Protein AF-A0A085LZE5-F1 (afdb_monomer)

Secondary structure (DSSP, 8-state):
-HHHHHHHTSTTEEEESS--HHHHHHHHHHHHHHHHHHH--HHHHHHHHHHHH-------EEEEEE-TTSTT-PEEEEEE-TT-TTHHHHHHHHHHHGGGS--STT--S-HHHHHHHHHHPPPPTT--------TTTGGG--HHHHHHHHHHHHHT-TTHHHH-S--HHHHHHHHHHHHTTT-EEEETTEEEEESSS--TT-TTHHHHHHHHHHHHHHHHHTTTTSTTHHHHHHHHHHHHHHHHHHS-HHHHHHHHHHHHHHHHHTT--HHHHHHHHHHHHTS-S---------PPEEEEE--TTHHHHHHHHHHHHT-EEEEEPPPPHHHHH---S----GGG-S-EEEEEE-SSS-EEEEEESS-HHHHHHHHHHHHHHHHHHHHHHTT-----SSPPPSS-HHHHHHHHHHH-HHHHHHTT--SPPEEEEEEE-TTTTT--PPPPP-

Structure (mmCIF, N/CA/C/O backbone):
data_AF-A0A085LZE5-F1
#
_entry.id   AF-A0A085LZE5-F1
#
loop_
_atom_site.group_PDB
_atom_site.id
_atom_site.type_symbol
_atom_site.label_atom_id
_atom_site.label_alt_id
_atom_site.label_comp_id
_atom_site.label_asym_id
_atom_site.label_entity_id
_atom_site.label_seq_id
_atom_site.pdbx_PDB_ins_code
_atom_site.Cartn_x
_atom_site.Cartn_y
_atom_site.Cartn_z
_atom_site.occupancy
_atom_site.B_iso_or_equiv
_atom_site.auth_seq_id
_atom_site.auth_comp_id
_atom_site.auth_asym_id
_atom_site.auth_atom_id
_atom_site.pdbx_PDB_model_num
ATOM 1 N N . MET A 1 1 ? -19.716 5.014 -14.147 1.00 58.59 1 MET A N 1
ATOM 2 C CA . MET A 1 1 ? -20.377 3.853 -13.514 1.00 58.59 1 MET A CA 1
ATOM 3 C C . MET A 1 1 ? -19.574 2.587 -13.768 1.00 58.59 1 MET A C 1
ATOM 5 O O . MET A 1 1 ? -19.112 1.991 -12.803 1.00 58.59 1 MET A O 1
ATOM 9 N N . ASP A 1 2 ? -19.259 2.279 -15.027 1.00 68.38 2 ASP A N 1
ATOM 10 C CA . ASP A 1 2 ? -18.506 1.078 -15.443 1.00 68.38 2 ASP A CA 1
ATOM 11 C C . ASP A 1 2 ? -17.193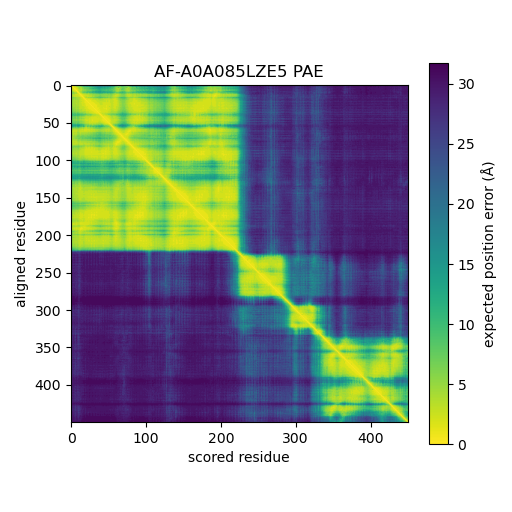 0.856 -14.691 1.00 68.38 2 ASP A C 1
ATOM 13 O O . ASP A 1 2 ? -16.871 -0.265 -14.319 1.00 68.38 2 ASP A O 1
ATOM 17 N N . LYS A 1 3 ? -16.462 1.932 -14.372 1.00 72.50 3 LYS A N 1
ATOM 18 C CA . LYS A 1 3 ? -15.207 1.835 -13.618 1.00 72.50 3 LYS A CA 1
ATOM 19 C C . LYS A 1 3 ? -15.384 1.349 -12.169 1.00 72.50 3 LYS A C 1
ATOM 21 O O . LYS A 1 3 ? -14.513 0.650 -11.661 1.00 72.50 3 LYS A O 1
ATOM 26 N N . MET A 1 4 ? -16.490 1.701 -11.507 1.00 78.12 4 MET A N 1
ATOM 27 C CA . MET A 1 4 ? -16.777 1.216 -10.148 1.00 78.12 4 MET A CA 1
ATOM 28 C C . MET A 1 4 ? -17.207 -0.245 -10.175 1.00 78.12 4 MET A C 1
ATOM 30 O O . MET A 1 4 ? -16.714 -1.039 -9.386 1.00 78.12 4 MET A O 1
ATOM 34 N N . LEU A 1 5 ? -18.046 -0.621 -11.139 1.00 79.25 5 LEU A N 1
ATOM 35 C CA . LEU A 1 5 ? -18.437 -2.016 -11.330 1.00 79.25 5 LEU A CA 1
ATOM 36 C C . LEU A 1 5 ? -17.226 -2.885 -11.701 1.00 79.25 5 LEU A C 1
ATOM 38 O O . LEU A 1 5 ? -17.045 -3.954 -11.133 1.00 79.25 5 LEU A O 1
ATOM 42 N N . SER A 1 6 ? -16.322 -2.394 -12.557 1.00 80.00 6 SER A N 1
ATOM 43 C CA . SER A 1 6 ? -15.072 -3.100 -12.875 1.00 80.00 6 SER A CA 1
ATOM 44 C C . SER A 1 6 ? -14.148 -3.265 -11.667 1.00 80.00 6 SER A C 1
ATOM 46 O O . SER A 1 6 ? -13.439 -4.260 -11.577 1.00 80.00 6 SER A O 1
ATOM 48 N N . LEU A 1 7 ? -14.157 -2.298 -10.739 1.00 80.75 7 LEU A N 1
ATOM 49 C CA . LEU A 1 7 ? -13.394 -2.378 -9.497 1.00 80.75 7 LEU A CA 1
ATOM 50 C C . LEU A 1 7 ? -13.983 -3.455 -8.579 1.00 80.75 7 LEU A C 1
ATOM 52 O O . LEU A 1 7 ? -13.238 -4.280 -8.062 1.00 80.75 7 LEU A O 1
ATOM 56 N N . LEU A 1 8 ? -15.306 -3.472 -8.411 1.00 82.44 8 LEU A N 1
ATOM 57 C CA . LEU A 1 8 ? -16.002 -4.446 -7.565 1.00 82.44 8 LEU A CA 1
ATOM 58 C C . LEU A 1 8 ? -15.941 -5.874 -8.121 1.00 82.44 8 LEU A C 1
ATOM 60 O O . LEU A 1 8 ? -15.971 -6.820 -7.347 1.00 82.44 8 LEU A O 1
ATOM 64 N N . ASN A 1 9 ? -15.783 -6.028 -9.437 1.00 79.12 9 ASN A N 1
ATOM 65 C CA . ASN A 1 9 ? -15.574 -7.322 -10.094 1.00 79.12 9 ASN A CA 1
ATOM 66 C C . ASN A 1 9 ? -14.117 -7.824 -10.026 1.00 79.12 9 ASN A C 1
ATOM 68 O O . ASN A 1 9 ? -13.794 -8.860 -10.609 1.00 79.12 9 ASN A O 1
ATOM 72 N N . SER A 1 10 ? -13.214 -7.088 -9.374 1.00 79.19 10 SER A N 1
ATOM 73 C CA . SER A 1 10 ? -11.838 -7.540 -9.148 1.00 79.19 10 SER A CA 1
ATOM 74 C C . SER A 1 10 ? -11.754 -8.522 -7.973 1.00 79.19 10 SER A C 1
ATOM 76 O O . SER A 1 10 ? -12.616 -8.537 -7.101 1.00 79.19 10 SER A O 1
ATOM 78 N N . ALA A 1 11 ? -10.669 -9.300 -7.896 1.00 79.25 11 ALA A N 1
ATOM 79 C CA . ALA A 1 11 ? -10.427 -10.240 -6.792 1.00 79.25 11 ALA A CA 1
ATOM 80 C C . ALA A 1 11 ? -10.253 -9.567 -5.407 1.00 79.25 11 ALA A C 1
ATOM 82 O O . ALA A 1 11 ? -10.172 -10.252 -4.387 1.00 79.25 11 ALA A O 1
ATOM 83 N N . THR A 1 12 ? -10.178 -8.232 -5.363 1.00 83.69 12 THR A N 1
ATOM 84 C CA . THR A 1 12 ? -9.993 -7.440 -4.140 1.00 83.69 12 THR A CA 1
ATOM 85 C C . THR A 1 12 ? -11.264 -7.357 -3.290 1.00 83.69 12 THR A C 1
ATOM 87 O O . THR A 1 12 ? -11.161 -7.236 -2.069 1.00 83.69 12 THR A O 1
ATOM 90 N N . TYR A 1 13 ? -12.449 -7.438 -3.904 1.00 90.00 13 TYR A N 1
ATOM 91 C CA . TYR A 1 13 ? -13.733 -7.275 -3.219 1.00 90.00 13 TYR A CA 1
ATOM 92 C C . TYR A 1 13 ? -14.616 -8.508 -3.388 1.00 90.00 13 TYR A C 1
ATOM 94 O O . TYR A 1 13 ? -14.652 -9.122 -4.450 1.00 90.00 13 TYR A O 1
ATOM 102 N N . VAL A 1 14 ? -15.356 -8.851 -2.336 1.00 91.62 14 VAL A N 1
ATOM 103 C CA . VAL A 1 14 ? -16.277 -9.990 -2.318 1.00 91.62 14 VAL A CA 1
ATOM 104 C C . VAL A 1 14 ? -17.677 -9.501 -1.966 1.00 91.62 14 VAL A C 1
ATOM 106 O O . VAL A 1 14 ? -17.835 -8.811 -0.953 1.00 91.62 14 VAL A O 1
ATOM 109 N N . PRO A 1 15 ? -18.701 -9.834 -2.771 1.00 92.44 15 PRO A N 1
ATOM 110 C CA . PRO A 1 15 ? -20.081 -9.519 -2.434 1.00 92.44 15 PRO A CA 1
ATOM 111 C C . PRO A 1 15 ? -20.529 -10.316 -1.203 1.00 92.44 15 PRO A C 1
ATOM 113 O O . PRO A 1 15 ? -20.221 -11.500 -1.068 1.00 92.44 15 PRO A O 1
ATOM 116 N N . ILE A 1 16 ? -21.286 -9.675 -0.314 1.00 93.62 16 ILE A N 1
ATOM 117 C CA . ILE A 1 16 ? -21.882 -10.305 0.872 1.00 93.62 16 ILE A CA 1
ATOM 118 C C . ILE A 1 16 ? -23.405 -10.157 0.835 1.00 93.62 16 ILE A C 1
ATOM 120 O O . ILE A 1 16 ? -23.937 -9.185 0.303 1.00 93.62 16 ILE A O 1
ATOM 124 N N . GLN A 1 17 ? -24.113 -11.153 1.375 1.00 90.00 17 GLN A N 1
ATOM 125 C CA . GLN A 1 17 ? -25.568 -11.270 1.209 1.00 90.00 17 GLN A CA 1
ATOM 126 C C . GLN A 1 17 ? -26.375 -10.285 2.062 1.00 90.00 17 GLN A C 1
ATOM 128 O O . GLN A 1 17 ? -27.505 -9.958 1.712 1.00 90.00 17 GLN A O 1
ATOM 133 N N . SER A 1 18 ? -25.816 -9.817 3.177 1.00 91.94 18 SER A N 1
ATOM 134 C CA . SER A 1 18 ? -26.522 -8.989 4.152 1.00 91.94 18 SER A CA 1
ATOM 135 C C . SER A 1 18 ? -25.632 -7.887 4.711 1.00 91.94 18 SER A C 1
ATOM 137 O O . SER A 1 18 ? -24.405 -7.961 4.627 1.00 91.94 18 SER A O 1
ATOM 139 N N . ASP A 1 19 ? -26.265 -6.888 5.327 1.00 92.00 19 ASP A N 1
ATOM 140 C CA . ASP A 1 19 ? -25.569 -5.823 6.044 1.00 92.00 19 ASP A CA 1
ATOM 141 C C . ASP A 1 19 ? -24.720 -6.414 7.190 1.00 92.00 19 ASP A C 1
ATOM 143 O O . ASP A 1 19 ? -25.282 -7.013 8.113 1.00 92.00 19 ASP A O 1
ATOM 147 N N . PRO A 1 20 ? -23.381 -6.263 7.169 1.00 91.81 20 PRO A N 1
ATOM 148 C CA . PRO A 1 20 ? -22.512 -6.788 8.220 1.00 91.81 20 PRO A CA 1
ATOM 149 C C . PRO A 1 20 ? -22.533 -5.929 9.492 1.00 91.81 20 PRO A C 1
ATOM 151 O O . PRO A 1 20 ? -22.058 -6.367 10.538 1.00 91.81 20 PRO A O 1
ATOM 154 N N . THR A 1 21 ? -23.088 -4.714 9.431 1.00 91.88 21 THR A N 1
ATOM 155 C CA . THR A 1 21 ? -23.017 -3.709 10.501 1.00 91.88 21 THR A CA 1
ATOM 156 C C . THR A 1 21 ? -23.483 -4.233 11.867 1.00 91.88 21 THR A C 1
ATOM 158 O O . THR A 1 21 ? -22.759 -4.016 12.843 1.00 91.88 21 THR A O 1
ATOM 161 N N . PRO A 1 22 ? -24.622 -4.949 12.001 1.00 91.38 22 PRO A N 1
ATOM 162 C CA . PRO A 1 22 ? -25.076 -5.458 13.299 1.00 91.38 22 PRO A CA 1
ATOM 163 C C . PRO A 1 22 ? -24.121 -6.496 13.906 1.00 91.38 22 PRO A C 1
ATOM 165 O O . PRO A 1 22 ? -23.853 -6.463 15.112 1.00 91.38 22 PRO A O 1
ATOM 168 N N . GLN A 1 23 ? -23.577 -7.386 13.070 1.00 92.19 23 GLN A N 1
ATOM 169 C CA . GLN A 1 23 ? -22.629 -8.414 13.494 1.00 92.19 23 GLN A CA 1
ATOM 170 C C . GLN A 1 23 ? -21.310 -7.772 13.932 1.00 92.19 23 GLN A C 1
ATOM 172 O O . GLN A 1 23 ? -20.905 -7.939 15.082 1.00 92.19 23 GLN A O 1
ATOM 177 N N . THR A 1 24 ? -20.707 -6.942 13.074 1.00 93.00 24 THR A N 1
ATOM 178 C CA . THR A 1 24 ? -19.464 -6.217 13.377 1.00 93.00 24 THR A CA 1
ATOM 179 C C . THR A 1 24 ? -19.606 -5.366 14.639 1.00 93.00 24 THR A C 1
ATOM 181 O O . THR A 1 24 ? -18.692 -5.297 15.456 1.00 93.00 24 THR A O 1
ATOM 184 N N . LYS A 1 25 ? -20.768 -4.735 14.852 1.00 93.06 25 LYS A N 1
ATOM 185 C CA . LYS A 1 25 ? -21.061 -3.966 16.069 1.00 93.06 25 LYS A CA 1
ATOM 186 C C . LYS A 1 25 ? -21.063 -4.839 17.320 1.00 93.06 25 LYS A C 1
ATOM 188 O O . LYS A 1 25 ? -20.549 -4.418 18.354 1.00 93.06 25 LYS A O 1
ATOM 193 N N . THR A 1 26 ? -21.654 -6.025 17.242 1.00 93.06 26 THR A N 1
ATOM 194 C CA . THR A 1 26 ? -21.734 -6.961 18.370 1.00 93.06 26 THR A CA 1
ATOM 195 C C . THR A 1 26 ? -20.354 -7.501 18.726 1.00 93.06 26 THR A C 1
ATOM 197 O O . THR A 1 26 ? -19.947 -7.420 19.885 1.00 93.06 26 THR A O 1
ATOM 200 N N . GLU A 1 27 ? -19.603 -7.952 17.723 1.00 94.94 27 GLU A N 1
ATOM 201 C CA . GLU A 1 27 ? -18.238 -8.457 17.882 1.00 94.94 27 GLU A CA 1
ATOM 202 C C . GLU A 1 27 ? -17.301 -7.379 18.437 1.00 94.94 27 GLU A C 1
ATOM 204 O O . GLU A 1 27 ? -16.606 -7.613 19.428 1.00 94.94 27 GLU A O 1
ATOM 209 N N . LEU A 1 28 ? -17.351 -6.161 17.881 1.00 95.06 28 LEU A N 1
ATOM 210 C CA . LEU A 1 28 ? -16.529 -5.054 18.359 1.00 95.06 28 LEU A CA 1
ATOM 211 C C . LEU A 1 28 ? -16.845 -4.708 19.814 1.00 95.06 28 LEU A C 1
ATOM 213 O O . LEU A 1 28 ? -15.940 -4.491 20.615 1.00 95.06 28 LEU A O 1
ATOM 217 N N . ARG A 1 29 ? -18.129 -4.658 20.182 1.00 94.44 29 ARG A N 1
ATOM 218 C CA . ARG A 1 29 ? -18.531 -4.385 21.567 1.00 94.44 29 ARG A CA 1
ATOM 219 C C . ARG A 1 29 ? -18.024 -5.455 22.527 1.00 94.44 29 ARG A C 1
ATOM 221 O O . ARG A 1 29 ? -17.568 -5.089 23.608 1.00 94.44 29 ARG A O 1
ATOM 228 N N . GLY A 1 30 ? -18.081 -6.729 22.138 1.00 95.06 30 GLY A N 1
ATOM 229 C CA . GLY A 1 30 ? -17.518 -7.832 22.917 1.00 95.06 30 GLY A CA 1
ATOM 230 C C . GLY A 1 30 ? -16.010 -7.679 23.113 1.00 95.06 30 GLY A C 1
ATOM 231 O O . GLY A 1 30 ? -15.522 -7.746 24.238 1.00 95.06 30 GLY A O 1
ATOM 232 N N . LEU A 1 31 ? -15.277 -7.365 22.043 1.00 95.69 31 LEU A N 1
ATOM 233 C CA . LEU A 1 31 ? -13.831 -7.151 22.108 1.00 95.69 31 LEU A CA 1
ATOM 234 C C . LEU A 1 31 ? -13.460 -5.952 22.998 1.00 95.69 31 LEU A C 1
ATOM 236 O O . LEU A 1 31 ? -12.584 -6.052 23.856 1.00 95.69 31 LEU A O 1
ATOM 240 N N . LEU A 1 32 ? -14.164 -4.826 22.842 1.00 95.19 32 LEU A N 1
ATOM 241 C CA . LEU A 1 32 ? -13.952 -3.631 23.660 1.00 95.19 32 LEU A CA 1
ATOM 242 C C . LEU A 1 32 ? -14.327 -3.857 25.129 1.00 95.19 32 LEU A C 1
ATOM 244 O O . LEU A 1 32 ? -13.703 -3.254 25.995 1.00 95.19 32 LEU A O 1
ATOM 248 N N . GLN A 1 33 ? -15.320 -4.703 25.427 1.00 94.75 33 GLN A N 1
ATOM 249 C CA . GLN A 1 33 ? -15.659 -5.091 26.799 1.00 94.75 33 GLN A CA 1
ATOM 250 C C . GLN A 1 33 ? -14.474 -5.786 27.472 1.00 94.75 33 GLN A C 1
ATOM 252 O O . GLN A 1 33 ? -14.030 -5.338 28.526 1.00 94.75 33 GLN A O 1
ATOM 257 N N . ILE A 1 34 ? -13.937 -6.827 26.828 1.00 95.19 34 ILE A N 1
ATOM 258 C CA . ILE A 1 34 ? -12.815 -7.616 27.350 1.00 95.19 34 ILE A CA 1
ATOM 259 C C . ILE A 1 34 ? -11.604 -6.709 27.593 1.00 95.19 34 ILE A C 1
ATOM 261 O O . ILE A 1 34 ? -10.988 -6.740 28.657 1.00 95.19 34 ILE A O 1
ATOM 265 N N . PHE A 1 35 ? -11.273 -5.851 26.625 1.00 95.00 35 PHE A N 1
ATOM 266 C CA . PHE A 1 35 ? -10.104 -4.982 26.746 1.00 95.00 35 PHE A CA 1
ATOM 267 C C . PHE A 1 35 ? -10.310 -3.831 27.728 1.00 95.00 35 PHE A C 1
ATOM 269 O O . PHE A 1 35 ? -9.353 -3.465 28.402 1.00 95.00 35 PHE A O 1
ATOM 276 N N . ALA A 1 36 ? -11.527 -3.298 27.871 1.00 92.62 36 ALA A N 1
ATOM 277 C CA . ALA A 1 36 ? -11.842 -2.311 28.904 1.00 92.62 36 ALA A CA 1
ATOM 278 C C . ALA A 1 36 ? -11.624 -2.868 30.317 1.00 92.62 36 ALA A C 1
ATOM 280 O O . ALA A 1 36 ? -11.071 -2.174 31.169 1.00 92.62 36 ALA A O 1
ATOM 281 N N . GLU A 1 37 ? -12.044 -4.112 30.562 1.00 92.50 37 GLU A N 1
ATOM 282 C CA . GLU A 1 37 ? -11.881 -4.780 31.858 1.00 92.50 37 GLU A CA 1
ATOM 283 C C . GLU A 1 37 ? -10.406 -5.038 32.183 1.00 92.50 37 GLU A C 1
ATOM 285 O O . GLU A 1 37 ? -9.969 -4.802 33.310 1.00 92.50 37 GLU A O 1
ATOM 290 N N . GLN A 1 38 ? -9.626 -5.464 31.186 1.00 92.00 38 GLN A N 1
ATOM 291 C CA . GLN A 1 38 ? -8.204 -5.772 31.345 1.00 92.00 38 GLN A CA 1
ATOM 292 C C . GLN A 1 38 ? -7.331 -4.521 31.516 1.00 92.00 38 GLN A C 1
ATOM 294 O O . GLN A 1 38 ? -6.505 -4.472 32.424 1.00 92.00 38 GLN A O 1
ATOM 299 N N . SER A 1 39 ? -7.488 -3.511 30.652 1.00 89.88 39 SER A N 1
ATOM 300 C CA . SER A 1 39 ? -6.615 -2.322 30.645 1.00 89.88 39 SER A CA 1
ATOM 301 C C . SER A 1 39 ? -7.069 -1.221 31.603 1.00 89.88 39 SER A C 1
ATOM 303 O O . SER A 1 39 ? -6.294 -0.322 31.936 1.00 89.88 39 SER A O 1
ATOM 305 N N . LYS A 1 40 ? -8.340 -1.252 32.033 1.00 89.38 40 LYS A N 1
ATOM 306 C CA . LYS A 1 40 ? -9.001 -0.161 32.772 1.00 89.38 40 LYS A CA 1
ATOM 307 C C . LYS A 1 40 ? -8.889 1.193 32.049 1.00 89.38 40 LYS A C 1
ATOM 309 O O . LYS A 1 40 ? -8.851 2.254 32.679 1.00 89.38 40 LYS A O 1
ATOM 314 N N . GLU A 1 41 ? -8.826 1.171 30.716 1.00 90.25 41 GLU A N 1
ATOM 315 C CA . GLU A 1 41 ? -8.825 2.365 29.873 1.00 90.25 41 GLU A CA 1
ATOM 316 C C . GLU A 1 41 ? -10.241 2.968 29.793 1.00 90.25 41 GLU A C 1
ATOM 318 O O . GLU A 1 41 ? -11.189 2.374 29.259 1.00 90.25 41 GLU A O 1
ATOM 323 N N . VAL A 1 42 ? -10.385 4.201 30.285 1.00 90.81 42 VAL A N 1
ATOM 324 C CA . VAL A 1 42 ? -11.664 4.935 30.291 1.00 90.81 42 VAL A CA 1
ATOM 325 C C . VAL A 1 42 ? -12.150 5.229 28.868 1.00 90.81 42 VAL A C 1
ATOM 327 O O . VAL A 1 42 ? -13.351 5.170 28.589 1.00 90.81 42 VAL A O 1
ATOM 330 N N . THR A 1 43 ? -11.226 5.499 27.945 1.00 92.12 43 THR A N 1
ATOM 331 C CA . THR A 1 43 ? -11.546 5.831 26.552 1.00 92.12 43 THR A CA 1
ATOM 332 C C . THR A 1 43 ? -12.178 4.649 25.818 1.00 92.12 43 THR A C 1
ATOM 334 O O . THR A 1 43 ? -13.211 4.819 25.171 1.00 92.12 43 THR A O 1
ATOM 337 N N . ILE A 1 44 ? -11.646 3.431 25.984 1.00 92.94 44 ILE A N 1
ATOM 338 C CA . ILE A 1 44 ? -12.238 2.210 25.407 1.00 92.94 44 ILE A CA 1
ATOM 339 C C . ILE A 1 44 ? -13.634 1.950 25.982 1.00 92.94 44 ILE A C 1
ATOM 341 O O . ILE A 1 44 ? -14.567 1.671 25.227 1.00 92.94 44 ILE A O 1
ATOM 345 N N . SER A 1 45 ? -13.810 2.129 27.294 1.00 92.31 45 SER A N 1
ATOM 346 C CA . SER A 1 45 ? -15.125 2.011 27.942 1.00 92.31 45 SER A CA 1
ATOM 347 C C . SER A 1 45 ? -16.132 3.018 27.374 1.00 92.31 45 SER A C 1
ATOM 349 O O . SER A 1 45 ? -17.280 2.672 27.092 1.00 92.31 45 SER A O 1
ATOM 351 N N . SER A 1 46 ? -15.689 4.256 27.142 1.00 91.81 46 SER A N 1
ATOM 352 C CA . SER A 1 46 ? -16.499 5.317 26.533 1.00 91.81 46 SER A CA 1
ATOM 353 C C . SER A 1 46 ? -16.902 4.982 25.094 1.00 91.81 46 SER A C 1
ATOM 355 O O . SER A 1 46 ? -18.071 5.131 24.736 1.00 91.81 46 SER A O 1
ATOM 357 N N . ILE A 1 47 ? -15.970 4.472 24.279 1.00 92.31 47 ILE A N 1
ATOM 358 C CA . ILE A 1 47 ? -16.241 4.042 22.898 1.00 92.31 47 ILE A CA 1
ATOM 359 C C . ILE A 1 47 ? -17.249 2.884 22.889 1.00 92.31 47 ILE A C 1
ATOM 361 O O . ILE A 1 47 ? -18.237 2.935 22.156 1.00 92.31 47 ILE A O 1
ATOM 365 N N . ARG A 1 48 ? -17.061 1.877 23.752 1.00 93.38 48 ARG A N 1
ATOM 366 C CA . ARG A 1 48 ? -17.987 0.744 23.908 1.00 93.38 48 ARG A CA 1
ATOM 367 C C . ARG A 1 48 ? -19.396 1.205 24.283 1.00 93.38 48 ARG A C 1
ATOM 369 O O . ARG A 1 48 ? -20.370 0.763 23.673 1.00 93.38 48 ARG A O 1
ATOM 376 N N . ASN A 1 49 ? -19.512 2.079 25.283 1.00 90.25 49 ASN A N 1
ATOM 377 C CA . ASN A 1 49 ? -20.800 2.595 25.748 1.00 90.25 49 ASN A CA 1
ATOM 378 C C . ASN A 1 49 ? -21.500 3.389 24.646 1.00 90.25 49 ASN A C 1
ATOM 380 O O . ASN A 1 49 ? -22.685 3.187 24.398 1.00 90.25 49 ASN A O 1
ATOM 384 N N . ARG A 1 50 ? -20.763 4.235 23.922 1.00 88.44 50 ARG A N 1
ATOM 385 C CA . ARG A 1 50 ? -21.323 4.961 22.784 1.00 88.44 50 ARG A CA 1
ATOM 386 C C . ARG A 1 50 ? -21.828 4.009 21.705 1.00 88.44 50 ARG A C 1
ATOM 388 O O . ARG A 1 50 ? -22.947 4.184 21.241 1.00 88.44 50 ARG A O 1
ATOM 395 N N . LEU A 1 51 ? -21.072 2.966 21.362 1.00 88.31 51 LEU A N 1
ATOM 396 C CA . LEU A 1 51 ? -21.545 1.941 20.427 1.00 88.31 51 LEU A CA 1
ATOM 397 C C . LEU A 1 51 ? -22.825 1.253 20.912 1.00 88.31 51 LEU A C 1
ATOM 399 O O . LEU A 1 51 ? -23.657 0.893 20.089 1.00 88.31 51 LEU A O 1
ATOM 403 N N . TYR A 1 52 ? -23.020 1.079 22.220 1.00 84.94 52 TYR A N 1
ATOM 404 C CA . TYR A 1 52 ? -24.266 0.520 22.742 1.00 84.94 52 TYR A CA 1
ATOM 405 C C . TYR A 1 52 ? -25.468 1.441 22.501 1.00 84.94 52 TYR A C 1
ATOM 407 O O . TYR A 1 52 ? -26.462 0.995 21.934 1.00 84.94 52 TYR A O 1
ATOM 415 N N . TYR A 1 53 ? -25.356 2.717 22.877 1.00 83.56 53 TYR A N 1
ATOM 416 C CA . TYR A 1 53 ? -26.473 3.668 22.813 1.00 83.56 53 TYR A CA 1
ATOM 417 C C . TYR A 1 53 ? -26.773 4.182 21.401 1.00 83.56 53 TYR A C 1
ATOM 419 O O . TYR A 1 53 ? -27.906 4.545 21.097 1.00 83.56 53 TYR A O 1
ATOM 427 N N . VAL A 1 54 ? -25.769 4.227 20.526 1.00 80.56 54 VAL A N 1
ATOM 428 C CA . VAL A 1 54 ? -25.916 4.744 19.164 1.00 80.56 54 VAL A CA 1
ATOM 429 C C . VAL A 1 54 ? -26.631 3.716 18.287 1.00 80.56 54 VAL A C 1
ATOM 431 O O . VAL A 1 54 ? -26.095 2.646 17.998 1.00 80.56 54 VAL A O 1
ATOM 434 N N . THR A 1 55 ? -27.839 4.041 17.832 1.00 73.31 55 THR A N 1
ATOM 435 C CA . THR A 1 55 ? -28.654 3.186 16.948 1.00 73.31 55 THR A CA 1
ATOM 436 C C . THR A 1 55 ? -28.484 3.509 15.464 1.00 73.31 55 THR A C 1
ATOM 438 O O . THR A 1 55 ? -28.776 2.660 14.631 1.00 73.31 55 THR A O 1
ATOM 441 N N . ASN A 1 56 ? -27.951 4.685 15.117 1.00 79.06 56 ASN A N 1
ATOM 442 C CA . ASN A 1 56 ? -27.778 5.150 13.735 1.00 79.06 56 ASN A CA 1
ATOM 443 C C . ASN A 1 56 ? -26.420 4.777 13.106 1.00 79.06 56 ASN A C 1
ATOM 445 O O . ASN A 1 56 ? -25.980 5.433 12.161 1.00 79.06 56 ASN A O 1
ATOM 449 N N . SER A 1 57 ? -25.729 3.759 13.630 1.00 82.94 57 SER A N 1
ATOM 450 C CA . SER A 1 57 ? -24.520 3.240 12.983 1.00 82.94 57 SER A CA 1
ATOM 451 C C . SER A 1 57 ? -24.876 2.666 11.615 1.00 82.94 57 SER A C 1
ATOM 453 O O . SER A 1 57 ? -25.760 1.818 11.522 1.00 82.94 57 SER A O 1
ATOM 455 N N . ALA A 1 58 ? -24.180 3.112 10.574 1.00 86.06 58 ALA A N 1
ATOM 456 C CA . ALA A 1 58 ? -24.444 2.699 9.201 1.00 86.06 58 ALA A CA 1
ATOM 457 C C . ALA A 1 58 ? -23.252 1.946 8.604 1.00 86.06 58 ALA A C 1
ATOM 459 O O . ALA A 1 58 ? -22.095 2.188 8.970 1.00 86.06 58 ALA A O 1
ATOM 460 N N . CYS A 1 59 ? -23.545 1.058 7.653 1.00 90.00 59 CYS A N 1
ATOM 461 C CA . CYS A 1 59 ? -22.524 0.463 6.801 1.00 90.00 59 CYS A CA 1
ATOM 462 C C . CYS A 1 59 ? -21.822 1.582 6.005 1.00 90.00 59 CYS A C 1
ATOM 464 O O . CYS A 1 59 ? -22.523 2.416 5.420 1.00 90.00 59 CYS A O 1
ATOM 466 N N . PRO A 1 60 ? -20.476 1.625 5.964 1.00 93.25 60 PRO A N 1
ATOM 467 C CA . PRO A 1 60 ? -19.746 2.587 5.143 1.00 93.25 60 PRO A CA 1
ATOM 468 C C . PRO A 1 60 ? -20.220 2.585 3.687 1.00 93.25 60 PRO A C 1
ATOM 470 O O . PRO A 1 60 ? -20.534 1.531 3.144 1.00 93.25 60 PRO A O 1
ATOM 473 N N . GLU A 1 61 ? -20.250 3.740 3.023 1.00 92.25 61 GLU A N 1
ATOM 474 C CA . GLU A 1 61 ? -20.775 3.845 1.653 1.00 92.25 61 GLU A CA 1
ATOM 475 C C . GLU A 1 61 ? -19.674 4.154 0.640 1.00 92.25 61 GLU A C 1
ATOM 477 O O . GLU A 1 61 ? -18.918 5.111 0.806 1.00 92.25 61 GLU A O 1
ATOM 482 N N . LEU A 1 62 ? -19.579 3.352 -0.423 1.00 92.19 62 LEU A N 1
ATOM 483 C CA . LEU A 1 62 ? -18.645 3.602 -1.517 1.00 92.19 62 LEU A CA 1
ATOM 484 C C . LEU A 1 62 ? -19.208 4.674 -2.454 1.00 92.19 62 LEU A C 1
ATOM 486 O O . LEU A 1 62 ? -20.297 4.532 -3.006 1.00 92.19 62 LEU A O 1
ATOM 490 N N . TYR A 1 63 ? -18.417 5.707 -2.713 1.00 90.06 63 TYR A N 1
ATOM 491 C CA . TYR A 1 63 ? -18.733 6.749 -3.683 1.00 90.06 63 TYR A CA 1
ATOM 492 C C . TYR A 1 63 ? -17.516 7.085 -4.551 1.00 90.06 63 TYR A C 1
ATOM 494 O O . TYR A 1 63 ? -16.387 6.654 -4.301 1.00 90.06 63 TYR A O 1
ATOM 502 N N . GLY A 1 64 ? -17.755 7.816 -5.641 1.00 89.81 64 GLY A N 1
ATOM 503 C CA . GLY A 1 64 ? -16.734 8.162 -6.625 1.00 89.81 64 GLY A CA 1
ATOM 504 C C . GLY A 1 64 ? -16.459 9.650 -6.699 1.00 89.81 64 GLY A C 1
ATOM 505 O O . GLY A 1 64 ? -17.364 10.422 -6.995 1.00 89.81 64 GLY A O 1
ATOM 506 N N . LEU A 1 65 ? -15.198 10.044 -6.532 1.00 89.81 65 LEU A N 1
ATOM 507 C CA . LEU A 1 65 ? -14.756 11.421 -6.757 1.00 89.81 65 LEU A CA 1
ATOM 508 C C . LEU A 1 65 ? -14.175 11.589 -8.172 1.00 89.81 65 LEU A C 1
ATOM 510 O O . LEU A 1 65 ? -13.279 10.826 -8.545 1.00 89.81 65 LEU A O 1
ATOM 514 N N . PRO A 1 66 ? -14.623 12.571 -8.974 1.00 90.31 66 PRO A N 1
ATOM 515 C CA . PRO A 1 66 ? -14.107 12.780 -10.324 1.00 90.31 66 PRO A CA 1
ATOM 516 C C . PRO A 1 66 ? -12.657 13.277 -10.305 1.00 90.31 66 PRO A C 1
ATOM 518 O O . PRO A 1 66 ? -12.327 14.289 -9.686 1.00 90.31 66 PRO A O 1
ATOM 521 N N . LYS A 1 67 ? -11.764 12.594 -11.031 1.00 88.25 67 LYS A N 1
ATOM 522 C CA . LYS A 1 67 ? -10.393 13.070 -11.265 1.00 88.25 67 LYS A CA 1
ATOM 523 C C . LYS A 1 67 ? -10.382 14.034 -12.456 1.00 88.25 67 LYS A C 1
ATOM 525 O O . LYS A 1 67 ? -9.971 13.652 -13.548 1.00 88.25 67 LYS A O 1
ATOM 530 N N . VAL A 1 68 ? -10.816 15.278 -12.234 1.00 91.94 68 VAL A N 1
ATOM 531 C CA . VAL A 1 68 ? -10.979 16.327 -13.274 1.00 91.94 68 VAL A CA 1
ATOM 532 C C . VAL A 1 68 ? -9.707 16.647 -14.069 1.00 91.94 68 VAL A C 1
ATOM 534 O O . VAL A 1 68 ? -9.783 17.102 -15.200 1.00 91.94 68 VAL A O 1
ATOM 537 N N . HIS A 1 69 ? -8.534 16.357 -13.506 1.00 87.12 69 HIS A N 1
ATOM 538 C CA . HIS A 1 69 ? -7.231 16.576 -14.137 1.00 87.12 69 HIS A CA 1
ATOM 539 C C . HIS A 1 69 ? -6.777 15.426 -15.060 1.00 87.12 69 HIS A C 1
ATOM 541 O O . HIS A 1 69 ? -5.671 15.480 -15.591 1.00 87.12 69 HIS A O 1
ATOM 547 N N . LYS A 1 70 ? -7.563 14.348 -15.219 1.00 85.62 70 LYS A N 1
ATOM 548 C CA . LYS A 1 70 ? -7.234 13.217 -16.106 1.00 85.62 70 LYS A CA 1
ATOM 549 C C . LYS A 1 70 ? -8.227 13.142 -17.264 1.00 85.62 70 LYS A C 1
ATOM 551 O O . LYS A 1 70 ? -9.427 13.313 -17.062 1.00 85.62 70 LYS A O 1
ATOM 556 N N . LEU A 1 71 ? -7.725 12.827 -18.462 1.00 87.19 71 LEU A N 1
ATOM 557 C CA . LEU A 1 71 ? -8.550 12.617 -19.656 1.00 87.19 71 LEU A CA 1
ATOM 558 C C . LEU A 1 71 ? -9.639 11.563 -19.375 1.00 87.19 71 LEU A C 1
ATOM 560 O O . LEU A 1 71 ? -9.360 10.528 -18.765 1.00 87.19 71 LEU A O 1
ATOM 564 N N . GLY A 1 72 ? -10.880 11.843 -19.783 1.00 86.94 72 GLY A N 1
ATOM 565 C CA . GLY A 1 72 ? -12.040 10.983 -19.512 1.00 86.94 72 GLY A CA 1
ATOM 566 C C . GLY A 1 72 ? -12.578 11.044 -18.075 1.00 86.94 72 GLY A C 1
ATOM 567 O O . GLY A 1 72 ? -13.454 10.257 -17.735 1.00 86.94 72 GLY A O 1
ATOM 568 N N . VAL A 1 73 ? -12.051 11.944 -17.230 1.00 85.94 73 VAL A N 1
ATOM 569 C CA . VAL A 1 73 ? -12.504 12.238 -15.853 1.00 85.94 73 VAL A CA 1
ATOM 570 C C . VAL A 1 73 ? -12.840 10.967 -15.047 1.00 85.94 73 VAL A C 1
ATOM 572 O O . VAL A 1 73 ? -13.953 10.793 -14.547 1.00 85.94 73 VAL A O 1
ATOM 575 N N . PRO A 1 74 ? -11.892 10.021 -14.912 1.00 87.62 74 PRO A N 1
ATOM 576 C CA . PRO A 1 74 ? -12.150 8.774 -14.209 1.00 87.62 74 PRO A CA 1
ATOM 577 C C . PRO A 1 74 ? -12.491 9.017 -12.734 1.00 87.62 74 PRO A C 1
ATOM 579 O O . PRO A 1 74 ? -11.894 9.874 -12.082 1.00 87.62 74 PRO A O 1
ATOM 582 N N . LEU A 1 75 ? -13.375 8.190 -12.172 1.00 87.44 75 LEU A N 1
ATOM 583 C CA . LEU A 1 75 ? -13.707 8.240 -10.746 1.00 87.44 75 LEU A CA 1
ATOM 584 C C . LEU A 1 75 ? -12.587 7.640 -9.874 1.00 87.44 75 LEU A C 1
ATOM 586 O O . LEU A 1 75 ? -11.936 6.660 -10.254 1.00 87.44 75 LEU A O 1
ATOM 590 N N . ARG A 1 76 ? -12.367 8.237 -8.697 1.00 87.00 76 ARG A N 1
ATOM 591 C CA . ARG A 1 76 ? -11.597 7.691 -7.573 1.00 87.00 76 ARG A CA 1
ATOM 592 C C . ARG A 1 76 ? -12.579 7.069 -6.571 1.00 87.00 76 ARG A C 1
ATOM 594 O O . ARG A 1 76 ? -13.399 7.824 -6.052 1.00 87.00 76 ARG A O 1
ATOM 601 N N . PRO A 1 77 ? -12.510 5.757 -6.303 1.00 87.69 77 PRO A N 1
ATOM 602 C CA . PRO A 1 77 ? -13.310 5.135 -5.250 1.00 87.69 77 PRO A CA 1
ATOM 603 C C . PRO A 1 77 ? -12.876 5.654 -3.876 1.00 87.69 77 PRO A C 1
ATOM 605 O O . PRO A 1 77 ? -11.678 5.771 -3.615 1.00 87.69 77 PRO A O 1
ATOM 608 N N . VAL A 1 78 ? -13.847 5.983 -3.027 1.00 89.19 78 VAL A N 1
ATOM 609 C CA . VAL A 1 78 ? -13.652 6.323 -1.612 1.00 89.19 78 VAL A CA 1
ATOM 610 C C . VAL A 1 78 ? -14.804 5.722 -0.814 1.00 89.19 78 VAL A C 1
ATOM 612 O O . VAL A 1 78 ? -15.959 5.814 -1.221 1.00 89.19 78 VAL A O 1
ATOM 615 N N . VAL A 1 79 ? -14.487 5.106 0.318 1.00 90.50 79 VAL A N 1
ATOM 616 C CA . VAL A 1 79 ? -15.447 4.555 1.270 1.00 90.50 79 VAL A CA 1
ATOM 617 C C . VAL A 1 79 ? -15.690 5.592 2.364 1.00 90.50 79 VAL A C 1
ATOM 619 O O . VAL A 1 79 ? -14.788 5.957 3.113 1.00 90.50 79 VAL A O 1
ATOM 622 N N . CYS A 1 80 ? -16.917 6.090 2.468 1.00 90.31 80 CYS A N 1
ATOM 623 C CA . CYS A 1 80 ? -17.314 7.008 3.523 1.00 90.31 80 CYS A CA 1
ATOM 624 C C . CYS A 1 80 ? -17.468 6.240 4.838 1.00 90.31 80 CYS A C 1
ATOM 626 O O . CYS A 1 80 ? -18.477 5.575 5.056 1.00 90.31 80 CYS A O 1
ATOM 628 N N . SER A 1 81 ? -16.486 6.346 5.731 1.00 86.69 81 SER A N 1
ATOM 629 C CA . SER A 1 81 ? -16.538 5.714 7.057 1.00 86.69 81 SER A CA 1
ATOM 630 C C . SER A 1 81 ? -17.261 6.562 8.116 1.00 86.69 81 SER A C 1
ATOM 632 O O . SER A 1 81 ? -17.213 6.221 9.299 1.00 86.69 81 SER A O 1
ATOM 634 N N . VAL A 1 82 ? -17.922 7.664 7.738 1.00 83.88 82 VAL A N 1
ATOM 635 C CA . VAL A 1 82 ? -18.660 8.532 8.674 1.00 83.88 82 VAL A CA 1
ATOM 636 C C . VAL A 1 82 ? -19.780 7.735 9.347 1.00 83.88 82 VAL A C 1
ATOM 638 O O . VAL A 1 82 ? -20.521 7.022 8.683 1.00 83.88 82 VAL A O 1
ATOM 641 N N . ASN A 1 83 ? -19.893 7.843 10.675 1.00 84.38 83 ASN A N 1
ATOM 642 C CA . ASN A 1 83 ? -20.857 7.100 11.505 1.00 84.38 83 ASN A CA 1
ATOM 643 C C . ASN A 1 83 ? -20.764 5.564 11.406 1.00 84.38 83 ASN A C 1
ATOM 645 O O . ASN A 1 83 ? -21.658 4.858 11.878 1.00 84.38 83 ASN A O 1
ATOM 649 N N . SER A 1 84 ? -19.676 5.033 10.844 1.00 90.06 84 SER A N 1
ATOM 650 C CA . SER A 1 84 ? -19.423 3.595 10.853 1.00 90.06 84 SER A CA 1
ATOM 651 C C . SER A 1 84 ? -19.073 3.103 12.255 1.00 90.06 84 SER A C 1
ATOM 653 O O . SER A 1 84 ? -18.561 3.856 13.092 1.00 90.06 84 SER A O 1
ATOM 655 N N . VAL A 1 85 ? -19.298 1.810 12.485 1.00 91.75 85 VAL A N 1
ATOM 656 C CA . VAL A 1 85 ? -19.018 1.113 13.750 1.00 91.75 85 VAL A CA 1
ATOM 657 C C . VAL A 1 85 ? -17.562 1.283 14.208 1.00 91.75 85 VAL A C 1
ATOM 659 O O . VAL A 1 85 ? -17.301 1.399 15.401 1.00 91.75 85 VAL A O 1
ATOM 662 N N . THR A 1 86 ? -16.605 1.347 13.280 1.00 92.69 86 THR A N 1
ATOM 663 C CA . THR A 1 86 ? -15.166 1.408 13.587 1.00 92.69 86 THR A CA 1
ATOM 664 C C . THR A 1 86 ? -14.593 2.825 13.580 1.00 92.69 86 THR A C 1
ATOM 666 O O . THR A 1 86 ? -13.474 3.020 14.046 1.00 92.69 86 THR A O 1
ATOM 669 N N . SER A 1 87 ? -15.339 3.831 13.107 1.00 91.19 87 SER A N 1
ATOM 670 C CA . SER A 1 87 ? -14.841 5.200 12.881 1.00 91.19 87 SER A CA 1
ATOM 671 C C . SER A 1 87 ? -14.173 5.836 14.101 1.00 91.19 87 SER A C 1
ATOM 673 O O . SER A 1 87 ? -13.042 6.314 14.018 1.00 91.19 87 SER A O 1
ATOM 675 N N . GLN A 1 88 ? -14.849 5.822 15.250 1.00 92.06 88 GLN A N 1
ATOM 676 C CA . GLN A 1 88 ? -14.338 6.453 16.464 1.00 92.06 88 GLN A CA 1
ATOM 677 C C . GLN A 1 88 ? -13.151 5.690 17.053 1.00 92.06 88 GLN A C 1
ATOM 679 O O . GLN A 1 88 ? -12.190 6.314 17.505 1.00 92.06 88 GLN A O 1
ATOM 684 N N . LEU A 1 89 ? -13.205 4.355 17.017 1.00 94.62 89 LEU A N 1
ATOM 685 C CA . LEU A 1 89 ? -12.081 3.521 17.425 1.00 94.62 89 LEU A CA 1
ATOM 686 C C . LEU A 1 89 ? -10.862 3.801 16.543 1.00 94.62 89 LEU A C 1
ATOM 688 O O . LEU A 1 89 ? -9.767 3.980 17.064 1.00 94.62 89 LEU A O 1
ATOM 692 N N . CYS A 1 90 ? -11.059 3.925 15.229 1.00 95.31 90 CYS A N 1
ATOM 693 C CA . CYS A 1 90 ? -9.991 4.279 14.308 1.00 95.31 90 CYS A CA 1
ATOM 694 C C . CYS A 1 90 ? -9.376 5.643 14.664 1.00 95.31 90 CYS A C 1
ATOM 696 O O . CYS A 1 90 ? -8.164 5.772 14.772 1.00 95.31 90 CYS A O 1
ATOM 698 N N . THR A 1 91 ? -10.179 6.674 14.920 1.00 94.50 91 THR A N 1
ATOM 699 C CA . THR A 1 91 ? -9.632 7.984 15.313 1.00 94.50 91 THR A CA 1
ATOM 700 C C . THR A 1 91 ? -8.817 7.919 16.609 1.00 94.50 91 THR A C 1
ATOM 702 O O . THR A 1 91 ? -7.777 8.566 16.707 1.00 94.50 91 THR A O 1
ATOM 705 N N . TYR A 1 92 ? -9.252 7.121 17.585 1.00 95.44 92 TYR A N 1
ATOM 706 C CA . TYR A 1 92 ? -8.515 6.928 18.834 1.00 95.44 92 TYR A CA 1
ATOM 707 C C . TYR A 1 92 ? -7.193 6.172 18.621 1.00 95.44 92 TYR A C 1
ATOM 709 O O . TYR A 1 92 ? -6.134 6.665 19.004 1.00 95.44 92 TYR A O 1
ATOM 717 N N . LEU A 1 93 ? -7.232 5.026 17.933 1.00 96.69 93 LEU A N 1
ATOM 718 C CA . LEU A 1 93 ? -6.044 4.225 17.614 1.00 96.69 93 LEU A CA 1
ATOM 719 C C . LEU A 1 93 ? -5.037 5.005 16.761 1.00 96.69 93 LEU A C 1
ATOM 721 O O . LEU A 1 93 ? -3.834 4.873 16.964 1.00 96.69 93 LEU A O 1
ATOM 725 N N . LYS A 1 94 ? -5.510 5.871 15.855 1.00 95.94 94 LYS A N 1
ATOM 726 C CA . LYS A 1 94 ? -4.652 6.789 15.100 1.00 95.94 94 LYS A CA 1
ATOM 727 C C . LYS A 1 94 ? -3.793 7.633 16.041 1.00 95.94 94 LYS A C 1
ATOM 729 O O . LYS A 1 94 ? -2.599 7.748 15.805 1.00 95.94 94 LYS A O 1
ATOM 734 N N . GLY A 1 95 ? -4.385 8.216 17.084 1.00 94.69 95 GLY A N 1
ATOM 735 C CA . GLY A 1 95 ? -3.653 9.044 18.047 1.00 94.69 95 GLY A CA 1
ATOM 736 C C . GLY A 1 95 ? -2.554 8.275 18.782 1.00 94.69 95 GLY A C 1
ATOM 737 O O . GLY A 1 95 ? -1.500 8.838 19.056 1.00 94.69 95 GLY A O 1
ATOM 738 N N . ILE A 1 96 ? -2.774 6.981 19.033 1.00 95.19 96 ILE A N 1
ATOM 739 C CA . ILE A 1 96 ? -1.777 6.105 19.657 1.00 95.19 96 ILE A CA 1
ATOM 740 C C . ILE A 1 96 ? -0.644 5.780 18.676 1.00 95.19 96 ILE A C 1
ATOM 742 O O . ILE A 1 96 ? 0.517 5.845 19.059 1.00 95.19 96 ILE A O 1
ATOM 746 N N . ILE A 1 97 ? -0.963 5.446 17.421 1.00 95.25 97 ILE A N 1
ATOM 747 C CA . ILE A 1 97 ? 0.007 4.914 16.447 1.00 95.25 97 ILE A CA 1
ATOM 748 C C . ILE A 1 97 ? 0.790 6.024 15.734 1.00 95.25 97 ILE A C 1
ATOM 750 O O . ILE A 1 97 ? 1.939 5.810 15.379 1.00 95.25 97 ILE A O 1
ATOM 754 N N . GLN A 1 98 ? 0.211 7.211 15.536 1.00 93.81 98 GLN A N 1
ATOM 755 C CA . GLN A 1 98 ? 0.829 8.291 14.754 1.00 93.81 98 GLN A CA 1
ATOM 756 C C . GLN A 1 98 ? 2.269 8.656 15.176 1.00 93.81 98 GLN A C 1
ATOM 758 O O . GLN A 1 98 ? 3.065 8.914 14.281 1.00 93.81 98 GLN A O 1
ATOM 763 N N . PRO A 1 99 ? 2.645 8.670 16.472 1.00 92.94 99 PRO A N 1
ATOM 764 C CA . PRO A 1 99 ? 4.026 8.947 16.885 1.00 92.94 99 PRO A CA 1
ATOM 765 C C . PRO A 1 99 ? 5.056 7.883 16.473 1.00 92.94 99 PRO A C 1
ATOM 767 O O . PRO A 1 99 ? 6.248 8.149 16.559 1.00 92.94 99 PRO A O 1
ATOM 770 N N . LEU A 1 100 ? 4.617 6.692 16.049 1.00 90.56 100 LEU A N 1
ATOM 771 C CA . LEU A 1 100 ? 5.497 5.624 15.557 1.00 90.56 100 LEU A CA 1
ATOM 772 C C . LEU A 1 100 ? 5.937 5.826 14.104 1.00 90.56 100 LEU A C 1
ATOM 774 O O . LEU A 1 100 ? 6.829 5.118 13.647 1.00 90.56 100 LEU A O 1
ATOM 778 N N . THR A 1 101 ? 5.283 6.725 13.366 1.00 90.38 101 THR A N 1
ATOM 779 C CA . THR A 1 101 ? 5.576 6.990 11.953 1.00 90.38 101 THR A CA 1
ATOM 780 C C . THR A 1 101 ? 6.256 8.346 11.784 1.00 90.38 101 THR A C 1
ATOM 782 O O . THR A 1 101 ? 6.200 9.209 12.661 1.00 90.38 101 THR A O 1
ATOM 785 N N . GLY A 1 102 ? 6.927 8.546 10.654 1.00 83.12 102 GLY A N 1
ATOM 786 C CA . GLY A 1 102 ? 7.595 9.795 10.302 1.00 83.12 102 GLY A CA 1
ATOM 787 C C . GLY A 1 102 ? 8.978 9.986 10.921 1.00 83.12 102 GLY A C 1
ATOM 788 O O . GLY A 1 102 ? 9.511 11.093 10.900 1.00 83.12 102 GLY A O 1
ATOM 789 N N . GLY A 1 103 ? 9.584 8.920 11.453 1.00 79.62 103 GLY A N 1
ATOM 790 C CA . GLY A 1 103 ? 10.930 8.953 12.040 1.00 79.62 103 GLY A CA 1
ATOM 791 C C . GLY A 1 103 ? 12.077 8.872 11.024 1.00 79.62 103 GLY A C 1
ATOM 792 O O . GLY A 1 103 ? 13.244 8.945 11.405 1.00 79.62 103 GLY A O 1
ATOM 793 N N . ARG A 1 104 ? 11.775 8.684 9.733 1.00 79.06 104 ARG A N 1
ATOM 794 C CA . ARG A 1 104 ? 12.773 8.420 8.682 1.00 79.06 104 ARG A CA 1
ATOM 795 C C . ARG A 1 104 ? 13.366 9.691 8.092 1.00 79.06 104 ARG A C 1
ATOM 797 O O . ARG A 1 104 ? 12.698 10.711 7.981 1.00 79.06 104 ARG A O 1
ATOM 804 N N . SER A 1 105 ? 14.612 9.605 7.624 1.00 72.75 105 SER A N 1
ATOM 805 C CA . SER A 1 105 ? 15.291 10.712 6.929 1.00 72.75 105 SER A CA 1
ATOM 806 C C . SER A 1 105 ? 14.633 11.081 5.595 1.00 72.75 105 SER A C 1
ATOM 808 O O . SER A 1 105 ? 14.736 12.222 5.149 1.00 72.75 105 SER A O 1
ATOM 810 N N . SER A 1 106 ? 13.944 10.126 4.973 1.00 78.94 106 SER A N 1
ATOM 811 C CA . SER A 1 106 ? 13.134 10.284 3.765 1.00 78.94 106 SER A CA 1
ATOM 812 C C . SER A 1 106 ? 11.749 10.880 4.030 1.00 78.94 106 SER A C 1
ATOM 814 O O . SER A 1 106 ? 11.060 11.252 3.076 1.00 78.94 106 SER A O 1
ATOM 816 N N . HIS A 1 107 ? 11.320 10.980 5.295 1.00 84.31 107 HIS A N 1
ATOM 817 C CA . HIS A 1 107 ? 10.000 11.490 5.635 1.00 84.31 107 HIS A CA 1
ATOM 818 C C . HIS A 1 107 ? 9.883 12.969 5.255 1.00 84.31 107 HIS A C 1
ATOM 820 O O . HIS A 1 107 ? 10.698 13.816 5.624 1.00 84.31 107 HIS A O 1
ATOM 826 N N . VAL A 1 108 ? 8.816 13.293 4.527 1.00 82.88 108 VAL A N 1
ATOM 827 C CA . VAL A 1 108 ? 8.519 14.656 4.091 1.00 82.88 108 VAL A CA 1
ATOM 828 C C . VAL A 1 108 ? 7.233 15.118 4.754 1.00 82.88 108 VAL A C 1
ATOM 830 O O . VAL A 1 108 ? 6.136 14.810 4.291 1.00 82.88 108 VAL A O 1
ATOM 833 N N . SER A 1 109 ? 7.358 15.940 5.794 1.00 82.06 109 SER A N 1
ATOM 834 C CA . SER A 1 109 ? 6.184 16.506 6.464 1.00 82.06 109 SER A CA 1
ATOM 835 C C . SER A 1 109 ? 5.575 17.681 5.688 1.00 82.06 109 SER A C 1
ATOM 837 O O . SER A 1 109 ? 4.360 17.884 5.708 1.00 82.06 109 SER A O 1
ATOM 839 N N . LYS A 1 110 ? 6.398 18.496 5.007 1.00 86.50 110 LYS A N 1
ATOM 840 C CA . LYS A 1 110 ? 5.945 19.692 4.273 1.00 86.50 110 LYS A CA 1
ATOM 841 C C . LYS A 1 110 ? 6.596 19.790 2.898 1.00 86.50 110 LYS A C 1
ATOM 843 O O . LYS A 1 110 ? 7.790 19.574 2.726 1.00 86.50 110 LYS A O 1
ATOM 848 N N . HIS A 1 111 ? 5.821 20.260 1.920 1.00 86.81 111 HIS A N 1
ATOM 849 C CA . HIS A 1 111 ? 6.303 20.479 0.550 1.00 86.81 111 HIS A CA 1
ATOM 850 C C . HIS A 1 111 ? 7.485 21.464 0.469 1.00 86.81 111 HIS A C 1
ATOM 852 O O . HIS A 1 111 ? 8.328 21.338 -0.414 1.00 86.81 111 HIS A O 1
ATOM 858 N N . LYS A 1 112 ? 7.563 22.445 1.381 1.00 89.44 112 LYS A N 1
ATOM 859 C CA . LYS A 1 112 ? 8.672 23.413 1.423 1.00 89.44 112 LYS A CA 1
ATOM 860 C C . LYS A 1 112 ? 10.001 22.742 1.759 1.00 89.44 112 LYS A C 1
ATOM 862 O O . LYS A 1 112 ? 11.004 23.072 1.131 1.00 89.44 112 LYS A O 1
ATOM 867 N N . ASP A 1 113 ? 9.977 21.790 2.686 1.00 86.56 113 ASP A N 1
ATOM 868 C CA . ASP A 1 113 ? 11.162 21.065 3.145 1.00 86.56 113 ASP A CA 1
ATOM 869 C C . ASP A 1 113 ? 11.694 20.181 2.011 1.00 86.56 113 ASP A C 1
ATOM 871 O O . ASP A 1 113 ? 12.884 20.200 1.707 1.00 86.56 113 ASP A O 1
ATOM 875 N N . PHE A 1 114 ? 10.791 19.532 1.270 1.00 87.25 114 PHE A N 1
ATOM 876 C CA . PHE A 1 114 ? 11.141 18.790 0.058 1.00 87.25 114 PHE A CA 1
ATOM 877 C C . PHE A 1 114 ? 11.772 19.675 -1.024 1.00 87.25 114 PHE A C 1
ATOM 879 O O . PHE A 1 114 ? 12.818 19.339 -1.573 1.00 87.25 114 PHE A O 1
ATOM 886 N N . CYS A 1 115 ? 11.185 20.841 -1.313 1.00 89.38 115 CYS A N 1
ATOM 887 C CA . CYS A 1 115 ? 11.760 21.780 -2.279 1.00 89.38 115 CYS A CA 1
ATOM 888 C C . CYS A 1 115 ? 13.142 22.294 -1.846 1.00 89.38 115 CYS A C 1
ATOM 890 O O . CYS A 1 115 ? 13.989 22.549 -2.700 1.00 89.38 115 CYS A O 1
ATOM 892 N N . ALA A 1 116 ? 13.372 22.478 -0.543 1.00 87.88 116 ALA A N 1
ATOM 893 C CA . ALA A 1 116 ? 14.678 22.857 -0.016 1.00 87.88 116 ALA A CA 1
ATOM 894 C C . ALA A 1 116 ? 15.698 21.718 -0.178 1.00 87.88 116 ALA A C 1
ATOM 896 O O . ALA A 1 116 ? 16.802 21.970 -0.657 1.00 87.88 116 ALA A O 1
ATOM 897 N N . ALA A 1 117 ? 15.303 20.477 0.123 1.00 86.06 117 ALA A N 1
ATOM 898 C CA . ALA A 1 117 ? 16.134 19.290 -0.066 1.00 86.06 117 ALA A CA 1
ATOM 899 C C . ALA A 1 117 ? 16.496 19.058 -1.542 1.00 86.06 117 ALA A C 1
ATOM 901 O O . ALA A 1 117 ? 17.632 18.731 -1.855 1.00 86.06 117 ALA A O 1
ATOM 902 N N . LEU A 1 118 ? 15.578 19.299 -2.482 1.00 86.50 118 LEU A N 1
ATOM 903 C CA . LEU A 1 118 ? 15.894 19.184 -3.910 1.00 86.50 118 LEU A CA 1
ATOM 904 C C . LEU A 1 118 ? 16.913 20.226 -4.387 1.00 86.50 118 LEU A C 1
ATOM 906 O O . LEU A 1 118 ? 17.701 19.941 -5.283 1.00 86.50 118 LEU A O 1
ATOM 910 N N . LYS A 1 119 ? 16.916 21.430 -3.800 1.00 89.19 119 LYS A N 1
ATOM 911 C CA . LYS A 1 119 ? 17.863 22.494 -4.171 1.00 89.19 119 LYS A CA 1
ATOM 912 C C . LYS A 1 119 ? 19.297 22.199 -3.737 1.00 89.19 119 LYS A C 1
ATOM 914 O O . LYS A 1 119 ? 20.215 22.761 -4.328 1.00 89.19 119 LYS A O 1
ATOM 919 N N . SER A 1 120 ? 19.499 21.371 -2.712 1.00 87.06 120 SER A N 1
ATOM 920 C CA . SER A 1 120 ? 20.842 20.994 -2.260 1.00 87.06 120 SER A CA 1
ATOM 921 C C . SER A 1 120 ? 21.462 19.865 -3.090 1.00 87.06 120 SER A C 1
ATOM 923 O O . SER A 1 120 ? 22.673 19.662 -3.016 1.00 87.06 120 SER A O 1
ATOM 925 N N . ILE A 1 121 ? 20.675 19.160 -3.910 1.00 86.56 121 ILE A N 1
ATOM 926 C CA . ILE A 1 121 ? 21.165 18.070 -4.760 1.00 86.56 121 ILE A CA 1
ATOM 927 C C . ILE A 1 121 ? 21.897 18.649 -5.979 1.00 86.56 121 ILE A C 1
ATOM 929 O O . ILE A 1 121 ? 21.316 19.359 -6.799 1.00 86.56 121 ILE A O 1
ATOM 933 N N . GLN A 1 122 ? 23.181 18.314 -6.119 1.00 86.44 122 GLN A N 1
ATOM 934 C CA . GLN A 1 122 ? 23.985 18.626 -7.303 1.00 86.44 122 GLN A CA 1
ATOM 935 C C . GLN A 1 122 ? 23.837 17.500 -8.329 1.00 86.44 122 GLN A C 1
ATOM 937 O O . GLN A 1 122 ? 24.140 16.350 -8.025 1.00 86.44 122 GLN A O 1
ATOM 942 N N . ILE A 1 123 ? 23.372 17.828 -9.536 1.00 86.69 123 ILE A N 1
ATOM 943 C CA . ILE A 1 123 ? 23.116 16.854 -10.605 1.00 86.69 123 ILE A CA 1
ATOM 944 C C . ILE A 1 123 ? 24.268 16.902 -11.611 1.00 86.69 123 ILE A C 1
ATOM 946 O O . ILE A 1 123 ? 24.563 17.955 -12.181 1.00 86.69 123 ILE A O 1
ATOM 950 N N . SER A 1 124 ? 24.912 15.763 -11.852 1.00 88.19 124 SER A N 1
ATOM 951 C CA . SER A 1 124 ? 25.955 15.619 -12.866 1.00 88.19 124 SER A CA 1
ATOM 952 C C . SER A 1 124 ? 25.365 15.336 -14.256 1.00 88.19 124 SER A C 1
ATOM 954 O O . SER A 1 124 ? 24.230 14.887 -14.401 1.00 88.19 124 SER A O 1
ATOM 956 N N . LYS A 1 125 ? 26.161 15.531 -15.318 1.00 86.75 125 LYS A N 1
ATOM 957 C CA . LYS A 1 125 ? 25.743 15.214 -16.701 1.00 86.75 125 LYS A CA 1
ATOM 958 C C . LYS A 1 125 ? 25.517 13.715 -16.953 1.00 86.75 125 LYS A C 1
ATOM 960 O O . LYS A 1 125 ? 24.976 13.365 -17.998 1.00 86.75 125 LYS A O 1
ATOM 965 N N . THR A 1 126 ? 25.958 12.845 -16.045 1.00 86.12 126 THR A N 1
ATOM 966 C CA . THR A 1 126 ? 25.767 11.390 -16.135 1.00 86.12 126 THR A CA 1
ATOM 967 C C . THR A 1 126 ? 24.583 10.891 -15.313 1.00 86.12 126 THR A C 1
ATOM 969 O O . THR A 1 126 ? 24.220 9.721 -15.429 1.00 86.12 126 THR A O 1
ATOM 972 N N . ASP A 1 127 ? 23.969 11.759 -14.508 1.00 80.31 127 ASP A N 1
ATOM 973 C CA . ASP A 1 127 ? 22.879 11.375 -13.620 1.00 80.31 127 ASP A CA 1
ATOM 974 C C . ASP A 1 127 ? 21.548 11.398 -14.374 1.00 80.31 127 ASP A C 1
ATOM 976 O O . ASP A 1 127 ? 21.300 12.237 -15.242 1.00 80.31 127 ASP A O 1
ATOM 980 N N . PHE A 1 128 ? 20.659 10.474 -14.025 1.00 80.31 128 PHE A N 1
ATOM 981 C CA . PHE A 1 128 ? 19.306 10.420 -14.562 1.00 80.31 128 PHE A CA 1
ATOM 982 C C . PHE A 1 128 ? 18.303 10.312 -13.417 1.00 80.31 128 PHE A C 1
ATOM 984 O O . PHE A 1 128 ? 18.482 9.542 -12.475 1.00 80.31 128 PHE A O 1
ATOM 991 N N . MET A 1 129 ? 17.228 11.093 -13.503 1.00 79.69 129 MET A N 1
ATOM 992 C CA . MET A 1 129 ? 16.153 11.063 -12.519 1.00 79.69 129 MET A CA 1
ATOM 993 C C . MET A 1 129 ? 15.205 9.904 -12.821 1.00 79.69 129 MET A C 1
ATOM 995 O O . MET A 1 129 ? 14.731 9.756 -13.949 1.00 79.69 129 MET A O 1
ATOM 999 N N . VAL A 1 130 ? 14.884 9.118 -11.796 1.00 78.31 130 VAL A N 1
ATOM 1000 C CA . VAL A 1 130 ? 13.876 8.061 -11.879 1.00 78.31 130 VAL A CA 1
ATOM 1001 C C . VAL A 1 130 ? 12.742 8.382 -10.917 1.00 78.31 130 VAL A C 1
ATOM 1003 O O . VAL A 1 130 ? 12.979 8.699 -9.756 1.00 78.31 130 VAL A O 1
ATOM 1006 N N . SER A 1 131 ? 11.507 8.303 -11.409 1.00 81.12 131 SER A N 1
ATOM 1007 C CA . SER A 1 131 ? 10.298 8.473 -10.607 1.00 81.12 131 SER A CA 1
ATOM 1008 C C . SER A 1 131 ? 9.472 7.195 -10.679 1.00 81.12 131 SER A C 1
ATOM 1010 O O . SER A 1 131 ? 9.230 6.665 -11.766 1.00 81.12 131 SER A O 1
ATOM 1012 N N . TYR A 1 132 ? 9.060 6.706 -9.513 1.00 79.69 132 TYR A N 1
ATOM 1013 C CA . TYR A 1 132 ? 8.194 5.546 -9.364 1.00 79.69 132 TYR A CA 1
ATOM 1014 C C . TYR A 1 132 ? 6.872 5.984 -8.735 1.00 79.69 132 TYR A C 1
ATOM 1016 O O . TYR A 1 132 ? 6.863 6.772 -7.793 1.00 79.69 132 TYR A O 1
ATOM 1024 N N . ASP A 1 133 ? 5.763 5.465 -9.260 1.00 81.81 133 ASP A N 1
ATOM 1025 C CA . ASP A 1 133 ? 4.418 5.678 -8.721 1.00 81.81 133 ASP A CA 1
ATOM 1026 C C . ASP A 1 133 ? 3.898 4.355 -8.155 1.00 81.81 133 ASP A C 1
ATOM 1028 O O . ASP A 1 133 ? 3.899 3.333 -8.851 1.00 81.81 133 ASP A O 1
ATOM 1032 N N . VAL A 1 134 ? 3.463 4.360 -6.892 1.00 82.62 134 VAL A N 1
ATOM 1033 C CA . VAL A 1 134 ? 2.864 3.175 -6.270 1.00 82.62 134 VAL A CA 1
ATOM 1034 C C . VAL A 1 134 ? 1.406 3.089 -6.694 1.00 82.62 134 VAL A C 1
ATOM 1036 O O . VAL A 1 134 ? 0.563 3.906 -6.316 1.00 82.62 134 VAL A O 1
ATOM 1039 N N . LYS A 1 135 ? 1.092 2.059 -7.477 1.00 81.19 135 LYS A N 1
ATOM 1040 C CA . LYS A 1 135 ? -0.275 1.798 -7.913 1.00 81.19 135 LYS A CA 1
ATOM 1041 C C . LYS A 1 135 ? -1.106 1.251 -6.751 1.00 81.19 135 LYS A C 1
ATOM 1043 O O . LYS A 1 135 ? -0.715 0.278 -6.121 1.00 81.19 135 LYS A O 1
ATOM 1048 N N . ASP A 1 136 ? -2.273 1.857 -6.530 1.00 84.06 136 ASP A N 1
ATOM 1049 C CA . ASP A 1 136 ? -3.317 1.359 -5.626 1.00 84.06 136 ASP A CA 1
ATOM 1050 C C . ASP A 1 136 ? -2.791 0.994 -4.220 1.00 84.06 136 ASP A C 1
ATOM 1052 O O . ASP A 1 136 ? -3.078 -0.081 -3.696 1.00 84.06 136 ASP A O 1
ATOM 1056 N N . LEU A 1 137 ? -2.013 1.910 -3.619 1.00 89.31 137 LEU A N 1
ATOM 1057 C CA . LEU A 1 137 ? -1.308 1.709 -2.345 1.00 89.31 137 LEU A CA 1
ATOM 1058 C C . LEU A 1 137 ? -2.197 1.065 -1.273 1.00 89.31 137 LEU A C 1
ATOM 1060 O O . LEU A 1 137 ? -1.899 -0.034 -0.828 1.00 89.31 137 LEU A O 1
ATOM 1064 N N . PHE A 1 138 ? -3.314 1.699 -0.903 1.00 90.06 138 PHE A N 1
ATOM 1065 C CA . PHE A 1 138 ? -4.147 1.233 0.212 1.00 90.06 138 PHE A CA 1
ATOM 1066 C C . PHE A 1 138 ? -4.659 -0.199 0.041 1.00 90.06 138 PHE A C 1
ATOM 1068 O O . PHE A 1 138 ? -4.518 -1.008 0.949 1.00 90.06 138 PHE A O 1
ATOM 1075 N N . THR A 1 139 ? -5.193 -0.539 -1.131 1.00 88.50 139 THR A N 1
ATOM 1076 C CA . THR A 1 139 ? -5.724 -1.881 -1.423 1.00 88.50 139 THR A CA 1
ATOM 1077 C C . THR A 1 139 ? -4.637 -2.944 -1.580 1.00 88.50 139 THR A C 1
ATOM 1079 O O . THR A 1 139 ? -4.966 -4.119 -1.668 1.00 88.50 139 THR A O 1
ATOM 1082 N N . SER A 1 140 ? -3.364 -2.544 -1.636 1.00 89.19 140 SER A N 1
ATOM 1083 C CA . SER A 1 140 ? -2.221 -3.443 -1.830 1.00 89.19 140 SER A CA 1
ATOM 1084 C C . SER A 1 140 ? -1.397 -3.661 -0.555 1.00 89.19 140 SER A C 1
ATOM 1086 O O . SER A 1 140 ? -0.412 -4.394 -0.597 1.00 89.19 140 SER A O 1
ATOM 1088 N N . ILE A 1 141 ? -1.752 -3.016 0.563 1.00 90.75 141 ILE A N 1
ATOM 1089 C CA . ILE A 1 141 ? -1.039 -3.180 1.838 1.00 90.75 141 ILE A CA 1
ATOM 1090 C C . ILE A 1 141 ? -1.365 -4.560 2.431 1.00 90.75 141 ILE A C 1
ATOM 1092 O O . ILE A 1 141 ? -2.537 -4.823 2.695 1.00 90.75 141 ILE A O 1
ATOM 1096 N N . PRO A 1 142 ? -0.368 -5.417 2.710 1.00 91.25 142 PRO A N 1
ATOM 1097 C CA . PRO A 1 142 ? -0.598 -6.723 3.320 1.00 91.25 142 PRO A CA 1
ATOM 1098 C C . PRO A 1 142 ? -0.908 -6.566 4.816 1.00 91.25 142 PRO A C 1
ATOM 1100 O O . PRO A 1 142 ? 0.003 -6.553 5.648 1.00 91.25 142 PRO A O 1
ATOM 1103 N N . ILE A 1 143 ? -2.192 -6.466 5.177 1.00 92.31 143 ILE A N 1
ATOM 1104 C CA . ILE A 1 143 ? -2.620 -6.061 6.529 1.00 92.31 143 ILE A CA 1
ATOM 1105 C C . ILE A 1 143 ? -2.033 -6.960 7.618 1.00 92.31 143 ILE A C 1
ATOM 1107 O O . ILE A 1 143 ? -1.535 -6.451 8.620 1.00 92.31 143 ILE A O 1
ATOM 1111 N N . LEU A 1 144 ? -2.026 -8.281 7.413 1.00 90.44 144 LEU A N 1
ATOM 1112 C CA . LEU A 1 144 ? -1.482 -9.240 8.383 1.00 90.44 144 LEU A CA 1
ATOM 1113 C C . LEU A 1 144 ? 0.016 -9.041 8.645 1.00 90.44 144 LEU A C 1
ATOM 1115 O O . LEU A 1 144 ? 0.484 -9.229 9.763 1.00 90.44 144 LEU A O 1
ATOM 1119 N N . HIS A 1 145 ? 0.776 -8.644 7.627 1.00 91.44 145 HIS A N 1
ATOM 1120 C CA . HIS A 1 145 ? 2.191 -8.346 7.801 1.00 91.44 145 HIS A CA 1
ATOM 1121 C C . HIS A 1 145 ? 2.384 -6.981 8.471 1.00 91.44 145 HIS A C 1
ATOM 1123 O O . HIS A 1 145 ? 3.168 -6.866 9.410 1.00 91.44 145 HIS A O 1
ATOM 1129 N N . THR A 1 146 ? 1.605 -5.972 8.069 1.00 93.94 146 THR A N 1
ATOM 1130 C CA . THR A 1 146 ? 1.635 -4.630 8.665 1.00 93.94 146 THR A CA 1
ATOM 1131 C C . THR A 1 146 ? 1.326 -4.643 10.160 1.00 93.94 146 THR A C 1
ATOM 1133 O O . THR A 1 146 ? 1.986 -3.941 10.921 1.00 93.94 146 THR A O 1
ATOM 1136 N N . VAL A 1 147 ? 0.373 -5.462 10.615 1.00 94.62 147 VAL A N 1
ATOM 1137 C CA . VAL A 1 147 ? 0.068 -5.566 12.051 1.00 94.62 147 VAL A CA 1
ATOM 1138 C C . VAL A 1 147 ? 1.189 -6.230 12.856 1.00 94.62 147 VAL A C 1
ATOM 1140 O O . VAL A 1 147 ? 1.386 -5.866 14.011 1.00 94.62 147 VAL A O 1
ATOM 1143 N N . ASN A 1 148 ? 1.964 -7.139 12.254 1.00 94.50 148 ASN A N 1
ATOM 1144 C CA . ASN A 1 148 ? 3.137 -7.728 12.906 1.00 94.50 148 ASN A CA 1
ATOM 1145 C C . ASN A 1 148 ? 4.271 -6.706 13.046 1.00 94.50 148 ASN A C 1
ATOM 1147 O O . ASN A 1 148 ? 4.900 -6.635 14.096 1.00 94.50 148 ASN A O 1
ATOM 1151 N N . ILE A 1 149 ? 4.496 -5.880 12.019 1.00 93.81 149 ILE A N 1
ATOM 1152 C CA . ILE A 1 149 ? 5.458 -4.769 12.095 1.00 93.81 149 ILE A CA 1
ATOM 1153 C C . ILE A 1 149 ? 5.029 -3.797 13.201 1.00 93.81 149 ILE A C 1
ATOM 1155 O O . ILE A 1 149 ? 5.832 -3.425 14.053 1.00 93.81 149 ILE A O 1
ATOM 1159 N N . LEU A 1 150 ? 3.742 -3.436 13.230 1.00 96.38 150 LEU A N 1
ATOM 1160 C CA . LEU A 1 150 ? 3.183 -2.572 14.266 1.00 96.38 150 LEU A CA 1
ATOM 1161 C C . LEU A 1 150 ? 3.372 -3.158 15.673 1.00 96.38 150 LEU A C 1
ATOM 1163 O O . LEU A 1 150 ? 3.706 -2.410 16.585 1.00 96.38 150 LEU A O 1
ATOM 1167 N N . GLN A 1 151 ? 3.188 -4.470 15.851 1.00 96.12 151 GLN A N 1
ATOM 1168 C CA . GLN A 1 151 ? 3.445 -5.152 17.122 1.00 96.12 151 GLN A CA 1
ATOM 1169 C C . GLN A 1 151 ? 4.891 -4.927 17.581 1.00 96.12 151 GLN A C 1
ATOM 1171 O O . GLN A 1 151 ? 5.104 -4.429 18.681 1.00 96.12 151 GLN A O 1
ATOM 1176 N N . SER A 1 152 ? 5.875 -5.204 16.718 1.00 94.12 152 SER A N 1
ATOM 1177 C CA . SER A 1 152 ? 7.296 -5.026 17.045 1.00 94.12 152 SER A CA 1
ATOM 1178 C C . SER A 1 152 ? 7.665 -3.576 17.372 1.00 94.12 152 SER A C 1
ATOM 1180 O O . SER A 1 152 ? 8.468 -3.333 18.275 1.00 94.12 152 SER A O 1
ATOM 1182 N N . LEU A 1 153 ? 7.067 -2.609 16.668 1.00 94.06 153 LEU A N 1
ATOM 1183 C CA . LEU A 1 153 ? 7.271 -1.185 16.939 1.00 94.06 153 LEU A CA 1
ATOM 1184 C C . LEU A 1 153 ? 6.665 -0.770 18.283 1.00 94.06 153 LEU A C 1
ATOM 1186 O O . LEU A 1 153 ? 7.323 -0.082 19.053 1.00 94.06 153 LEU A O 1
ATOM 1190 N N . LEU A 1 154 ? 5.447 -1.224 18.592 1.00 95.62 154 LEU A N 1
ATOM 1191 C CA . LEU A 1 154 ? 4.790 -0.945 19.872 1.00 95.62 154 LEU A CA 1
ATOM 1192 C C . LEU A 1 154 ? 5.522 -1.586 21.055 1.00 95.62 154 LEU A C 1
ATOM 1194 O O . LEU A 1 154 ? 5.611 -0.965 22.109 1.00 95.62 154 LEU A O 1
ATOM 1198 N N . ASP A 1 155 ? 6.054 -2.798 20.886 1.00 93.88 155 ASP A N 1
ATOM 1199 C CA . ASP A 1 155 ? 6.839 -3.482 21.922 1.00 93.88 155 ASP A CA 1
ATOM 1200 C C . ASP A 1 155 ? 8.156 -2.748 22.225 1.00 93.88 155 ASP A C 1
ATOM 1202 O O . ASP A 1 155 ? 8.652 -2.794 23.350 1.00 93.88 155 ASP A O 1
ATOM 1206 N N . SER A 1 156 ? 8.707 -2.045 21.231 1.00 91.94 156 SER A N 1
ATOM 1207 C CA . SER A 1 156 ? 9.949 -1.271 21.354 1.00 91.94 156 SER A CA 1
ATOM 1208 C C . SER A 1 156 ? 9.724 0.172 21.828 1.00 91.94 156 SER A C 1
ATOM 1210 O O . SER A 1 156 ? 10.689 0.896 22.072 1.00 91.94 156 SER A O 1
ATOM 1212 N N . ASP A 1 157 ? 8.471 0.614 21.948 1.00 93.69 157 ASP A N 1
ATOM 1213 C CA . ASP A 1 157 ? 8.136 2.009 22.215 1.00 93.69 157 ASP A CA 1
ATOM 1214 C C . ASP A 1 157 ? 7.969 2.297 23.713 1.00 93.69 157 ASP A C 1
ATOM 1216 O O . ASP A 1 157 ? 6.941 2.014 24.334 1.00 93.69 157 ASP A O 1
ATOM 1220 N N . SER A 1 158 ? 8.980 2.951 24.284 1.00 91.69 158 SER A N 1
ATOM 1221 C CA . SER A 1 158 ? 8.996 3.367 25.688 1.00 91.69 158 SER A CA 1
ATOM 1222 C C . SER A 1 158 ? 7.938 4.422 26.039 1.00 91.69 158 SER A C 1
ATOM 1224 O O . SER A 1 158 ? 7.511 4.489 27.190 1.00 91.69 158 SER A O 1
ATOM 1226 N N . SER A 1 159 ? 7.464 5.211 25.069 1.00 93.06 159 SER A N 1
ATOM 1227 C CA . SER A 1 159 ? 6.462 6.270 25.269 1.00 93.06 159 SER A CA 1
ATOM 1228 C C . SER A 1 159 ? 5.016 5.756 25.247 1.00 93.06 159 SER A C 1
ATOM 1230 O O . SER A 1 159 ? 4.062 6.518 25.422 1.00 93.06 159 SER A O 1
ATOM 1232 N N . LEU A 1 160 ? 4.796 4.459 24.996 1.00 93.06 160 LEU A N 1
ATOM 1233 C CA . LEU A 1 160 ? 3.448 3.891 24.885 1.00 93.06 160 LEU A CA 1
ATOM 1234 C C . LEU A 1 160 ? 2.607 4.082 26.146 1.00 93.06 160 LEU A C 1
ATOM 1236 O O . LEU A 1 160 ? 1.443 4.472 26.036 1.00 93.06 160 LEU A O 1
ATOM 1240 N N . GLY A 1 161 ? 3.211 3.902 27.322 1.00 89.94 161 GLY A N 1
ATOM 1241 C CA . GLY A 1 161 ? 2.524 4.057 28.606 1.00 89.94 161 GLY A CA 1
ATOM 1242 C C . GLY A 1 161 ? 1.987 5.470 28.868 1.00 89.94 161 GLY A C 1
ATOM 1243 O O . GLY A 1 161 ? 1.038 5.626 29.633 1.00 89.94 161 GLY A O 1
ATOM 1244 N N . GLU A 1 162 ? 2.545 6.493 28.213 1.00 91.56 162 GLU A N 1
ATOM 1245 C CA . GLU A 1 162 ? 2.064 7.878 28.308 1.00 91.56 162 GLU A CA 1
ATOM 1246 C C . GLU A 1 162 ? 0.827 8.122 27.431 1.00 91.56 162 GLU A C 1
ATOM 1248 O O . GLU A 1 162 ? -0.005 8.976 27.740 1.00 91.56 162 GLU A O 1
ATOM 1253 N N . ARG A 1 163 ? 0.682 7.360 26.338 1.00 92.06 163 ARG A N 1
ATOM 1254 C CA . ARG A 1 163 ? -0.404 7.516 25.356 1.00 92.06 163 ARG A CA 1
ATOM 1255 C C . ARG A 1 163 ? -1.631 6.681 25.694 1.00 92.06 163 ARG A C 1
ATOM 1257 O O . ARG A 1 163 ? -2.751 7.098 25.400 1.00 92.06 163 ARG A O 1
ATOM 1264 N N . THR A 1 164 ? -1.436 5.486 26.250 1.00 93.81 164 THR A N 1
ATOM 1265 C CA . THR A 1 164 ? -2.520 4.546 26.554 1.00 93.81 164 THR A CA 1
ATOM 1266 C C . THR A 1 164 ? -2.094 3.499 27.583 1.00 93.81 164 THR A C 1
ATOM 1268 O O . THR A 1 164 ? -0.920 3.181 27.739 1.00 93.81 164 THR A O 1
ATOM 1271 N N . LYS A 1 165 ? -3.080 2.930 28.278 1.00 94.19 165 LYS A N 1
ATOM 1272 C CA . LYS A 1 165 ? -2.965 1.757 29.152 1.00 94.19 165 LYS A CA 1
ATOM 1273 C C . LYS A 1 165 ? -3.169 0.440 28.398 1.00 94.19 165 LYS A C 1
ATOM 1275 O O . LYS A 1 165 ? -3.124 -0.626 29.010 1.00 94.19 165 LYS A O 1
ATOM 1280 N N . LEU A 1 166 ? -3.458 0.492 27.098 1.00 94.31 166 LEU A N 1
ATOM 1281 C CA . LEU A 1 166 ? -3.586 -0.698 26.269 1.00 94.31 166 LEU A CA 1
ATOM 1282 C C . LEU A 1 166 ? -2.219 -1.331 26.025 1.00 94.31 166 LEU A C 1
ATOM 1284 O O . LEU A 1 166 ? -1.247 -0.653 25.704 1.00 94.31 166 LEU A O 1
ATOM 1288 N N . SER A 1 167 ? -2.172 -2.657 26.121 1.00 95.06 167 SER A N 1
ATOM 1289 C CA . SER A 1 167 ? -0.988 -3.414 25.712 1.00 95.06 167 SER A CA 1
ATOM 1290 C C . SER A 1 167 ? -0.804 -3.378 24.186 1.00 95.06 167 SER A C 1
ATOM 1292 O O . SER A 1 167 ? -1.802 -3.294 23.456 1.00 95.06 167 SER A O 1
ATOM 1294 N N . PRO A 1 168 ? 0.436 -3.532 23.683 1.00 96.12 168 PRO A N 1
ATOM 1295 C CA . PRO A 1 168 ? 0.720 -3.686 22.254 1.00 96.12 168 PRO A CA 1
ATOM 1296 C C . PRO A 1 168 ? -0.200 -4.698 21.555 1.00 96.12 168 PRO A C 1
ATOM 1298 O O . PRO A 1 168 ? -0.829 -4.379 20.546 1.00 96.12 168 PRO A O 1
ATOM 1301 N N . PHE A 1 169 ? -0.397 -5.868 22.173 1.00 95.56 169 PHE A N 1
ATOM 1302 C CA . PHE A 1 169 ? -1.293 -6.911 21.672 1.00 95.56 169 PHE A CA 1
ATOM 1303 C C . PHE A 1 169 ? -2.743 -6.430 21.510 1.00 95.56 169 PHE A C 1
ATOM 1305 O O . PHE A 1 169 ? -3.381 -6.691 20.488 1.00 95.56 169 PHE A O 1
ATOM 1312 N N . GLN A 1 170 ? -3.282 -5.712 22.501 1.00 96.19 170 GLN A N 1
ATOM 1313 C CA . GLN A 1 170 ? -4.650 -5.188 22.440 1.00 96.19 170 GLN A CA 1
ATOM 1314 C C . GLN A 1 170 ? -4.798 -4.154 21.320 1.00 96.19 170 GLN A C 1
ATOM 1316 O O . GLN A 1 170 ? -5.780 -4.198 20.578 1.00 96.19 170 GLN A O 1
ATOM 1321 N N . ILE A 1 171 ? -3.818 -3.259 21.158 1.00 96.75 171 ILE A N 1
ATOM 1322 C CA . ILE A 1 171 ? -3.801 -2.258 20.080 1.00 96.75 171 ILE A CA 1
ATOM 1323 C C . ILE A 1 171 ? -3.802 -2.961 18.724 1.00 96.75 171 ILE A C 1
ATOM 1325 O O . ILE A 1 171 ? -4.672 -2.700 17.895 1.00 96.75 171 ILE A O 1
ATOM 1329 N N . VAL A 1 172 ? -2.883 -3.905 18.522 1.00 97.00 172 VAL A N 1
ATOM 1330 C CA . VAL A 1 172 ? -2.756 -4.676 17.282 1.00 97.00 172 VAL A CA 1
ATOM 1331 C C . VAL A 1 172 ? -4.030 -5.453 16.972 1.00 97.00 172 VAL A C 1
ATOM 1333 O O . VAL A 1 172 ? -4.497 -5.441 15.831 1.00 97.00 172 VAL A O 1
ATOM 1336 N N . LYS A 1 173 ? -4.662 -6.064 17.978 1.00 97.12 173 LYS A N 1
ATOM 1337 C CA . LYS A 1 173 ? -5.918 -6.792 17.782 1.00 97.12 173 LYS A CA 1
ATOM 1338 C C . LYS A 1 173 ? -7.071 -5.865 17.388 1.00 97.12 173 LYS A C 1
ATOM 1340 O O . LYS A 1 173 ? -7.855 -6.225 16.513 1.00 97.12 173 LYS A O 1
ATOM 1345 N N . LEU A 1 174 ? -7.157 -4.668 17.975 1.00 97.12 174 LEU A N 1
ATOM 1346 C CA . LEU A 1 174 ? -8.157 -3.657 17.607 1.00 97.12 174 LEU A CA 1
ATOM 1347 C C . LEU A 1 174 ? -7.912 -3.083 16.201 1.00 97.12 174 LEU A C 1
ATOM 1349 O O . LEU A 1 174 ? -8.866 -2.865 15.454 1.00 97.12 174 LEU A O 1
ATOM 1353 N N . VAL A 1 175 ? -6.649 -2.867 15.822 1.00 97.06 175 VAL A N 1
ATOM 1354 C CA . VAL A 1 175 ? -6.258 -2.448 14.466 1.00 97.06 175 VAL A CA 1
ATOM 1355 C C . VAL A 1 175 ? -6.638 -3.518 13.449 1.00 97.06 175 VAL A C 1
ATOM 1357 O O . VAL A 1 175 ? -7.294 -3.206 12.458 1.00 97.06 175 VAL A O 1
ATOM 1360 N N . SER A 1 176 ? -6.277 -4.775 13.721 1.00 96.06 176 SER A N 1
ATOM 1361 C CA . SER A 1 176 ? -6.628 -5.928 12.891 1.00 96.06 176 SER A CA 1
ATOM 1362 C C . SER A 1 176 ? -8.142 -6.008 12.690 1.00 96.06 176 SER A C 1
ATOM 1364 O O . SER A 1 176 ? -8.589 -6.028 11.546 1.00 96.06 176 SER A O 1
ATOM 1366 N N . PHE A 1 177 ? -8.918 -5.876 13.776 1.00 95.88 177 PHE A N 1
ATOM 1367 C CA . PHE A 1 177 ? -10.380 -5.836 13.711 1.00 95.88 177 PHE A CA 1
ATOM 1368 C C . PHE A 1 177 ? -10.905 -4.737 12.775 1.00 95.88 177 PHE A C 1
ATOM 1370 O O . PHE A 1 177 ? -11.796 -4.954 11.955 1.00 95.88 177 PHE A O 1
ATOM 1377 N N . CYS A 1 178 ? -10.350 -3.526 12.873 1.00 94.94 178 CYS A N 1
ATOM 1378 C CA . CYS A 1 178 ? -10.779 -2.404 12.039 1.00 94.94 178 CYS A CA 1
ATOM 1379 C C . CYS A 1 178 ? -10.455 -2.600 10.549 1.00 94.94 178 CYS A C 1
ATOM 1381 O O . CYS A 1 178 ? -11.196 -2.090 9.708 1.00 94.94 178 CYS A O 1
ATOM 1383 N N . MET A 1 179 ? -9.353 -3.285 10.224 1.00 94.25 179 MET A N 1
ATOM 1384 C CA . MET A 1 179 ? -8.867 -3.463 8.849 1.00 94.25 179 MET A CA 1
ATOM 1385 C C . MET A 1 179 ? -9.407 -4.720 8.157 1.00 94.25 179 MET A C 1
ATOM 1387 O O . MET A 1 179 ? -9.464 -4.735 6.929 1.00 94.25 179 MET A O 1
ATOM 1391 N N . CYS A 1 180 ? -9.806 -5.743 8.915 1.00 91.88 180 CYS A N 1
ATOM 1392 C CA . CYS A 1 180 ? -10.289 -7.017 8.384 1.00 91.88 180 CYS A CA 1
ATOM 1393 C C . CYS A 1 180 ? -11.817 -7.134 8.539 1.00 91.88 180 CYS A C 1
ATOM 1395 O O . CYS A 1 180 ? -12.558 -7.092 7.558 1.00 91.88 180 CYS A O 1
ATOM 1397 N N . GLU A 1 181 ? -12.319 -7.213 9.770 1.00 90.88 181 GLU A N 1
ATOM 1398 C CA . GLU A 1 181 ? -13.738 -7.416 10.083 1.00 90.88 181 GLU A CA 1
ATOM 1399 C C . GLU A 1 181 ? -14.575 -6.153 9.829 1.00 90.88 181 GLU A C 1
ATOM 1401 O O . GLU A 1 181 ? -15.717 -6.230 9.369 1.00 90.88 181 GLU A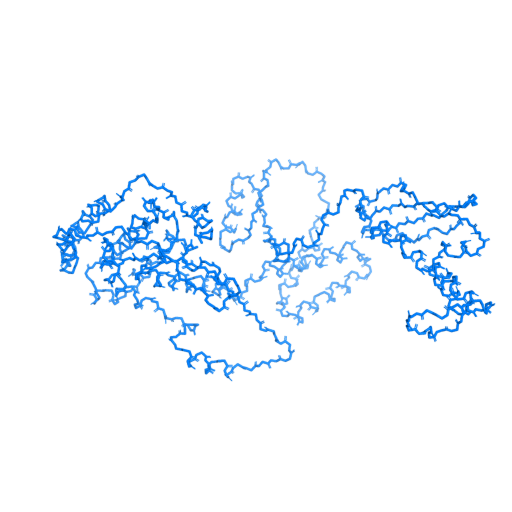 O 1
ATOM 1406 N N . GLY A 1 182 ? -13.995 -4.978 10.086 1.00 89.69 182 GLY A N 1
ATOM 1407 C CA . GLY A 1 182 ? -14.608 -3.671 9.846 1.00 89.69 182 GLY A CA 1
ATOM 1408 C C . GLY A 1 182 ? -14.566 -3.190 8.394 1.00 89.69 182 GLY A C 1
ATOM 1409 O O . GLY A 1 182 ? -15.123 -2.134 8.090 1.00 89.69 182 GLY A O 1
ATOM 1410 N N . ASN A 1 183 ? -13.911 -3.931 7.498 1.00 92.31 183 ASN A N 1
ATOM 1411 C CA . ASN A 1 183 ? -13.640 -3.511 6.124 1.00 92.31 183 ASN A CA 1
ATOM 1412 C C . ASN A 1 183 ? -14.724 -3.984 5.149 1.00 92.31 183 ASN A C 1
ATOM 1414 O O . ASN A 1 183 ? -14.493 -4.733 4.196 1.00 92.31 183 ASN A O 1
ATOM 1418 N N . ALA A 1 184 ? -15.945 -3.544 5.429 1.00 93.19 184 ALA A N 1
ATOM 1419 C CA . ALA A 1 184 ? -17.095 -3.758 4.574 1.00 93.19 184 ALA A CA 1
ATOM 1420 C C . ALA A 1 184 ? -17.782 -2.434 4.249 1.00 93.19 184 ALA A C 1
ATOM 1422 O O . ALA A 1 184 ? -17.714 -1.472 5.015 1.00 93.19 184 ALA A O 1
ATOM 1423 N N . PHE A 1 185 ? -18.435 -2.387 3.095 1.00 93.75 185 PHE A N 1
ATOM 1424 C CA . PHE A 1 185 ? -19.130 -1.205 2.615 1.00 93.75 185 PHE A CA 1
ATOM 1425 C C . PHE A 1 185 ? -20.323 -1.576 1.735 1.00 93.75 185 PHE A C 1
ATOM 1427 O O . PHE A 1 185 ? -20.432 -2.680 1.201 1.00 93.75 185 PHE A O 1
ATOM 1434 N N . ARG A 1 186 ? -21.216 -0.611 1.552 1.00 93.69 186 ARG A N 1
ATOM 1435 C CA . ARG A 1 186 ? -22.386 -0.682 0.687 1.00 93.69 186 ARG A CA 1
ATOM 1436 C C . ARG A 1 186 ? -22.145 0.114 -0.592 1.00 93.69 186 ARG A C 1
ATOM 1438 O O . ARG A 1 186 ? -21.614 1.224 -0.555 1.00 93.69 186 ARG A O 1
ATOM 1445 N N . PHE A 1 187 ? -22.589 -0.427 -1.719 1.00 92.31 187 PHE A N 1
ATOM 1446 C CA . PHE A 1 187 ? -22.650 0.264 -3.002 1.00 92.31 187 PHE A CA 1
ATOM 1447 C C . PHE A 1 187 ? -23.939 -0.124 -3.730 1.00 92.31 187 PHE A C 1
ATOM 1449 O O . PHE A 1 187 ? -24.189 -1.305 -3.956 1.00 92.31 187 PHE A O 1
ATOM 1456 N N . GLN A 1 188 ? -24.767 0.865 -4.085 1.00 89.50 188 GLN A N 1
ATOM 1457 C CA . GLN A 1 188 ? -26.021 0.664 -4.835 1.00 89.50 188 GLN A CA 1
ATOM 1458 C C . GLN A 1 188 ? -26.945 -0.412 -4.239 1.00 89.50 188 GLN A C 1
ATOM 1460 O O . GLN A 1 188 ? -27.489 -1.254 -4.944 1.00 89.50 188 GLN A O 1
ATOM 1465 N N . GLY A 1 189 ? -27.091 -0.411 -2.913 1.00 89.12 189 GLY A N 1
ATOM 1466 C CA . GLY A 1 189 ? -27.931 -1.379 -2.200 1.00 89.12 189 GLY A CA 1
ATOM 1467 C C . GLY A 1 189 ? -27.326 -2.779 -2.048 1.00 89.12 189 GLY A C 1
ATOM 1468 O O . GLY A 1 189 ? -27.884 -3.583 -1.313 1.00 89.12 189 GLY A O 1
ATOM 1469 N N . SER A 1 190 ? -26.177 -3.057 -2.669 1.00 92.38 190 SER A N 1
ATOM 1470 C CA . SER A 1 190 ? -25.408 -4.288 -2.467 1.00 92.38 190 SER A CA 1
ATOM 1471 C C . SER A 1 190 ? -24.289 -4.071 -1.451 1.00 92.38 190 SER A C 1
ATOM 1473 O O . SER A 1 190 ? -23.775 -2.959 -1.306 1.00 92.38 190 SER A O 1
ATOM 1475 N N . PHE A 1 191 ? -23.895 -5.133 -0.755 1.00 94.31 191 PHE A N 1
ATOM 1476 C CA . PHE A 1 191 ? -22.850 -5.096 0.262 1.00 94.31 191 PHE A CA 1
ATOM 1477 C C . PHE A 1 191 ? -21.602 -5.831 -0.220 1.00 94.31 191 PHE A C 1
ATOM 1479 O O . PHE A 1 191 ? -21.688 -6.861 -0.888 1.00 94.31 191 PHE A O 1
ATOM 1486 N N . PHE A 1 192 ? -20.437 -5.309 0.148 1.00 93.81 192 PHE A N 1
ATOM 1487 C CA . PHE A 1 192 ? -19.139 -5.840 -0.242 1.00 93.81 192 PHE A CA 1
ATOM 1488 C C . PHE A 1 192 ? -18.183 -5.827 0.946 1.00 93.81 192 PHE A C 1
ATOM 1490 O O . PHE A 1 192 ? -18.247 -4.948 1.806 1.00 93.81 192 PHE A O 1
ATOM 1497 N N . ARG A 1 193 ? -17.264 -6.787 0.965 1.00 92.44 193 ARG A N 1
ATOM 1498 C CA . ARG A 1 193 ? -16.115 -6.828 1.868 1.00 92.44 193 ARG A CA 1
ATOM 1499 C C . ARG A 1 193 ? -14.838 -6.736 1.048 1.00 92.44 193 ARG A C 1
ATOM 1501 O O . ARG A 1 193 ? -14.749 -7.336 -0.020 1.00 92.44 193 ARG A O 1
ATOM 1508 N N . GLN A 1 194 ? -13.860 -5.988 1.536 1.00 90.94 194 GLN A N 1
ATOM 1509 C CA . GLN A 1 194 ? -12.524 -5.984 0.955 1.00 90.94 194 GLN A CA 1
ATOM 1510 C C . GLN A 1 194 ? -11.704 -7.117 1.588 1.00 90.94 194 GLN A C 1
ATOM 1512 O O . GLN A 1 194 ? -11.658 -7.233 2.810 1.00 90.94 194 GLN A O 1
ATOM 1517 N N . ASN 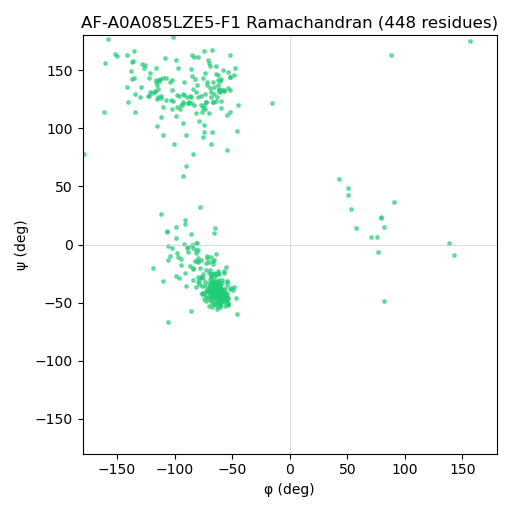A 1 195 ? -11.098 -7.973 0.762 1.00 85.69 195 ASN A N 1
ATOM 1518 C CA . ASN A 1 195 ? -10.393 -9.174 1.228 1.00 85.69 195 ASN A CA 1
ATOM 1519 C C . ASN A 1 195 ? -9.060 -8.864 1.913 1.00 85.69 195 ASN A C 1
ATOM 1521 O O . ASN A 1 195 ? -8.701 -9.519 2.886 1.00 85.69 195 ASN A O 1
ATOM 1525 N N . ASP A 1 196 ? -8.319 -7.904 1.367 1.00 83.75 196 ASP A N 1
ATOM 1526 C CA . ASP A 1 196 ? -7.017 -7.477 1.872 1.00 83.75 196 ASP A CA 1
ATOM 1527 C C . ASP A 1 196 ? -6.787 -6.003 1.518 1.00 83.75 196 ASP A C 1
ATOM 1529 O O . ASP A 1 196 ? -7.480 -5.427 0.669 1.00 83.75 196 ASP A O 1
ATOM 1533 N N . GLY A 1 197 ? -5.826 -5.372 2.178 1.00 90.00 197 GLY A N 1
ATOM 1534 C CA . GLY A 1 197 ? -5.569 -3.947 2.053 1.00 90.00 197 GLY A CA 1
ATOM 1535 C C . GLY A 1 197 ? -6.374 -3.088 3.019 1.00 90.00 197 GLY A C 1
ATOM 1536 O O . GLY A 1 197 ? -7.382 -3.480 3.604 1.00 90.00 197 GLY A O 1
ATOM 1537 N N . ALA A 1 198 ? -5.916 -1.853 3.164 1.00 92.44 198 ALA A N 1
ATOM 1538 C CA . ALA A 1 198 ? -6.515 -0.863 4.033 1.00 92.44 198 ALA A CA 1
ATOM 1539 C C . ALA A 1 198 ? -7.745 -0.210 3.355 1.00 92.44 198 ALA A C 1
ATOM 1541 O O . ALA A 1 198 ? -7.680 0.135 2.168 1.00 92.44 198 ALA A O 1
ATOM 1542 N N . PRO A 1 199 ? -8.860 0.004 4.081 1.00 89.88 199 PRO A N 1
ATOM 1543 C CA . PRO A 1 199 ? -10.050 0.660 3.546 1.00 89.88 199 PRO A CA 1
ATOM 1544 C C . PRO A 1 199 ? -9.777 2.118 3.167 1.00 89.88 199 PRO A C 1
ATOM 1546 O O . PRO A 1 199 ? -9.404 2.944 4.000 1.00 89.88 199 PRO A O 1
ATOM 1549 N N . MET A 1 200 ? -10.036 2.471 1.908 1.00 85.00 200 MET A N 1
ATOM 1550 C CA . MET A 1 200 ? -9.873 3.837 1.402 1.00 85.00 200 MET A CA 1
ATOM 1551 C C . MET A 1 200 ? -10.904 4.791 2.027 1.00 85.00 200 MET A C 1
ATOM 1553 O O . MET A 1 200 ? -11.956 5.023 1.446 1.00 85.00 200 MET A O 1
ATOM 1557 N N . GLY A 1 201 ? -10.604 5.352 3.197 1.00 86.56 201 GLY A N 1
ATOM 1558 C CA . GLY A 1 201 ? -11.487 6.279 3.919 1.00 86.56 201 GLY A CA 1
ATOM 1559 C C . GLY A 1 201 ? -11.478 6.114 5.438 1.00 86.56 201 GLY A C 1
ATOM 1560 O O . GLY A 1 201 ? -11.985 6.982 6.149 1.00 86.56 201 GLY A O 1
ATOM 1561 N N . SER A 1 202 ? -10.846 5.053 5.950 1.00 91.69 202 SER A N 1
ATOM 1562 C CA . SER A 1 202 ? -10.615 4.928 7.387 1.00 91.69 202 SER A CA 1
ATOM 1563 C C . SER A 1 202 ? -9.533 5.910 7.860 1.00 91.69 202 SER A C 1
ATOM 1565 O O . SER A 1 202 ? -8.499 6.046 7.199 1.00 91.69 202 SER A O 1
ATOM 1567 N N . PRO A 1 203 ? -9.706 6.548 9.036 1.00 92.56 203 PRO A N 1
ATOM 1568 C CA . PRO A 1 203 ? -8.667 7.367 9.659 1.00 92.56 203 PRO A CA 1
ATOM 1569 C C . PRO A 1 203 ? -7.346 6.626 9.919 1.00 92.56 203 PRO A C 1
ATOM 1571 O O . PRO A 1 203 ? -6.306 7.277 9.997 1.00 92.56 203 PRO A O 1
ATOM 1574 N N . LEU A 1 204 ? -7.376 5.292 10.053 1.00 94.06 204 LEU A N 1
ATOM 1575 C CA . LEU A 1 204 ? -6.183 4.468 10.297 1.00 94.06 204 LEU A CA 1
ATOM 1576 C C . LEU A 1 204 ? -5.366 4.192 9.048 1.00 94.06 204 LEU A C 1
ATOM 1578 O O . LEU A 1 204 ? -4.152 4.037 9.135 1.00 94.06 204 LEU A O 1
ATOM 1582 N N . SER A 1 205 ? -6.025 4.098 7.896 1.00 94.75 205 SER A N 1
ATOM 1583 C CA . SER A 1 205 ? -5.386 3.616 6.677 1.00 94.75 205 SER A CA 1
ATOM 1584 C C . SER A 1 205 ? -4.169 4.443 6.261 1.00 94.75 205 SER A C 1
ATOM 1586 O O . SER A 1 205 ? -3.170 3.823 5.909 1.00 94.75 205 SER A O 1
ATOM 1588 N N . PRO A 1 206 ? -4.173 5.791 6.345 1.00 94.19 206 PRO A N 1
ATOM 1589 C CA . PRO A 1 206 ? -2.978 6.589 6.072 1.00 94.19 206 PRO A CA 1
ATOM 1590 C C . PRO A 1 206 ? -1.790 6.246 6.975 1.00 94.19 206 PRO A C 1
ATOM 1592 O O . PRO A 1 206 ? -0.684 6.109 6.472 1.00 94.19 206 PRO A O 1
ATOM 1595 N N . VAL A 1 207 ? -2.021 6.056 8.277 1.00 94.38 207 VAL A N 1
ATOM 1596 C CA . VAL A 1 207 ? -0.944 5.780 9.244 1.00 94.38 207 VAL A CA 1
ATOM 1597 C C . VAL A 1 207 ? -0.369 4.382 9.036 1.00 94.38 207 VAL A C 1
ATOM 1599 O O . VAL A 1 207 ? 0.841 4.203 9.051 1.00 94.38 207 VAL A O 1
ATOM 1602 N N . LEU A 1 208 ? -1.220 3.388 8.771 1.00 95.31 208 LEU A N 1
ATOM 1603 C CA . LEU A 1 208 ? -0.756 2.033 8.458 1.00 95.31 208 LEU A CA 1
ATOM 1604 C C . LEU A 1 208 ? -0.027 1.962 7.112 1.00 95.31 208 LEU A C 1
ATOM 1606 O O . LEU A 1 208 ? 0.908 1.180 6.966 1.00 95.31 208 LEU A O 1
ATOM 1610 N N . ALA A 1 209 ? -0.447 2.770 6.135 1.00 94.38 209 ALA A N 1
ATOM 1611 C CA . ALA A 1 209 ? 0.248 2.885 4.859 1.00 94.38 209 ALA A CA 1
ATOM 1612 C C . ALA A 1 209 ? 1.640 3.491 5.034 1.00 94.38 209 ALA A C 1
ATOM 1614 O O . ALA A 1 209 ? 2.593 2.963 4.476 1.00 94.38 209 ALA A O 1
ATOM 1615 N N . GLU A 1 210 ? 1.753 4.560 5.821 1.00 93.19 210 GLU A N 1
ATOM 1616 C CA . GLU A 1 210 ? 3.035 5.181 6.151 1.00 93.19 210 GLU A CA 1
ATOM 1617 C C . GLU A 1 210 ? 3.954 4.188 6.868 1.00 93.19 210 GLU A C 1
ATOM 1619 O O . GLU A 1 210 ? 5.044 3.917 6.380 1.00 93.19 210 GLU A O 1
ATOM 1624 N N . LEU A 1 211 ? 3.462 3.535 7.926 1.00 94.06 211 LEU A N 1
ATOM 1625 C CA . LEU A 1 211 ? 4.199 2.508 8.668 1.00 94.06 211 LEU A CA 1
ATOM 1626 C C . LEU A 1 211 ? 4.715 1.386 7.756 1.00 94.06 211 LEU A C 1
ATOM 1628 O O . LEU A 1 211 ? 5.876 0.991 7.841 1.00 94.06 211 LEU A O 1
ATOM 1632 N N . PHE A 1 212 ? 3.864 0.867 6.866 1.00 93.38 212 PHE A N 1
ATOM 1633 C CA . PHE A 1 212 ? 4.263 -0.192 5.941 1.00 93.38 212 PHE A CA 1
ATOM 1634 C C . PHE A 1 212 ? 5.289 0.288 4.909 1.00 93.38 212 PHE A C 1
ATOM 1636 O O . PHE A 1 212 ? 6.235 -0.439 4.614 1.00 93.38 212 PHE A O 1
ATOM 1643 N N . VAL A 1 213 ? 5.112 1.487 4.347 1.00 89.94 213 VAL A N 1
ATOM 1644 C CA . VAL A 1 213 ? 6.030 2.028 3.335 1.00 89.94 213 VAL A CA 1
ATOM 1645 C C . VAL A 1 213 ? 7.383 2.374 3.950 1.00 89.94 213 VAL A C 1
ATOM 1647 O O . VAL A 1 213 ? 8.393 2.093 3.317 1.00 89.94 213 VAL A O 1
ATOM 1650 N N . GLU A 1 214 ? 7.428 2.896 5.176 1.00 88.88 214 GLU A N 1
ATOM 1651 C CA . GLU A 1 214 ? 8.687 3.126 5.896 1.00 88.88 214 GLU A CA 1
ATOM 1652 C C . GLU A 1 214 ? 9.438 1.817 6.148 1.00 88.88 214 GLU A C 1
ATOM 1654 O O . GLU A 1 214 ? 10.634 1.733 5.885 1.00 88.88 214 GLU A O 1
ATOM 1659 N N . HIS A 1 215 ? 8.738 0.765 6.579 1.00 86.62 215 HIS A N 1
ATOM 1660 C CA . HIS A 1 215 ? 9.358 -0.549 6.751 1.00 86.62 215 HIS A CA 1
ATOM 1661 C C . HIS A 1 215 ? 9.818 -1.166 5.421 1.00 86.62 215 HIS A C 1
ATOM 1663 O O . HIS A 1 215 ? 10.850 -1.836 5.346 1.00 86.62 215 HIS A O 1
ATOM 1669 N N . LEU A 1 216 ? 9.052 -0.955 4.347 1.00 85.19 216 LEU A N 1
ATOM 1670 C CA . LEU A 1 216 ? 9.433 -1.392 3.008 1.00 85.19 216 LEU A CA 1
ATOM 1671 C C . LEU A 1 216 ? 10.674 -0.639 2.520 1.00 85.19 216 LEU A C 1
ATOM 1673 O O . LEU A 1 216 ? 11.534 -1.247 1.890 1.00 85.19 216 LEU A O 1
ATOM 1677 N N . GLU A 1 217 ? 10.765 0.659 2.809 1.00 81.75 217 GLU A N 1
ATOM 1678 C CA . GLU A 1 217 ? 11.928 1.489 2.521 1.00 81.75 217 GLU A CA 1
ATOM 1679 C C . GLU A 1 217 ? 13.159 0.960 3.262 1.00 81.75 217 GLU A C 1
ATOM 1681 O O . GLU A 1 217 ? 14.160 0.649 2.620 1.00 81.75 217 GLU A O 1
ATOM 1686 N N . GLU A 1 218 ? 13.066 0.746 4.575 1.00 77.00 218 GLU A N 1
ATOM 1687 C CA . GLU A 1 218 ? 14.135 0.101 5.344 1.00 77.00 218 GLU A CA 1
AT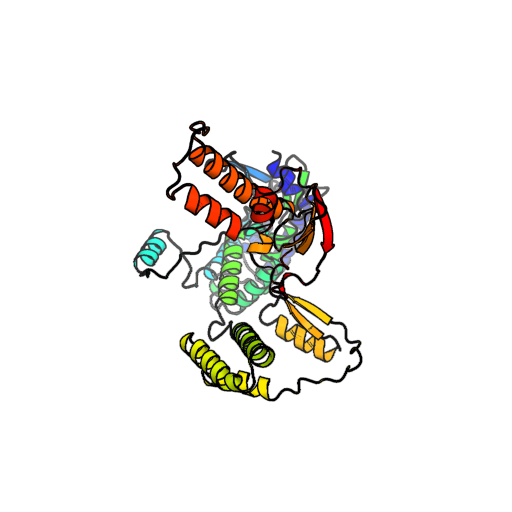OM 1688 C C . GLU A 1 218 ? 14.524 -1.238 4.737 1.00 77.00 218 GLU A C 1
ATOM 1690 O O . GLU A 1 218 ? 15.672 -1.449 4.401 1.00 77.00 218 GLU A O 1
ATOM 1695 N N . THR A 1 219 ? 13.579 -2.138 4.492 1.00 76.75 219 THR A N 1
ATOM 1696 C CA . THR A 1 219 ? 13.913 -3.468 3.964 1.00 76.75 219 THR A CA 1
ATOM 1697 C C . THR A 1 219 ? 14.544 -3.396 2.566 1.00 76.75 219 THR A C 1
ATOM 1699 O O . THR A 1 219 ? 15.361 -4.242 2.196 1.00 76.75 219 THR A O 1
ATOM 1702 N N . ALA A 1 220 ? 14.164 -2.403 1.759 1.00 70.06 220 ALA A N 1
ATOM 1703 C CA . ALA A 1 220 ? 14.711 -2.203 0.424 1.00 70.06 220 ALA A CA 1
ATOM 1704 C C . ALA A 1 220 ? 16.112 -1.565 0.437 1.00 70.06 220 ALA A C 1
ATOM 1706 O O . ALA A 1 220 ? 16.880 -1.806 -0.501 1.00 70.06 220 ALA A O 1
ATOM 1707 N N . PHE A 1 221 ? 16.443 -0.767 1.461 1.00 67.50 221 PHE A N 1
ATOM 1708 C CA . PHE A 1 221 ? 17.663 0.047 1.506 1.00 67.50 221 PHE A CA 1
ATOM 1709 C C . PHE A 1 221 ? 18.633 -0.284 2.669 1.00 67.50 221 PHE A C 1
ATOM 1711 O O . PHE A 1 221 ? 19.827 -0.018 2.544 1.00 67.50 221 PHE A O 1
ATOM 1718 N N . GLU A 1 222 ? 18.197 -0.938 3.747 1.00 54.94 222 GLU A N 1
ATOM 1719 C CA . GLU A 1 222 ? 19.025 -1.510 4.820 1.00 54.94 222 GLU A CA 1
ATOM 1720 C C . GLU A 1 222 ? 19.614 -2.846 4.353 1.00 54.94 222 GLU A C 1
ATOM 1722 O O . GLU A 1 222 ? 18.943 -3.865 4.202 1.00 54.94 222 GLU A O 1
ATOM 1727 N N . GLY A 1 223 ? 20.911 -2.825 4.059 1.00 47.59 223 GLY A N 1
ATOM 1728 C CA . GLY A 1 223 ? 21.628 -3.930 3.418 1.00 47.59 223 GLY A CA 1
ATOM 1729 C C . GLY A 1 223 ? 22.614 -3.470 2.345 1.00 47.59 223 GLY A C 1
ATOM 1730 O O . GLY A 1 223 ? 23.298 -4.294 1.729 1.00 47.59 223 GLY A O 1
ATOM 1731 N N . THR A 1 224 ? 22.741 -2.157 2.121 1.00 47.53 224 THR A N 1
ATOM 1732 C CA . THR A 1 224 ? 23.655 -1.590 1.125 1.00 47.53 224 THR A CA 1
ATOM 1733 C C . THR A 1 224 ? 25.131 -1.538 1.519 1.00 47.53 224 THR A C 1
ATOM 1735 O O . THR A 1 224 ? 25.846 -0.694 0.994 1.00 47.53 224 THR A O 1
ATOM 1738 N N . ASP A 1 225 ? 25.627 -2.487 2.318 1.00 48.12 225 ASP A N 1
ATOM 1739 C CA . ASP A 1 225 ? 27.074 -2.745 2.378 1.00 48.12 225 ASP A CA 1
ATOM 1740 C C . ASP A 1 225 ? 27.557 -3.693 1.256 1.00 48.12 225 ASP A C 1
ATOM 1742 O O . ASP A 1 225 ? 28.719 -3.611 0.867 1.00 48.12 225 ASP A O 1
ATOM 1746 N N . ASN A 1 226 ? 26.689 -4.518 0.631 1.00 53.72 226 ASN A N 1
ATOM 1747 C CA . ASN A 1 226 ? 26.801 -4.980 -0.779 1.00 53.72 226 ASN A CA 1
ATOM 1748 C C . ASN A 1 226 ? 25.607 -5.903 -1.167 1.00 53.72 226 ASN A C 1
ATOM 1750 O O . ASN A 1 226 ? 25.777 -7.120 -1.300 1.00 53.72 226 ASN A O 1
ATOM 1754 N N . PRO A 1 227 ? 24.407 -5.373 -1.464 1.00 47.97 227 PRO A N 1
ATOM 1755 C CA . PRO A 1 227 ? 23.246 -6.177 -1.881 1.00 47.97 227 PRO A CA 1
ATOM 1756 C C . PRO A 1 227 ? 23.476 -6.840 -3.247 1.00 47.97 227 PRO A C 1
ATOM 1758 O O . PRO A 1 227 ? 22.804 -7.785 -3.651 1.00 47.97 227 PRO A O 1
ATOM 1761 N N . TRP A 1 228 ? 24.472 -6.346 -3.980 1.00 53.16 228 TRP A N 1
ATOM 1762 C CA . TRP A 1 228 ? 24.816 -6.793 -5.314 1.00 53.16 228 TRP A CA 1
ATOM 1763 C C . TRP A 1 228 ? 25.824 -7.938 -5.320 1.00 53.16 228 TRP A C 1
ATOM 1765 O O . TRP A 1 228 ? 26.144 -8.403 -6.403 1.00 53.16 228 TRP A O 1
ATOM 1775 N N . ALA A 1 229 ? 26.355 -8.415 -4.186 1.00 53.44 229 ALA A N 1
ATOM 1776 C CA . ALA A 1 229 ? 27.406 -9.441 -4.195 1.00 53.44 229 ALA A CA 1
ATOM 1777 C C . ALA A 1 229 ? 27.028 -10.723 -4.977 1.00 53.44 229 ALA A C 1
ATOM 1779 O O . ALA A 1 229 ? 27.863 -11.193 -5.757 1.00 53.44 229 ALA A O 1
ATOM 1780 N N . PRO A 1 230 ? 25.798 -11.271 -4.885 1.00 55.91 230 PRO A N 1
ATOM 1781 C CA . PRO A 1 230 ? 25.380 -12.404 -5.716 1.00 55.91 230 PRO A CA 1
ATOM 1782 C C . PRO A 1 230 ? 25.277 -12.049 -7.208 1.00 55.91 230 PRO A C 1
ATOM 1784 O O . PRO A 1 230 ? 25.727 -12.821 -8.056 1.00 55.91 230 PRO A O 1
ATOM 1787 N N . LEU A 1 231 ? 24.756 -10.862 -7.540 1.00 58.00 231 LEU A N 1
ATOM 1788 C CA . LEU A 1 231 ? 24.616 -10.386 -8.922 1.00 58.00 231 LEU A CA 1
ATOM 1789 C C . LEU A 1 231 ? 25.983 -10.089 -9.561 1.00 58.00 231 LEU A C 1
ATOM 1791 O O . LEU A 1 231 ? 26.282 -10.573 -10.649 1.00 58.00 231 LEU A O 1
ATOM 1795 N N . LYS A 1 232 ? 26.842 -9.364 -8.839 1.00 63.75 232 LYS A N 1
ATOM 1796 C CA . LYS A 1 232 ? 28.248 -9.093 -9.154 1.00 63.75 232 LYS A CA 1
ATOM 1797 C C . LYS A 1 232 ? 28.997 -10.405 -9.379 1.00 63.75 232 LYS A C 1
ATOM 1799 O O . LYS A 1 232 ? 29.692 -10.550 -10.379 1.00 63.75 232 LYS A O 1
ATOM 1804 N N . ARG A 1 233 ? 28.793 -11.409 -8.518 1.00 70.06 233 ARG A N 1
ATOM 1805 C CA . ARG A 1 233 ? 29.360 -12.754 -8.701 1.00 70.06 233 ARG A CA 1
ATOM 1806 C C . ARG A 1 233 ? 28.833 -13.443 -9.961 1.00 70.06 233 ARG A C 1
ATOM 1808 O O . ARG A 1 233 ? 29.623 -14.083 -10.651 1.00 70.06 233 ARG A O 1
ATOM 1815 N N . GLY A 1 234 ? 27.548 -13.302 -10.285 1.00 64.94 234 GLY A N 1
ATOM 1816 C CA . GLY A 1 234 ? 26.944 -13.843 -11.507 1.00 64.94 234 GLY A CA 1
ATOM 1817 C C . GLY A 1 234 ? 27.534 -13.245 -12.786 1.00 64.94 234 GLY A C 1
ATOM 1818 O O . GLY A 1 234 ? 27.919 -13.990 -13.685 1.00 64.94 234 GLY A O 1
ATOM 1819 N N . VAL A 1 235 ? 27.692 -11.918 -12.837 1.00 72.94 235 VAL A N 1
ATOM 1820 C CA . VAL A 1 235 ? 28.318 -11.214 -13.972 1.00 72.94 235 VAL A CA 1
ATOM 1821 C C . VAL A 1 235 ? 29.768 -11.662 -14.158 1.00 72.94 235 VAL A C 1
ATOM 1823 O O . VAL A 1 235 ? 30.147 -12.051 -15.260 1.00 72.94 235 VAL A O 1
ATOM 1826 N N . MET A 1 236 ? 30.555 -11.697 -13.077 1.00 75.56 236 MET A N 1
ATOM 1827 C CA . MET A 1 236 ? 31.943 -12.172 -13.130 1.00 75.56 236 MET A CA 1
ATOM 1828 C C . MET A 1 236 ? 32.035 -13.623 -13.602 1.00 75.56 236 MET A C 1
ATOM 1830 O O . MET A 1 236 ? 32.849 -13.936 -14.465 1.00 75.56 236 MET A O 1
ATOM 1834 N N . THR A 1 237 ? 31.175 -14.502 -13.079 1.00 77.81 237 THR A N 1
ATOM 1835 C CA . THR A 1 237 ? 31.157 -15.922 -13.465 1.00 77.81 237 THR A CA 1
ATOM 1836 C C . THR A 1 237 ? 30.862 -16.069 -14.957 1.00 77.81 237 THR A C 1
ATOM 1838 O O . THR A 1 237 ? 31.588 -16.770 -15.649 1.00 77.81 237 THR A O 1
ATOM 1841 N N . GLY A 1 238 ? 29.876 -15.335 -15.484 1.00 75.00 238 GLY A N 1
ATOM 1842 C CA . GLY A 1 238 ? 29.549 -15.363 -16.911 1.00 75.00 238 GLY A CA 1
ATOM 1843 C C . GLY A 1 238 ? 30.614 -14.743 -17.825 1.00 75.00 238 GLY A C 1
ATOM 1844 O O . GLY A 1 238 ? 30.706 -15.118 -18.991 1.00 75.00 238 GLY A O 1
ATOM 1845 N N . MET A 1 239 ? 31.420 -13.791 -17.347 1.00 81.06 239 MET A N 1
ATOM 1846 C CA . MET A 1 239 ? 32.556 -13.255 -18.114 1.00 81.06 239 MET A CA 1
ATOM 1847 C C . MET A 1 239 ? 33.717 -14.252 -18.157 1.00 81.06 239 MET A C 1
ATOM 1849 O O . MET A 1 239 ? 34.214 -14.546 -19.239 1.00 81.06 239 MET A O 1
ATOM 1853 N N . VAL A 1 240 ? 34.080 -14.829 -17.009 1.00 84.38 240 VAL A N 1
ATOM 1854 C CA . VAL A 1 240 ? 35.160 -15.822 -16.906 1.00 84.38 240 VAL A CA 1
ATOM 1855 C C . VAL A 1 240 ? 34.809 -17.097 -17.669 1.00 84.38 240 VAL A C 1
ATOM 1857 O O . VAL A 1 240 ? 35.635 -17.607 -18.414 1.00 84.38 240 VAL A O 1
ATOM 1860 N N . ASP A 1 241 ? 33.574 -17.587 -17.557 1.00 79.00 241 ASP A N 1
ATOM 1861 C CA . ASP A 1 241 ? 33.159 -18.794 -18.274 1.00 79.00 241 ASP A CA 1
ATOM 1862 C C . ASP A 1 241 ? 33.214 -18.608 -19.788 1.00 79.00 241 ASP A C 1
ATOM 1864 O O . ASP A 1 241 ? 33.692 -19.500 -20.481 1.00 79.00 241 ASP A O 1
ATOM 1868 N N . ARG A 1 242 ? 32.787 -17.441 -20.291 1.00 76.75 242 ARG A N 1
ATOM 1869 C CA . ARG A 1 242 ? 32.882 -17.111 -21.718 1.00 76.75 242 ARG A CA 1
ATOM 1870 C C . ARG A 1 242 ? 34.327 -16.997 -22.182 1.00 76.75 242 ARG A C 1
ATOM 1872 O O . ARG A 1 242 ? 34.631 -17.555 -23.227 1.00 76.75 242 ARG A O 1
ATOM 1879 N N . ALA A 1 243 ? 35.202 -16.351 -21.411 1.00 82.19 243 ALA A N 1
ATOM 1880 C CA . ALA A 1 243 ? 36.625 -16.274 -21.740 1.00 82.19 243 ALA A CA 1
ATOM 1881 C C . ALA A 1 243 ? 37.243 -17.676 -21.855 1.00 82.19 243 ALA A C 1
ATOM 1883 O O . ALA A 1 243 ? 37.841 -18.008 -22.867 1.00 82.19 243 ALA A O 1
ATOM 1884 N N . VAL A 1 244 ? 36.992 -18.556 -20.883 1.00 80.75 244 VAL A N 1
ATOM 1885 C CA . VAL A 1 244 ? 37.534 -19.928 -20.890 1.00 80.75 244 VAL A CA 1
ATOM 1886 C C . VAL A 1 244 ? 36.848 -20.828 -21.941 1.00 80.75 244 VAL A C 1
ATOM 1888 O O . VAL A 1 244 ? 37.333 -21.912 -22.235 1.00 80.75 244 VAL A O 1
ATOM 1891 N N . THR A 1 245 ? 35.689 -20.454 -22.489 1.00 75.25 245 THR A N 1
ATOM 1892 C CA . THR A 1 245 ? 34.991 -21.239 -23.531 1.00 75.25 245 THR A CA 1
ATOM 1893 C C . THR A 1 245 ? 35.290 -20.758 -24.951 1.00 75.25 245 THR A C 1
ATOM 1895 O O . THR A 1 245 ? 35.206 -21.557 -25.876 1.00 75.25 245 THR A O 1
ATOM 1898 N N . ILE A 1 246 ? 35.590 -19.471 -25.137 1.00 77.00 246 ILE A N 1
ATOM 1899 C CA . ILE A 1 246 ? 35.686 -18.840 -26.461 1.00 77.00 246 ILE A CA 1
ATOM 1900 C C . ILE A 1 246 ? 37.132 -18.471 -26.815 1.00 77.00 246 ILE A C 1
ATOM 1902 O O . ILE A 1 246 ? 37.469 -18.471 -27.993 1.00 77.00 246 ILE A O 1
ATOM 1906 N N . CYS A 1 247 ? 37.979 -18.137 -25.836 1.00 76.69 247 CYS A N 1
ATOM 1907 C CA . CYS A 1 247 ? 39.348 -17.697 -26.106 1.00 76.69 247 CYS A CA 1
ATOM 1908 C C . CYS A 1 247 ? 40.303 -18.872 -26.317 1.00 76.69 247 CYS A C 1
ATOM 1910 O O . CYS A 1 247 ? 40.249 -19.867 -25.591 1.00 76.69 247 CYS A O 1
ATOM 1912 N N . ASP A 1 248 ? 41.238 -18.696 -27.250 1.00 80.69 248 ASP A N 1
ATOM 1913 C CA . ASP A 1 248 ? 42.357 -19.614 -27.431 1.00 80.69 248 ASP A CA 1
ATOM 1914 C C . ASP A 1 248 ? 43.272 -19.635 -26.190 1.00 80.69 248 ASP A C 1
ATOM 1916 O O . ASP A 1 248 ? 43.457 -18.594 -25.541 1.00 80.69 248 ASP A O 1
ATOM 1920 N N . PRO A 1 249 ? 43.891 -20.787 -25.860 1.00 78.88 249 PRO A N 1
ATOM 1921 C CA . PRO A 1 249 ? 44.712 -20.947 -24.656 1.00 78.88 249 PRO A CA 1
ATOM 1922 C C . PRO A 1 249 ? 45.842 -19.917 -24.517 1.00 78.88 249 PRO A C 1
ATOM 1924 O O . PRO A 1 249 ? 46.166 -19.507 -23.403 1.00 78.88 249 PRO A O 1
ATOM 1927 N N . GLU A 1 250 ? 46.409 -19.462 -25.637 1.00 81.25 250 GLU A N 1
ATOM 1928 C CA . GLU A 1 250 ? 47.496 -18.476 -25.675 1.00 81.25 250 GLU A CA 1
ATOM 1929 C C . GLU A 1 250 ? 47.050 -17.074 -25.220 1.00 81.25 250 GLU A C 1
ATOM 1931 O O . GLU A 1 250 ? 47.818 -16.357 -24.577 1.00 81.25 250 GLU A O 1
ATOM 1936 N N . PHE A 1 251 ? 45.792 -16.697 -25.479 1.00 83.88 251 PHE A N 1
ATOM 1937 C CA . PHE A 1 251 ? 45.230 -15.382 -25.134 1.00 83.88 251 PHE A CA 1
ATOM 1938 C C . PHE A 1 251 ? 44.344 -15.409 -23.883 1.00 83.88 251 PHE A C 1
ATOM 1940 O O . PHE A 1 251 ? 43.869 -14.373 -23.419 1.00 83.88 251 PHE A O 1
ATOM 1947 N N . LEU A 1 252 ? 44.125 -16.582 -23.290 1.00 84.31 252 LEU A N 1
ATOM 1948 C CA . LEU A 1 252 ? 43.245 -16.720 -22.134 1.00 84.31 252 LEU A CA 1
ATOM 1949 C C . LEU A 1 252 ? 43.751 -15.925 -20.921 1.00 84.31 252 LEU A C 1
ATOM 1951 O O . LEU A 1 252 ? 42.974 -15.263 -20.236 1.00 84.31 252 LEU A O 1
ATOM 1955 N N . ASN A 1 253 ? 45.059 -15.949 -20.660 1.00 84.00 253 ASN A N 1
ATOM 1956 C CA . ASN A 1 253 ? 45.633 -15.245 -19.511 1.00 84.00 253 ASN A CA 1
ATOM 1957 C C . ASN A 1 253 ? 45.566 -13.717 -19.662 1.00 84.00 253 ASN A C 1
ATOM 1959 O O . ASN A 1 253 ? 45.309 -13.018 -18.679 1.00 84.00 253 ASN A O 1
ATOM 1963 N N . SER A 1 254 ? 45.754 -13.193 -20.878 1.00 83.50 254 SER A N 1
ATOM 1964 C CA . SER A 1 254 ? 45.625 -11.757 -21.145 1.00 83.50 254 SER A CA 1
ATOM 1965 C C . SER A 1 254 ? 44.167 -11.299 -21.056 1.00 83.50 254 SER A C 1
ATOM 1967 O O . SER A 1 254 ? 43.899 -10.253 -20.464 1.00 83.50 254 SER A O 1
ATOM 1969 N N . GLU A 1 255 ? 43.218 -12.110 -21.530 1.00 85.50 255 GLU A N 1
ATOM 1970 C CA . GLU A 1 255 ? 41.784 -11.827 -21.416 1.00 85.50 255 GLU A CA 1
ATOM 1971 C C . GLU A 1 255 ? 41.306 -11.857 -19.956 1.00 85.50 255 GLU A C 1
ATOM 1973 O O . GLU A 1 255 ? 40.599 -10.956 -19.504 1.00 85.50 255 GLU A O 1
ATOM 1978 N N . LEU A 1 256 ? 41.738 -12.842 -19.160 1.00 86.25 256 LEU A N 1
ATOM 1979 C CA . LEU A 1 256 ? 41.414 -12.897 -17.730 1.00 86.25 256 LEU A CA 1
ATOM 1980 C C . LEU A 1 256 ? 41.985 -11.696 -16.967 1.00 86.25 256 LEU A C 1
ATOM 1982 O O . LEU A 1 256 ? 41.319 -11.167 -16.072 1.00 86.25 256 LEU A O 1
ATOM 1986 N N . HIS A 1 257 ? 43.182 -11.235 -17.340 1.00 86.75 257 HIS A N 1
ATOM 1987 C CA . HIS A 1 257 ? 43.756 -10.009 -16.795 1.00 86.75 257 HIS A CA 1
ATOM 1988 C C . HIS A 1 257 ? 42.920 -8.783 -17.185 1.00 86.75 257 HIS A C 1
ATOM 1990 O O . HIS A 1 257 ? 42.569 -7.982 -16.320 1.00 86.75 257 HIS A O 1
ATOM 1996 N N . HIS A 1 258 ? 42.511 -8.680 -18.453 1.00 87.19 258 HIS A N 1
ATOM 1997 C CA . HIS A 1 258 ? 41.657 -7.598 -18.939 1.00 87.19 258 HIS A CA 1
ATOM 1998 C C . HIS A 1 258 ? 40.309 -7.544 -18.203 1.00 87.19 258 HIS A C 1
ATOM 2000 O O . HIS A 1 258 ? 39.900 -6.482 -17.720 1.00 87.19 258 HIS A O 1
ATOM 2006 N N . ILE A 1 259 ? 39.653 -8.696 -18.030 1.00 85.44 259 ILE A N 1
ATOM 2007 C CA . ILE A 1 259 ? 38.406 -8.834 -17.266 1.00 85.44 259 ILE A CA 1
ATOM 2008 C C . ILE A 1 259 ? 38.615 -8.399 -15.811 1.00 85.44 259 ILE A C 1
ATOM 2010 O O . ILE A 1 259 ? 37.802 -7.643 -15.272 1.00 85.44 259 ILE A O 1
ATOM 2014 N N . ALA A 1 260 ? 39.708 -8.826 -15.172 1.00 85.62 260 ALA A N 1
ATOM 2015 C CA . ALA A 1 260 ? 40.009 -8.456 -13.794 1.00 85.62 260 ALA A CA 1
ATOM 2016 C C . ALA A 1 260 ? 40.215 -6.940 -13.632 1.00 85.62 260 ALA A C 1
ATOM 2018 O O . ALA A 1 260 ? 39.620 -6.334 -12.738 1.00 85.62 260 ALA A O 1
ATOM 2019 N N . THR A 1 261 ? 40.989 -6.311 -14.522 1.00 86.75 261 THR A N 1
ATOM 2020 C CA . THR A 1 261 ? 41.215 -4.859 -14.521 1.00 86.75 261 THR A CA 1
ATOM 2021 C C . THR A 1 261 ? 39.921 -4.085 -14.774 1.00 86.75 261 THR A C 1
ATOM 2023 O O . THR A 1 261 ? 39.660 -3.084 -14.104 1.00 86.75 261 THR A O 1
ATOM 2026 N N . ALA A 1 262 ? 39.083 -4.541 -15.709 1.00 82.31 262 ALA A N 1
ATOM 2027 C CA . ALA A 1 262 ? 37.800 -3.910 -15.999 1.00 82.31 262 ALA A CA 1
ATOM 2028 C C . ALA A 1 262 ? 36.860 -3.963 -14.785 1.00 82.31 262 ALA A C 1
ATOM 2030 O O . ALA A 1 262 ? 36.263 -2.951 -14.422 1.00 82.31 262 ALA A O 1
ATOM 2031 N N . LEU A 1 263 ? 36.758 -5.108 -14.107 1.00 80.88 263 LEU A N 1
ATOM 2032 C CA . LEU A 1 263 ? 35.916 -5.258 -12.917 1.00 80.88 263 LEU A CA 1
ATOM 2033 C C . LEU A 1 263 ? 36.409 -4.388 -11.753 1.00 80.88 263 LEU A C 1
ATOM 2035 O O . LEU A 1 263 ? 35.603 -3.728 -11.100 1.00 80.88 263 LEU A O 1
ATOM 2039 N N . GLN A 1 264 ? 37.722 -4.319 -11.529 1.00 82.12 264 GLN A N 1
ATOM 2040 C CA . GLN A 1 264 ? 38.310 -3.461 -10.494 1.00 82.12 264 GLN A CA 1
ATOM 2041 C C . GLN A 1 264 ? 38.040 -1.973 -10.756 1.00 82.12 264 GLN A C 1
ATOM 2043 O O . GLN A 1 264 ? 37.612 -1.264 -9.848 1.00 82.12 264 GLN A O 1
ATOM 2048 N N . LYS A 1 265 ? 38.182 -1.510 -12.007 1.00 79.56 265 LYS A N 1
ATOM 2049 C CA . LYS A 1 265 ? 37.830 -0.132 -12.405 1.00 79.56 265 LYS A CA 1
ATOM 2050 C C . LYS A 1 265 ? 36.347 0.195 -12.199 1.00 79.56 265 LYS A C 1
ATOM 2052 O O . LYS A 1 265 ? 36.007 1.354 -11.999 1.00 79.56 265 LYS A O 1
ATOM 2057 N N . ASN A 1 266 ? 35.476 -0.814 -12.206 1.00 75.56 266 ASN A N 1
ATOM 2058 C CA . ASN A 1 266 ? 34.045 -0.683 -11.920 1.00 75.56 266 ASN A CA 1
ATOM 2059 C C . ASN A 1 266 ? 33.700 -0.882 -10.425 1.00 75.56 266 ASN A C 1
ATOM 2061 O O . ASN A 1 266 ? 32.547 -1.155 -10.087 1.00 75.56 266 ASN A O 1
ATOM 2065 N N . GLY A 1 267 ? 34.682 -0.782 -9.520 1.00 68.44 267 GLY A N 1
ATOM 2066 C CA . GLY A 1 267 ? 34.457 -0.804 -8.070 1.00 68.44 267 GLY A CA 1
ATOM 2067 C C . GLY A 1 267 ? 34.238 -2.198 -7.471 1.00 68.44 267 GLY A C 1
ATOM 2068 O O . GLY A 1 267 ? 33.617 -2.328 -6.413 1.00 68.44 267 GLY A O 1
ATOM 2069 N N . TYR A 1 268 ? 34.704 -3.262 -8.133 1.00 73.81 268 TYR A N 1
ATOM 2070 C CA . TYR A 1 268 ? 34.683 -4.613 -7.563 1.00 73.81 268 TYR A CA 1
ATOM 2071 C C . TYR A 1 268 ? 35.910 -4.828 -6.658 1.00 73.81 268 TYR A C 1
ATOM 2073 O O . TYR A 1 268 ? 37.027 -4.534 -7.089 1.00 73.81 268 TYR A O 1
ATOM 2081 N N . PRO A 1 269 ? 35.755 -5.390 -5.439 1.00 75.19 269 PRO A N 1
ATOM 2082 C CA . PRO A 1 269 ? 36.892 -5.648 -4.556 1.00 75.19 269 PRO A CA 1
ATOM 2083 C C . PRO A 1 269 ? 37.900 -6.619 -5.185 1.00 75.19 269 PRO A C 1
ATOM 2085 O O . PRO A 1 269 ? 37.525 -7.682 -5.681 1.00 75.19 269 PRO A O 1
ATOM 2088 N N . GLN A 1 270 ? 39.191 -6.301 -5.111 1.00 73.00 270 GLN A N 1
ATOM 2089 C CA . GLN A 1 270 ? 40.258 -7.086 -5.743 1.00 73.00 270 GLN A CA 1
ATOM 2090 C C . GLN A 1 270 ? 40.279 -8.548 -5.266 1.00 73.00 270 GLN A C 1
ATOM 2092 O O . GLN A 1 270 ? 40.263 -9.469 -6.081 1.00 73.00 270 GLN A O 1
ATOM 2097 N N . ASN A 1 271 ? 40.173 -8.773 -3.953 1.00 70.19 271 ASN A N 1
ATOM 2098 C CA . ASN A 1 271 ? 40.123 -10.116 -3.358 1.00 70.19 271 ASN A CA 1
ATOM 2099 C C . ASN A 1 271 ? 38.902 -10.926 -3.833 1.00 70.19 271 ASN A C 1
ATOM 2101 O O . ASN A 1 271 ? 38.955 -12.151 -3.956 1.00 70.19 271 ASN A O 1
ATOM 2105 N N . PHE A 1 272 ? 37.796 -10.246 -4.141 1.00 70.12 272 PHE A N 1
ATOM 2106 C CA . PHE A 1 272 ? 36.549 -10.852 -4.609 1.00 70.12 272 PHE A CA 1
ATOM 2107 C C . PHE A 1 272 ? 36.619 -11.282 -6.084 1.00 70.12 272 PHE A C 1
ATOM 2109 O O . PHE A 1 272 ? 36.085 -12.335 -6.449 1.00 70.12 272 PHE A O 1
ATOM 2116 N N . VAL A 1 273 ? 37.318 -10.507 -6.918 1.00 76.69 273 VAL A N 1
ATOM 2117 C CA . VAL A 1 273 ? 37.579 -10.829 -8.330 1.00 76.69 273 VAL A CA 1
ATOM 2118 C C . VAL A 1 273 ? 38.562 -11.996 -8.436 1.00 76.69 273 VAL A C 1
ATOM 2120 O O . VAL A 1 273 ? 38.231 -13.018 -9.040 1.00 76.69 273 VAL A O 1
ATOM 2123 N N . THR A 1 274 ? 39.720 -11.896 -7.776 1.00 77.62 274 THR A N 1
ATOM 2124 C CA . THR A 1 274 ? 40.778 -12.917 -7.834 1.00 77.62 274 THR A CA 1
ATOM 2125 C C . THR A 1 274 ? 40.280 -14.272 -7.329 1.00 77.62 274 THR A C 1
ATOM 2127 O O . THR A 1 274 ? 40.412 -15.274 -8.025 1.00 77.62 274 THR A O 1
ATOM 2130 N N . SER A 1 275 ? 39.598 -14.310 -6.177 1.00 73.06 275 SER A N 1
ATOM 2131 C CA . SER A 1 275 ? 39.039 -15.560 -5.632 1.00 73.06 275 SER A CA 1
ATOM 2132 C C . SER A 1 275 ? 37.983 -16.203 -6.538 1.00 73.06 275 SER A C 1
ATOM 2134 O O . SER A 1 275 ? 37.871 -17.429 -6.590 1.00 73.06 275 SER A O 1
ATOM 2136 N N . THR A 1 276 ? 37.210 -15.404 -7.281 1.00 72.62 276 THR A N 1
ATOM 2137 C CA . THR A 1 276 ? 36.194 -15.925 -8.204 1.00 72.62 276 THR A CA 1
ATOM 2138 C C . THR A 1 276 ? 36.830 -16.518 -9.462 1.00 72.62 276 THR A C 1
ATOM 2140 O O . THR A 1 276 ? 36.410 -17.601 -9.869 1.00 72.62 276 THR A O 1
ATOM 2143 N N . ILE A 1 277 ? 37.847 -15.863 -10.036 1.00 81.06 277 ILE A N 1
ATOM 2144 C CA . ILE A 1 277 ? 38.585 -16.351 -11.214 1.00 81.06 277 ILE A CA 1
ATOM 2145 C C . ILE A 1 277 ? 39.310 -17.659 -10.880 1.00 81.06 277 ILE A C 1
ATOM 2147 O O . ILE A 1 277 ? 39.073 -18.671 -11.539 1.00 81.06 277 ILE A O 1
ATOM 2151 N N . THR A 1 278 ? 40.102 -17.679 -9.802 1.00 79.25 278 THR A N 1
ATOM 2152 C CA . THR A 1 278 ? 40.859 -18.870 -9.382 1.00 79.25 278 THR A CA 1
ATOM 2153 C C . THR A 1 278 ? 39.935 -20.060 -9.155 1.00 79.25 278 THR A C 1
ATOM 2155 O O . THR A 1 278 ? 40.193 -21.153 -9.652 1.00 79.25 278 THR A O 1
ATOM 2158 N N . ARG A 1 279 ? 38.798 -19.847 -8.484 1.00 76.56 279 ARG A N 1
ATOM 2159 C CA . ARG A 1 279 ? 37.812 -20.905 -8.251 1.00 76.56 279 ARG A CA 1
ATOM 2160 C C . ARG A 1 279 ? 37.222 -21.467 -9.547 1.00 76.56 279 ARG A C 1
ATOM 2162 O O . ARG A 1 279 ? 36.908 -22.645 -9.569 1.00 76.56 279 ARG A O 1
ATOM 2169 N N . ARG A 1 280 ? 37.029 -20.671 -10.605 1.00 77.75 280 ARG A N 1
ATOM 2170 C CA . ARG A 1 280 ? 36.464 -21.169 -11.878 1.00 77.75 280 ARG A CA 1
ATOM 2171 C C . ARG A 1 280 ? 37.484 -21.913 -12.734 1.00 77.75 280 ARG A C 1
ATOM 2173 O O . ARG A 1 280 ? 37.089 -22.851 -13.414 1.00 77.75 280 ARG A O 1
ATOM 2180 N N . LEU A 1 281 ? 38.763 -21.546 -12.657 1.00 74.81 281 LEU A N 1
ATOM 2181 C CA . LEU A 1 281 ? 39.844 -22.245 -13.362 1.00 74.81 281 LEU A CA 1
ATOM 2182 C C . LEU A 1 281 ? 40.107 -23.654 -12.806 1.00 74.81 281 LEU A C 1
ATOM 2184 O O . LEU A 1 281 ? 40.527 -24.530 -13.550 1.00 74.81 281 LEU A O 1
ATOM 2188 N N . HIS A 1 282 ? 39.824 -23.881 -11.520 1.00 67.94 282 HIS A N 1
ATOM 2189 C CA . HIS A 1 282 ? 40.084 -25.153 -10.833 1.00 67.94 282 HIS A CA 1
ATOM 2190 C C . HIS A 1 282 ? 38.851 -26.070 -10.715 1.00 67.94 282 HIS A C 1
ATOM 2192 O O . HIS A 1 282 ? 38.919 -27.099 -10.047 1.00 67.94 282 HIS A O 1
ATOM 2198 N N . VAL A 1 283 ? 37.707 -25.719 -11.317 1.00 60.09 283 VAL A N 1
ATOM 2199 C CA . VAL A 1 283 ? 36.530 -26.609 -11.344 1.00 60.09 283 VAL A CA 1
ATOM 2200 C C . VAL A 1 283 ? 36.663 -27.570 -12.534 1.00 60.09 283 VAL A C 1
ATOM 2202 O O . VAL A 1 283 ? 36.714 -27.086 -13.667 1.00 60.09 283 VAL A O 1
ATOM 2205 N N . PRO A 1 284 ? 36.666 -28.902 -12.322 1.00 51.44 284 PRO A N 1
ATOM 2206 C CA . PRO A 1 284 ? 36.670 -29.875 -13.413 1.00 51.44 284 PRO A CA 1
ATOM 2207 C C . PRO A 1 284 ? 35.429 -29.683 -14.292 1.00 51.44 284 PRO A C 1
ATOM 2209 O O . PRO A 1 284 ? 34.302 -29.682 -13.785 1.00 51.44 284 PRO A O 1
ATOM 2212 N N . ARG A 1 285 ? 35.636 -29.460 -15.595 1.00 54.09 285 ARG A N 1
ATOM 2213 C CA . ARG A 1 285 ? 34.558 -29.211 -16.570 1.00 54.09 285 ARG A CA 1
ATOM 2214 C C . ARG A 1 285 ? 33.924 -30.490 -17.113 1.00 54.09 285 ARG A C 1
ATOM 2216 O O . ARG A 1 285 ? 32.762 -30.441 -17.507 1.00 54.09 285 ARG A O 1
ATOM 2223 N N . ASP A 1 286 ? 34.620 -31.617 -17.016 1.00 43.19 286 ASP A N 1
ATOM 2224 C CA . ASP A 1 286 ? 34.055 -32.925 -17.318 1.00 43.19 286 ASP A CA 1
ATOM 2225 C C . ASP A 1 286 ? 33.451 -33.515 -16.051 1.00 43.19 286 ASP A C 1
ATOM 2227 O O . ASP A 1 286 ? 34.117 -34.165 -15.244 1.00 43.19 286 ASP A O 1
ATOM 2231 N N . ARG A 1 287 ? 32.150 -33.291 -15.873 1.00 40.81 287 ARG A N 1
ATOM 2232 C CA . ARG A 1 287 ? 31.364 -34.369 -15.290 1.00 40.81 287 ARG A CA 1
ATOM 2233 C C . ARG A 1 287 ? 31.154 -35.379 -16.419 1.00 40.81 287 ARG A C 1
ATOM 2235 O O . ARG A 1 287 ? 30.668 -34.964 -17.476 1.00 40.81 287 ARG A O 1
ATOM 2242 N N . PRO A 1 288 ? 31.462 -36.674 -16.224 1.00 40.72 288 PRO A N 1
ATOM 2243 C CA . PRO A 1 288 ? 30.795 -37.703 -17.011 1.00 40.72 288 PRO A CA 1
ATOM 2244 C C . PRO A 1 288 ? 29.281 -37.468 -16.900 1.00 40.72 288 PRO A C 1
ATOM 2246 O O . PRO A 1 288 ? 28.842 -36.728 -16.021 1.00 40.72 288 PRO A O 1
ATOM 2249 N N . ASN A 1 289 ? 28.475 -38.045 -17.790 1.00 37.88 289 ASN A N 1
ATOM 2250 C CA . ASN A 1 289 ? 27.019 -38.086 -17.631 1.00 37.88 289 ASN A CA 1
ATOM 2251 C C . ASN A 1 289 ? 26.663 -38.710 -16.265 1.00 37.88 289 ASN A C 1
ATOM 2253 O O . ASN A 1 289 ? 26.376 -39.899 -16.177 1.00 37.88 289 ASN A O 1
ATOM 2257 N N . ASP A 1 290 ? 26.721 -37.913 -15.202 1.00 38.53 290 ASP A N 1
ATOM 2258 C CA . ASP A 1 290 ? 26.280 -38.262 -13.874 1.00 38.53 290 ASP A CA 1
ATOM 2259 C C . ASP A 1 290 ? 24.773 -38.326 -14.005 1.00 38.53 290 ASP A C 1
ATOM 2261 O O . ASP A 1 290 ? 24.114 -37.323 -14.312 1.00 38.53 290 ASP A O 1
ATOM 2265 N N . GLU A 1 291 ? 24.283 -39.551 -13.856 1.00 46.03 291 GLU A N 1
ATOM 2266 C CA . GLU A 1 291 ? 22.908 -39.932 -13.598 1.00 46.03 291 GLU A CA 1
ATOM 2267 C C . GLU A 1 291 ? 22.087 -38.736 -13.134 1.00 46.03 291 GLU A C 1
ATOM 2269 O O . GLU A 1 291 ? 22.424 -38.075 -12.147 1.00 46.03 291 GLU A O 1
ATOM 2274 N N . VAL A 1 292 ? 21.025 -38.441 -13.888 1.00 45.78 292 VAL A N 1
ATOM 2275 C CA . VAL A 1 292 ? 20.037 -37.414 -13.569 1.00 45.78 292 VAL A CA 1
ATOM 2276 C C . VAL A 1 292 ? 19.663 -37.580 -12.103 1.00 45.78 292 VAL A C 1
ATOM 2278 O O . VAL A 1 292 ? 18.857 -38.438 -11.756 1.00 45.78 292 VAL A O 1
ATOM 2281 N N . SER A 1 293 ? 20.286 -36.779 -11.236 1.00 49.16 293 SER A N 1
ATOM 2282 C CA . SER A 1 293 ? 19.934 -36.717 -9.830 1.00 49.16 293 SER A CA 1
ATOM 2283 C C . SER A 1 293 ? 18.445 -36.415 -9.814 1.00 49.16 293 SER A C 1
ATOM 2285 O O . SER A 1 293 ? 18.027 -35.332 -10.225 1.00 49.16 293 SER A O 1
ATOM 2287 N N . SER A 1 294 ? 17.650 -37.395 -9.386 1.00 57.94 294 SER A N 1
ATOM 2288 C CA . SER A 1 294 ? 16.183 -37.386 -9.373 1.00 57.94 294 SER A CA 1
ATOM 2289 C C . SER A 1 294 ? 15.595 -36.339 -8.419 1.00 57.94 294 SER A C 1
ATOM 2291 O O . SER A 1 294 ? 14.400 -36.341 -8.138 1.00 57.94 294 SER A O 1
ATOM 2293 N N . ASN A 1 295 ? 16.443 -35.456 -7.898 1.00 66.44 295 ASN A N 1
ATOM 2294 C CA . ASN A 1 295 ? 16.107 -34.399 -6.973 1.00 66.44 295 ASN A CA 1
ATOM 2295 C C . ASN A 1 295 ? 15.354 -33.299 -7.728 1.00 66.44 295 ASN A C 1
ATOM 2297 O O . ASN A 1 295 ? 15.929 -32.667 -8.625 1.00 66.44 295 ASN A O 1
ATOM 2301 N N . PRO A 1 296 ? 14.084 -33.033 -7.382 1.00 75.81 296 PRO A N 1
ATOM 2302 C CA . PRO A 1 296 ? 13.277 -32.078 -8.120 1.00 75.81 296 PRO A CA 1
ATOM 2303 C C . PRO A 1 296 ? 13.887 -30.676 -8.043 1.00 75.81 296 PRO A C 1
ATOM 2305 O O . PRO A 1 296 ? 14.360 -30.217 -6.995 1.00 75.81 296 PRO A O 1
ATOM 2308 N N . VAL A 1 297 ? 13.897 -29.995 -9.188 1.00 80.12 297 VAL A N 1
ATOM 2309 C CA . VAL A 1 297 ? 14.454 -28.651 -9.328 1.00 80.12 297 VAL A CA 1
ATOM 2310 C C . VAL A 1 297 ? 13.336 -27.629 -9.167 1.00 80.12 297 VAL A C 1
ATOM 2312 O O . VAL A 1 297 ? 12.386 -27.605 -9.945 1.00 80.12 297 VAL A O 1
ATOM 2315 N N . ILE A 1 298 ? 13.470 -26.752 -8.176 1.00 78.25 298 ILE A N 1
ATOM 2316 C CA . ILE A 1 298 ? 12.511 -25.687 -7.884 1.00 78.25 298 ILE A CA 1
ATOM 2317 C C . ILE A 1 298 ? 13.133 -24.356 -8.306 1.00 78.25 298 ILE A C 1
ATOM 2319 O O . ILE A 1 298 ? 14.222 -23.996 -7.867 1.00 78.25 298 ILE A O 1
ATOM 2323 N N . THR A 1 299 ? 12.444 -23.614 -9.172 1.00 77.81 299 THR A N 1
ATOM 2324 C CA . THR A 1 299 ? 12.888 -22.288 -9.620 1.00 77.81 299 THR A CA 1
ATOM 2325 C C . THR A 1 299 ? 11.979 -21.215 -9.036 1.00 77.81 299 THR A C 1
ATOM 2327 O O . THR A 1 299 ? 10.788 -21.206 -9.340 1.00 77.81 299 THR A O 1
ATOM 2330 N N . ILE A 1 300 ? 12.528 -20.303 -8.232 1.00 78.00 300 ILE A N 1
ATOM 2331 C CA . ILE A 1 300 ? 11.767 -19.235 -7.559 1.00 78.00 300 ILE A CA 1
ATOM 2332 C C . ILE A 1 300 ? 12.390 -17.854 -7.797 1.00 78.00 300 ILE A C 1
ATOM 2334 O O . ILE A 1 300 ? 13.591 -17.765 -8.063 1.00 78.00 300 ILE A O 1
ATOM 2338 N N . PRO A 1 301 ? 11.612 -16.761 -7.711 1.00 74.12 301 PRO A N 1
ATOM 2339 C CA . PRO A 1 301 ? 12.170 -15.414 -7.662 1.00 74.12 301 PRO A CA 1
ATOM 2340 C C . PRO A 1 301 ? 13.092 -15.244 -6.447 1.00 74.12 301 PRO A C 1
ATOM 2342 O O . PRO A 1 301 ? 12.817 -15.790 -5.378 1.00 74.12 301 PRO A O 1
ATOM 2345 N N . TYR A 1 302 ? 14.195 -14.507 -6.605 1.00 72.75 302 TYR A N 1
ATOM 2346 C CA . TYR A 1 302 ? 15.069 -14.189 -5.474 1.00 72.75 302 TYR A CA 1
ATOM 2347 C C . TYR A 1 302 ? 14.404 -13.157 -4.559 1.00 72.75 302 TYR A C 1
ATOM 2349 O O . TYR A 1 302 ? 14.101 -12.048 -4.998 1.00 72.75 302 TYR A O 1
ATOM 2357 N N . TYR A 1 303 ? 14.241 -13.517 -3.289 1.00 72.19 303 TYR A N 1
ATOM 2358 C CA . TYR A 1 303 ? 13.866 -12.617 -2.204 1.00 72.19 303 TYR A CA 1
ATOM 2359 C C . TYR A 1 303 ? 14.957 -12.692 -1.140 1.00 72.19 303 TYR A C 1
ATOM 2361 O O . TYR A 1 303 ? 15.313 -13.794 -0.722 1.00 72.19 303 TYR A O 1
ATOM 2369 N N . CYS A 1 304 ? 15.495 -11.544 -0.727 1.00 67.88 304 CYS A N 1
ATOM 2370 C CA . CYS A 1 304 ? 16.557 -11.481 0.277 1.00 67.88 304 CYS A CA 1
ATOM 2371 C C . CYS A 1 304 ? 16.108 -12.163 1.583 1.00 67.88 304 CYS A C 1
ATOM 2373 O O . CYS A 1 304 ? 14.978 -11.963 2.033 1.00 67.88 304 CYS A O 1
ATOM 2375 N N . GLY A 1 305 ? 16.956 -13.016 2.163 1.00 72.56 305 GLY A N 1
ATOM 2376 C CA . GLY A 1 305 ? 16.698 -13.744 3.410 1.00 72.56 305 GLY A CA 1
ATOM 2377 C C . GLY A 1 305 ? 15.849 -15.005 3.219 1.00 72.56 305 GLY A C 1
ATOM 2378 O O . GLY A 1 305 ? 16.228 -16.091 3.671 1.00 72.56 305 GLY A O 1
ATOM 2379 N N . LEU A 1 306 ? 14.726 -14.892 2.501 1.00 76.00 306 LEU A N 1
ATOM 2380 C CA . LEU A 1 306 ? 13.843 -16.023 2.201 1.00 76.00 306 LEU A CA 1
ATOM 2381 C C . LEU A 1 306 ? 14.473 -16.982 1.183 1.00 76.00 306 LEU A C 1
ATOM 2383 O O . LEU A 1 306 ? 14.360 -18.199 1.323 1.00 76.00 306 LEU A O 1
ATOM 2387 N N . GLY A 1 307 ? 15.167 -16.455 0.174 1.00 78.88 307 GLY A N 1
ATOM 2388 C CA . GLY A 1 307 ? 15.813 -17.254 -0.861 1.00 78.88 307 GLY A CA 1
ATOM 2389 C C . GLY A 1 307 ? 16.872 -18.185 -0.277 1.00 78.88 307 GLY A C 1
ATOM 2390 O O . GLY A 1 307 ? 16.846 -19.391 -0.516 1.00 78.88 307 GLY A O 1
ATOM 2391 N N . GLU A 1 308 ? 17.771 -17.652 0.547 1.00 81.06 308 GLU A N 1
ATOM 2392 C CA . GLU A 1 308 ? 18.829 -18.405 1.224 1.00 81.06 308 GLU A CA 1
ATOM 2393 C C . GLU A 1 308 ? 18.262 -19.440 2.200 1.00 81.06 308 GLU A C 1
ATOM 2395 O O . GLU A 1 308 ? 18.820 -20.529 2.353 1.00 81.06 308 GLU A O 1
ATOM 2400 N N . TYR A 1 309 ? 17.153 -19.120 2.871 1.00 78.06 309 TYR A N 1
ATOM 2401 C CA . TYR A 1 309 ? 16.434 -20.069 3.716 1.00 78.06 309 TYR A CA 1
ATOM 2402 C C . TYR A 1 309 ? 15.851 -21.227 2.895 1.00 78.06 309 TYR A C 1
ATOM 2404 O O . TYR A 1 309 ? 16.147 -22.386 3.181 1.00 78.06 309 TYR A O 1
ATOM 2412 N N . LEU A 1 310 ? 15.123 -20.931 1.815 1.00 79.75 310 LEU A N 1
ATOM 2413 C CA . LEU A 1 310 ? 14.543 -21.940 0.924 1.00 79.75 310 LEU A CA 1
ATOM 2414 C C . LEU A 1 310 ? 15.613 -22.793 0.240 1.00 79.75 310 LEU A C 1
ATOM 2416 O O . LEU A 1 310 ? 15.426 -23.993 0.059 1.00 79.75 310 LEU A O 1
ATOM 2420 N N . GLN A 1 311 ? 16.765 -22.214 -0.094 1.00 80.75 311 GLN A N 1
ATOM 2421 C CA . GLN A 1 311 ? 17.879 -22.963 -0.664 1.00 80.75 311 GLN A CA 1
ATOM 2422 C C . GLN A 1 311 ? 18.540 -23.902 0.355 1.00 80.75 311 GLN A C 1
ATOM 2424 O O . GLN A 1 311 ? 18.933 -25.010 -0.017 1.00 80.75 311 GLN A O 1
ATOM 2429 N N . ARG A 1 312 ? 18.639 -23.503 1.632 1.00 81.50 312 ARG A N 1
ATOM 2430 C CA . ARG A 1 312 ? 19.091 -24.388 2.722 1.00 81.50 312 ARG A CA 1
ATOM 2431 C C . ARG A 1 312 ? 18.097 -25.524 2.962 1.00 81.50 312 ARG A C 1
ATOM 2433 O O . ARG A 1 312 ? 18.506 -26.680 3.013 1.00 81.50 312 ARG A O 1
ATOM 2440 N N . LEU A 1 313 ? 16.808 -25.201 3.013 1.00 80.75 313 LEU A N 1
ATOM 2441 C CA . LEU A 1 313 ? 15.721 -26.157 3.220 1.00 80.75 313 LEU A CA 1
ATOM 2442 C C . LEU A 1 313 ? 15.626 -27.155 2.055 1.00 80.75 313 LEU A C 1
ATOM 2444 O O . LEU A 1 313 ? 15.524 -28.359 2.266 1.00 80.75 313 LEU A O 1
ATOM 2448 N N . GLY A 1 314 ? 15.790 -26.678 0.819 1.00 81.38 314 GLY A N 1
ATOM 2449 C CA . GLY A 1 314 ? 15.879 -27.532 -0.363 1.00 81.38 314 GLY A CA 1
ATOM 2450 C C . GLY A 1 314 ? 17.022 -28.543 -0.264 1.00 81.38 314 GLY A C 1
ATOM 2451 O O . GLY A 1 314 ? 16.798 -29.732 -0.470 1.00 81.38 314 GLY A O 1
ATOM 2452 N N . ARG A 1 315 ? 18.226 -28.115 0.144 1.00 79.44 315 ARG A N 1
ATOM 2453 C CA . ARG A 1 315 ? 19.363 -29.036 0.337 1.00 79.44 315 ARG A CA 1
ATOM 2454 C C . ARG A 1 315 ? 19.094 -30.090 1.410 1.00 79.44 315 ARG A C 1
ATOM 2456 O O . ARG A 1 315 ? 19.521 -31.225 1.238 1.00 79.44 315 ARG A O 1
ATOM 2463 N N . GLN A 1 316 ? 18.394 -29.720 2.479 1.00 80.94 316 GLN A N 1
ATOM 2464 C CA . GLN A 1 316 ? 18.043 -30.632 3.567 1.00 80.94 316 GLN A CA 1
ATOM 2465 C C . GLN A 1 316 ? 17.001 -31.681 3.146 1.00 80.94 316 GLN A C 1
ATOM 2467 O O . GLN A 1 316 ? 17.060 -32.814 3.608 1.00 80.94 316 GLN A O 1
ATOM 2472 N N . HIS A 1 317 ? 16.077 -31.322 2.251 1.00 79.69 317 HIS A N 1
ATOM 2473 C CA . HIS A 1 317 ? 14.960 -32.177 1.832 1.00 79.69 317 HIS A CA 1
ATOM 2474 C C . HIS A 1 317 ? 15.104 -32.776 0.421 1.00 79.69 317 HIS A C 1
ATOM 2476 O O . HIS A 1 317 ? 14.142 -33.323 -0.107 1.00 79.69 317 HIS A O 1
ATOM 2482 N N . GLY A 1 318 ? 16.286 -32.691 -0.199 1.00 80.56 318 GLY A N 1
ATOM 2483 C CA . GLY A 1 318 ? 16.549 -33.318 -1.501 1.00 80.56 318 GLY A CA 1
ATOM 2484 C C . GLY A 1 318 ? 16.017 -32.549 -2.720 1.00 80.56 318 GLY A C 1
ATOM 2485 O O . GLY A 1 318 ? 15.828 -33.139 -3.777 1.00 80.56 318 GLY A O 1
ATOM 2486 N N . TYR A 1 319 ? 15.810 -31.234 -2.614 1.00 81.56 319 TYR A N 1
ATOM 2487 C CA . TYR A 1 319 ? 15.391 -30.359 -3.716 1.00 81.56 319 TYR A CA 1
ATOM 2488 C C . TYR A 1 319 ? 16.486 -29.353 -4.086 1.00 81.56 319 TYR A C 1
ATOM 2490 O O . TYR A 1 319 ? 17.155 -28.771 -3.227 1.00 81.56 319 TYR A O 1
ATOM 2498 N N . ARG A 1 320 ? 16.656 -29.072 -5.381 1.00 77.81 320 ARG A N 1
ATOM 2499 C CA . ARG A 1 320 ? 17.602 -28.041 -5.845 1.00 77.81 320 ARG A CA 1
ATOM 2500 C C . ARG A 1 320 ? 16.853 -26.749 -6.136 1.00 77.81 320 ARG A C 1
ATOM 2502 O O . ARG A 1 320 ? 16.109 -26.674 -7.108 1.00 77.81 320 ARG A O 1
ATOM 2509 N N . VAL A 1 321 ? 17.075 -25.729 -5.310 1.00 81.00 321 VAL A N 1
ATOM 2510 C CA . VAL A 1 321 ? 16.461 -24.406 -5.485 1.00 81.00 321 VAL A CA 1
ATOM 2511 C C . VAL A 1 321 ? 17.381 -23.492 -6.292 1.00 81.00 321 VAL A C 1
ATOM 2513 O O . VAL A 1 321 ? 18.510 -23.208 -5.873 1.00 81.00 321 VAL A O 1
ATOM 2516 N N . TYR A 1 322 ? 16.883 -23.014 -7.431 1.00 80.38 322 TYR A N 1
ATOM 2517 C CA . TYR A 1 322 ? 17.527 -22.005 -8.267 1.00 80.38 322 TYR A CA 1
ATOM 2518 C C . TYR A 1 322 ? 16.729 -20.707 -8.255 1.00 80.38 322 TYR A C 1
ATOM 2520 O O . TYR A 1 322 ? 15.497 -20.707 -8.277 1.00 80.38 322 TYR A O 1
ATOM 2528 N N . PHE A 1 323 ? 17.449 -19.589 -8.265 1.00 79.25 323 PHE A N 1
ATOM 2529 C CA . PHE A 1 323 ? 16.829 -18.279 -8.341 1.00 79.25 323 PHE A CA 1
ATOM 2530 C C . PHE A 1 323 ? 16.711 -17.829 -9.787 1.00 79.25 323 PHE A C 1
ATOM 2532 O O . PHE A 1 323 ? 17.691 -17.822 -10.533 1.00 79.25 323 PHE A O 1
ATOM 2539 N N . LYS A 1 324 ? 15.509 -17.415 -10.170 1.00 72.81 324 LYS A N 1
ATOM 2540 C CA . LYS A 1 324 ? 15.266 -16.700 -11.417 1.00 72.81 324 LYS A CA 1
ATOM 2541 C C . LYS A 1 324 ? 15.107 -15.227 -11.085 1.00 72.81 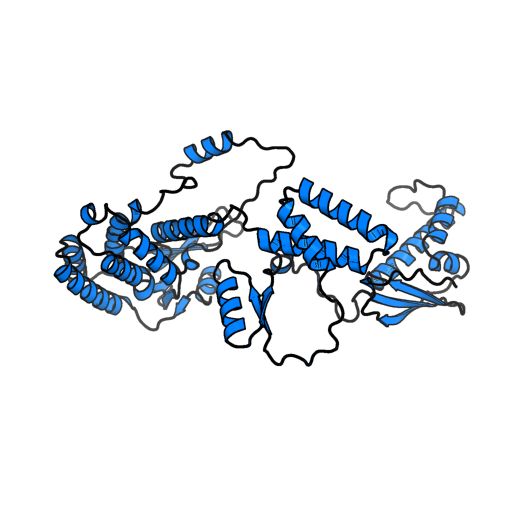324 LYS A C 1
ATOM 2543 O O . LYS A 1 324 ? 14.386 -14.871 -10.158 1.00 72.81 324 LYS A O 1
ATOM 2548 N N . SER A 1 325 ? 15.776 -14.358 -11.832 1.00 62.69 325 SER A N 1
ATOM 2549 C CA . SER A 1 325 ? 15.463 -12.936 -11.765 1.00 62.69 325 SER A CA 1
ATOM 2550 C C . SER A 1 325 ? 14.019 -12.720 -12.216 1.00 62.69 325 SER A C 1
ATOM 2552 O O . SER A 1 325 ? 13.537 -13.382 -13.142 1.00 62.69 325 SER A O 1
ATOM 2554 N N . SER A 1 326 ? 13.317 -11.798 -11.557 1.00 61.12 326 SER A N 1
ATOM 2555 C CA . SER A 1 326 ? 12.003 -11.345 -12.008 1.00 61.12 326 SER A CA 1
ATOM 2556 C C . SER A 1 326 ? 12.069 -10.996 -13.502 1.00 61.12 326 SER A C 1
ATOM 2558 O O . SER A 1 326 ? 13.116 -10.521 -13.968 1.00 61.12 326 SER A O 1
ATOM 2560 N N . PRO A 1 327 ? 10.997 -11.231 -14.284 1.00 58.22 327 PRO A N 1
ATOM 2561 C CA . PRO A 1 327 ? 10.987 -10.833 -15.683 1.00 58.22 327 PRO A CA 1
ATOM 2562 C C . PRO A 1 327 ? 11.372 -9.354 -15.761 1.00 58.22 327 PRO A C 1
ATOM 2564 O O . PRO A 1 327 ? 10.887 -8.545 -14.972 1.00 58.22 327 PRO A O 1
ATOM 2567 N N . SER A 1 328 ? 12.284 -8.994 -16.667 1.00 55.16 328 SER A N 1
ATOM 2568 C CA . SER A 1 328 ? 12.672 -7.588 -16.823 1.00 55.16 328 SER A CA 1
ATOM 2569 C C . SER A 1 328 ? 11.420 -6.720 -16.996 1.00 55.16 328 SER A C 1
ATOM 2571 O O . SER A 1 328 ? 10.474 -7.142 -17.669 1.00 55.16 328 SER A O 1
ATOM 2573 N N . LEU A 1 329 ? 11.426 -5.504 -16.442 1.00 46.91 329 LEU A N 1
ATOM 2574 C CA . LEU A 1 329 ? 10.353 -4.515 -16.623 1.00 46.91 329 LEU A CA 1
ATOM 2575 C C . LEU A 1 329 ? 9.974 -4.367 -18.105 1.00 46.91 329 LEU A C 1
ATOM 2577 O O . LEU A 1 329 ? 8.801 -4.305 -18.445 1.00 46.91 329 LEU A O 1
ATOM 2581 N N . ARG A 1 330 ? 10.958 -4.454 -19.012 1.00 48.31 330 ARG A N 1
ATOM 2582 C CA . ARG A 1 330 ? 10.730 -4.545 -20.460 1.00 48.31 330 ARG A CA 1
ATOM 2583 C C . ARG A 1 330 ? 9.838 -5.735 -20.839 1.00 48.31 330 ARG A C 1
ATOM 2585 O O . ARG A 1 330 ? 8.876 -5.540 -21.552 1.00 48.31 330 ARG A O 1
ATOM 2592 N N . SER A 1 331 ? 10.099 -6.952 -20.374 1.00 53.31 331 SER A N 1
ATOM 2593 C CA . SER A 1 331 ? 9.233 -8.103 -20.696 1.00 53.31 331 SER A CA 1
ATOM 2594 C C . SER A 1 331 ? 7.834 -8.046 -20.063 1.00 53.31 331 SER A C 1
ATOM 2596 O O . SER A 1 331 ? 6.913 -8.644 -20.605 1.00 53.31 331 SER A O 1
ATOM 2598 N N . LEU A 1 332 ? 7.673 -7.331 -18.942 1.00 56.00 332 LEU A N 1
ATOM 2599 C CA . LEU A 1 332 ? 6.384 -7.140 -18.261 1.00 56.00 332 LEU A CA 1
ATOM 2600 C C . LEU A 1 332 ? 5.537 -6.027 -18.897 1.00 56.00 332 LEU A C 1
ATOM 2602 O O . LEU A 1 332 ? 4.319 -6.143 -18.963 1.00 56.00 332 LEU A O 1
ATOM 2606 N N . VAL A 1 333 ? 6.182 -4.952 -19.355 1.00 51.50 333 VAL A N 1
ATOM 2607 C CA . VAL A 1 333 ? 5.524 -3.725 -19.837 1.00 51.50 333 VAL A CA 1
ATOM 2608 C C . VAL A 1 333 ? 5.432 -3.684 -21.363 1.00 51.50 333 VAL A C 1
ATOM 2610 O O . VAL A 1 333 ? 4.528 -3.066 -21.919 1.00 51.50 333 VAL A O 1
ATOM 2613 N N . ARG A 1 334 ? 6.353 -4.352 -22.061 1.00 44.84 334 ARG A N 1
ATOM 2614 C CA . ARG A 1 334 ? 6.450 -4.357 -23.519 1.00 44.84 334 ARG A CA 1
ATOM 2615 C C . ARG A 1 334 ? 6.053 -5.725 -24.101 1.00 44.84 334 ARG A C 1
ATOM 2617 O O . ARG A 1 334 ? 6.872 -6.632 -24.226 1.00 44.84 334 ARG A O 1
ATOM 2624 N N . ASN A 1 335 ? 4.774 -5.844 -24.475 1.00 53.81 335 ASN A N 1
ATOM 2625 C CA . ASN A 1 335 ? 4.228 -6.880 -25.376 1.00 53.81 335 ASN A CA 1
ATOM 2626 C C . ASN A 1 335 ? 4.059 -6.364 -26.826 1.00 53.81 335 ASN A C 1
ATOM 2628 O O . ASN A 1 335 ? 3.371 -6.961 -27.644 1.00 53.81 335 ASN A O 1
ATOM 2632 N N . ASP A 1 336 ? 4.684 -5.240 -27.157 1.00 54.00 336 ASP A N 1
ATOM 2633 C CA . ASP A 1 336 ? 4.701 -4.567 -28.466 1.00 54.00 336 ASP A CA 1
ATOM 2634 C C . ASP A 1 336 ? 5.453 -5.343 -29.552 1.00 54.00 336 ASP A C 1
ATOM 2636 O O . ASP A 1 336 ? 5.330 -5.028 -30.735 1.00 54.00 336 ASP A O 1
ATOM 2640 N N . LYS A 1 337 ? 6.187 -6.404 -29.193 1.00 47.88 337 LYS A N 1
ATOM 2641 C CA . LYS A 1 337 ? 6.582 -7.399 -30.189 1.00 47.88 337 LYS A CA 1
ATOM 2642 C C . LYS A 1 337 ? 5.360 -8.239 -30.528 1.00 47.88 337 LYS A C 1
ATOM 2644 O O . LYS A 1 337 ? 5.054 -9.203 -29.827 1.00 47.88 337 LYS A O 1
ATOM 2649 N N . ILE A 1 338 ? 4.695 -7.871 -31.623 1.00 58.03 338 ILE A N 1
ATOM 2650 C CA . ILE A 1 338 ? 3.684 -8.700 -32.282 1.00 58.03 338 ILE A CA 1
ATOM 2651 C C . ILE A 1 338 ? 4.245 -10.122 -32.359 1.00 58.03 338 ILE A C 1
ATOM 2653 O O . ILE A 1 338 ? 5.320 -10.353 -32.921 1.00 58.03 338 ILE A O 1
ATOM 2657 N N . LYS A 1 339 ? 3.549 -11.078 -31.737 1.00 58.34 339 LYS A N 1
ATOM 2658 C CA . LYS A 1 339 ? 3.900 -12.492 -31.855 1.00 58.34 339 LYS A CA 1
ATOM 2659 C C . LYS A 1 339 ? 3.619 -12.898 -33.293 1.00 58.34 339 LYS A C 1
ATOM 2661 O O . LYS A 1 339 ? 2.479 -13.185 -33.642 1.00 58.34 339 LYS A O 1
ATOM 2666 N N . LEU A 1 340 ? 4.662 -12.884 -34.116 1.00 59.75 340 LEU A N 1
ATOM 2667 C CA . LEU A 1 340 ? 4.556 -13.305 -35.502 1.00 59.75 340 LEU A CA 1
ATOM 2668 C C . LEU A 1 340 ? 4.070 -14.766 -35.544 1.00 59.75 340 LEU A C 1
ATOM 2670 O O . LEU A 1 340 ? 4.587 -15.606 -34.779 1.00 59.75 340 LEU A O 1
ATOM 2674 N N . PRO A 1 341 ? 3.076 -15.078 -36.398 1.00 70.12 341 PRO A N 1
ATOM 2675 C CA . PRO A 1 341 ? 2.663 -16.446 -36.674 1.00 70.12 341 PRO A CA 1
ATOM 2676 C C . PRO A 1 341 ? 3.882 -17.317 -36.946 1.00 70.12 341 PRO A C 1
ATOM 2678 O O . PRO A 1 341 ? 4.906 -16.830 -37.424 1.00 70.12 341 PRO A O 1
ATOM 2681 N N . PHE A 1 342 ? 3.794 -18.620 -36.655 1.00 58.44 342 PHE A N 1
ATOM 2682 C CA . PHE A 1 342 ? 4.941 -19.515 -36.826 1.00 58.44 342 PHE A CA 1
ATOM 2683 C C . PHE A 1 342 ? 5.577 -19.347 -38.209 1.00 58.44 342 PHE A C 1
ATOM 2685 O O . PHE A 1 342 ? 6.797 -19.283 -38.278 1.00 58.44 342 PHE A O 1
ATOM 2692 N N . LYS A 1 343 ? 4.775 -19.170 -39.266 1.00 63.09 343 LYS A N 1
ATOM 2693 C CA . LYS A 1 343 ? 5.199 -18.995 -40.666 1.00 63.09 343 LYS A CA 1
ATOM 2694 C C . LYS A 1 343 ? 6.053 -17.741 -40.942 1.00 63.09 343 LYS A C 1
ATOM 2696 O O . LYS A 1 343 ? 6.917 -17.820 -41.806 1.00 63.09 343 LYS A O 1
ATOM 2701 N N . ASP A 1 344 ? 5.946 -16.696 -40.124 1.00 68.38 344 ASP A N 1
ATOM 2702 C CA . ASP A 1 344 ? 6.588 -15.387 -40.358 1.00 68.38 344 ASP A CA 1
ATOM 2703 C C . ASP A 1 344 ? 7.794 -15.124 -39.438 1.00 68.38 344 ASP A C 1
ATOM 2705 O O . ASP A 1 344 ? 8.304 -14.009 -39.341 1.00 68.38 344 ASP A O 1
ATOM 2709 N N . ARG A 1 345 ? 8.253 -16.149 -38.714 1.00 74.12 345 ARG A N 1
ATOM 2710 C CA . ARG A 1 345 ? 9.393 -16.039 -37.794 1.00 74.12 345 ARG A CA 1
ATOM 2711 C C . ARG A 1 345 ? 10.738 -15.945 -38.545 1.00 74.12 345 ARG A C 1
ATOM 2713 O O . ARG A 1 345 ? 10.879 -16.573 -39.593 1.00 74.12 345 ARG A O 1
ATOM 2720 N N . PRO A 1 346 ? 11.728 -15.215 -37.993 1.00 77.69 346 PRO A N 1
ATOM 2721 C CA . PRO A 1 346 ? 13.093 -15.154 -38.530 1.00 77.69 346 PRO A CA 1
ATOM 2722 C C . PRO A 1 346 ? 13.840 -16.494 -38.407 1.00 77.69 346 PRO A C 1
ATOM 2724 O O . PRO A 1 346 ? 13.406 -17.369 -37.654 1.00 77.69 346 PRO A O 1
ATOM 2727 N N . GLY A 1 347 ? 14.980 -16.628 -39.097 1.00 79.56 347 GLY A N 1
ATOM 2728 C CA . GLY A 1 347 ? 15.810 -17.843 -39.091 1.00 79.56 347 GLY A CA 1
ATOM 2729 C C . GLY A 1 347 ? 15.440 -18.836 -40.195 1.00 79.56 347 GLY A C 1
ATOM 2730 O O . GLY A 1 347 ? 15.415 -20.047 -39.971 1.00 79.56 347 GLY A O 1
ATOM 2731 N N . VAL A 1 348 ? 15.069 -18.330 -41.373 1.00 83.25 348 VAL A N 1
ATOM 2732 C CA . VAL A 1 348 ? 14.742 -19.162 -42.540 1.00 83.25 348 VAL A CA 1
ATOM 2733 C C . VAL A 1 348 ? 15.901 -19.181 -43.529 1.00 83.25 348 VAL A C 1
ATOM 2735 O O . VAL A 1 348 ? 16.519 -18.145 -43.789 1.00 83.25 348 VAL A O 1
ATOM 2738 N N . VAL A 1 349 ? 16.131 -20.353 -44.119 1.00 84.25 349 VAL A N 1
ATOM 2739 C CA . VAL A 1 349 ? 16.899 -20.499 -45.356 1.00 84.25 349 VAL A CA 1
ATOM 2740 C C . VAL A 1 349 ? 15.900 -20.460 -46.506 1.00 84.25 349 VAL A C 1
ATOM 2742 O O . VAL A 1 349 ? 14.929 -21.227 -46.533 1.00 84.25 349 VAL A O 1
ATOM 2745 N N . TYR A 1 350 ? 16.100 -19.527 -47.426 1.00 84.75 350 TYR A N 1
ATOM 2746 C CA . TYR A 1 350 ? 15.182 -19.251 -48.521 1.00 84.75 350 TYR A CA 1
ATOM 2747 C C . TYR A 1 350 ? 15.884 -19.319 -49.869 1.00 84.75 350 TYR A C 1
ATOM 2749 O O . TYR A 1 350 ? 17.087 -19.101 -49.977 1.00 84.75 350 TYR A O 1
ATOM 2757 N N . GLU A 1 351 ? 15.089 -19.612 -50.887 1.00 86.19 351 GLU A N 1
ATOM 2758 C CA . GLU A 1 351 ? 15.464 -19.673 -52.287 1.00 86.19 351 GLU A CA 1
ATOM 2759 C C . GLU A 1 351 ? 14.735 -18.561 -53.046 1.00 86.19 351 GLU A C 1
ATOM 2761 O O . GLU A 1 351 ? 13.522 -18.385 -52.887 1.00 86.19 351 GLU A O 1
ATOM 2766 N N . ILE A 1 352 ? 15.460 -17.828 -53.884 1.00 85.31 352 ILE A N 1
ATOM 2767 C CA . ILE A 1 352 ? 14.895 -16.942 -54.900 1.00 85.31 352 ILE A CA 1
ATOM 2768 C C . ILE A 1 352 ? 15.235 -17.551 -56.254 1.00 85.31 352 ILE A C 1
ATOM 2770 O O . ILE A 1 352 ? 16.398 -17.551 -56.660 1.00 85.31 352 ILE A O 1
ATOM 2774 N N . LYS A 1 353 ? 14.225 -18.073 -56.948 1.00 81.00 353 LYS A N 1
ATOM 2775 C CA . LYS A 1 353 ? 14.372 -18.568 -58.318 1.00 81.00 353 LYS A CA 1
ATOM 2776 C C . LYS A 1 353 ? 14.121 -17.439 -59.304 1.00 81.00 353 LYS A C 1
ATOM 2778 O O . LYS A 1 353 ? 13.080 -16.783 -59.228 1.00 81.00 353 LYS A O 1
ATOM 2783 N N . GLY A 1 354 ? 15.070 -17.234 -60.212 1.00 75.19 354 GLY A N 1
ATOM 2784 C CA . GLY A 1 354 ? 14.819 -16.470 -61.427 1.00 75.19 354 GLY A CA 1
ATOM 2785 C C . GLY A 1 354 ? 13.986 -17.290 -62.412 1.00 75.19 354 GLY A C 1
ATOM 2786 O O . GLY A 1 354 ? 13.829 -18.499 -62.252 1.00 75.19 354 GLY A O 1
ATOM 2787 N N . GLY A 1 355 ? 13.449 -16.642 -63.446 1.00 67.06 355 GLY A N 1
ATOM 2788 C CA . GLY A 1 355 ? 12.838 -17.364 -64.569 1.00 67.06 355 GLY A CA 1
ATOM 2789 C C . GLY A 1 355 ? 13.862 -18.070 -65.475 1.00 67.06 355 GLY A C 1
ATOM 2790 O O . GLY A 1 355 ? 13.490 -18.891 -66.307 1.00 67.06 355 GLY A O 1
ATOM 2791 N N . CYS A 1 356 ? 15.151 -17.777 -65.310 1.00 70.81 356 CYS A N 1
ATOM 2792 C CA . CYS A 1 356 ? 16.250 -18.612 -65.788 1.00 70.81 356 CYS A CA 1
ATOM 2793 C C . CYS A 1 356 ? 16.533 -19.733 -64.767 1.00 70.81 356 CYS A C 1
ATOM 2795 O O . CYS A 1 356 ? 16.171 -19.620 -63.601 1.00 70.81 356 C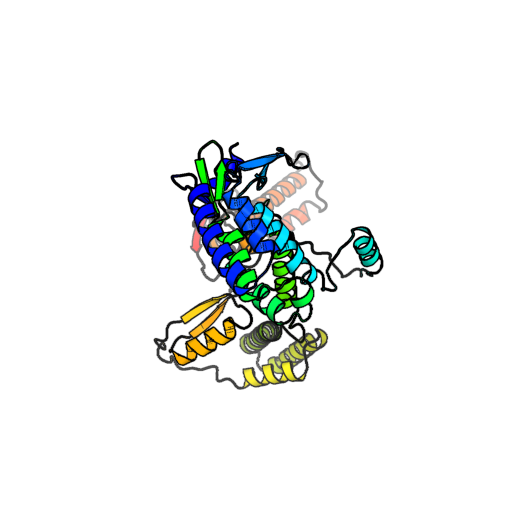YS A O 1
ATOM 2797 N N . ASN A 1 357 ? 17.224 -20.806 -65.161 1.00 74.25 357 ASN A N 1
ATOM 2798 C CA . ASN A 1 357 ? 17.541 -21.944 -64.274 1.00 74.25 357 ASN A CA 1
ATOM 2799 C C . ASN A 1 357 ? 18.478 -21.614 -63.082 1.00 74.25 357 ASN A C 1
ATOM 2801 O O . ASN A 1 357 ? 19.006 -22.528 -62.453 1.00 74.25 357 ASN A O 1
ATOM 2805 N N . ALA A 1 358 ? 18.696 -20.338 -62.759 1.00 77.81 358 ALA A N 1
ATOM 2806 C CA . ALA A 1 358 ? 19.502 -19.897 -61.632 1.00 77.81 358 ALA A CA 1
ATOM 2807 C C . ALA A 1 358 ? 18.651 -19.695 -60.365 1.00 77.81 358 ALA A C 1
ATOM 2809 O O . ALA A 1 358 ? 17.546 -19.140 -60.390 1.00 77.81 358 ALA A O 1
ATOM 2810 N N . SER A 1 359 ? 19.204 -20.114 -59.228 1.00 80.94 359 SER A N 1
ATOM 2811 C CA . SER A 1 359 ? 18.581 -20.011 -57.908 1.00 80.94 359 SER A CA 1
ATOM 2812 C C . SER A 1 359 ? 19.550 -19.395 -56.906 1.00 80.94 359 SER A C 1
ATOM 2814 O O . SER A 1 359 ? 20.656 -19.896 -56.729 1.00 80.94 359 SER A O 1
ATOM 2816 N N . TYR A 1 360 ? 19.117 -18.345 -56.215 1.00 83.94 360 TYR A N 1
ATOM 2817 C CA . TYR A 1 360 ? 19.847 -17.750 -55.097 1.00 83.94 360 TYR A CA 1
ATOM 2818 C C . TYR A 1 360 ? 19.379 -18.367 -53.780 1.00 83.94 360 TYR A C 1
ATOM 2820 O O . TYR A 1 360 ? 18.178 -18.379 -53.514 1.00 83.94 360 TYR A O 1
ATOM 2828 N N . ILE A 1 361 ? 20.307 -18.824 -52.937 1.00 83.19 361 ILE A N 1
ATOM 2829 C CA . ILE A 1 361 ? 20.001 -19.348 -51.601 1.00 83.19 361 ILE A CA 1
ATOM 2830 C C . ILE A 1 361 ? 20.611 -18.428 -50.545 1.00 83.19 361 ILE A C 1
ATOM 2832 O O . ILE A 1 361 ? 21.803 -18.129 -50.571 1.00 83.19 361 ILE A O 1
ATOM 2836 N N . GLY A 1 362 ? 19.789 -17.986 -49.595 1.00 80.19 362 GLY A N 1
ATOM 2837 C CA . GLY A 1 362 ? 20.216 -17.108 -48.512 1.00 80.19 362 GLY A CA 1
ATOM 2838 C C . GLY A 1 362 ? 19.636 -17.507 -47.160 1.00 80.19 362 GLY A C 1
ATOM 2839 O O . GLY A 1 362 ? 18.581 -18.131 -47.072 1.00 80.19 362 GLY A O 1
ATOM 2840 N N . GLU A 1 363 ? 20.313 -17.099 -46.090 1.00 81.44 363 GLU A N 1
ATOM 2841 C CA . GLU A 1 363 ? 19.813 -17.174 -44.715 1.00 81.44 363 GLU A CA 1
ATOM 2842 C C . GLU A 1 363 ? 19.448 -15.766 -44.225 1.00 81.44 363 GLU A C 1
ATOM 2844 O O . GLU A 1 363 ? 20.098 -14.779 -44.581 1.00 81.44 363 GLU A O 1
ATOM 2849 N N . THR A 1 364 ? 18.382 -15.638 -43.428 1.00 77.56 364 THR A N 1
ATOM 2850 C CA . THR A 1 364 ? 17.986 -14.350 -42.841 1.00 77.56 364 THR A CA 1
ATOM 2851 C C . THR A 1 364 ? 17.647 -14.444 -41.357 1.00 77.56 364 THR A C 1
ATOM 2853 O O . THR A 1 364 ? 16.813 -15.243 -40.927 1.00 77.56 364 THR A O 1
ATOM 2856 N N . GLY A 1 365 ? 18.261 -13.550 -40.573 1.00 75.19 365 GLY A N 1
ATOM 2857 C CA . GLY A 1 365 ? 17.907 -13.297 -39.174 1.00 75.19 365 GLY A CA 1
ATOM 2858 C C . GLY A 1 365 ? 16.702 -12.363 -38.988 1.00 75.19 365 GLY A C 1
ATOM 2859 O O . GLY A 1 365 ? 16.230 -12.205 -37.862 1.00 75.19 365 GLY A O 1
ATOM 2860 N N . ASN A 1 366 ? 16.195 -11.772 -40.076 1.00 74.75 366 ASN A N 1
ATOM 2861 C CA . ASN A 1 366 ? 14.945 -11.003 -40.139 1.00 74.75 366 ASN A CA 1
ATOM 2862 C C . ASN A 1 366 ? 13.823 -11.859 -40.752 1.00 74.75 366 ASN A C 1
ATOM 2864 O O . ASN A 1 366 ? 14.054 -13.007 -41.135 1.00 74.75 366 ASN A O 1
ATOM 2868 N N . THR A 1 367 ? 12.599 -11.329 -40.854 1.00 82.25 367 THR A N 1
ATOM 2869 C CA . THR A 1 367 ? 11.529 -12.051 -41.562 1.00 82.25 367 THR A CA 1
ATOM 2870 C C . THR A 1 367 ? 11.881 -12.212 -43.044 1.00 82.25 367 THR A C 1
ATOM 2872 O O . THR A 1 367 ? 12.633 -11.416 -43.616 1.00 82.25 367 THR A O 1
ATOM 2875 N N . LEU A 1 368 ? 11.343 -13.255 -43.679 1.00 83.75 368 LEU A N 1
ATOM 2876 C CA . LEU A 1 368 ? 11.585 -13.503 -45.099 1.00 83.75 368 LEU A CA 1
ATOM 2877 C C . LEU A 1 368 ? 11.095 -12.350 -45.982 1.00 83.75 368 LEU A C 1
ATOM 2879 O O . LEU A 1 368 ? 11.771 -11.970 -46.933 1.00 83.75 368 LEU A O 1
ATOM 2883 N N . LEU A 1 369 ? 9.930 -11.790 -45.650 1.00 82.81 369 LEU A N 1
ATOM 2884 C CA . LEU A 1 369 ? 9.332 -10.682 -46.389 1.00 82.81 369 LEU A CA 1
ATOM 2885 C C . LEU A 1 369 ? 10.180 -9.415 -46.286 1.00 82.81 369 LEU A C 1
ATOM 2887 O O . LEU A 1 369 ? 10.402 -8.762 -47.302 1.00 82.81 369 LEU A O 1
ATOM 2891 N N . ASP A 1 370 ? 10.704 -9.103 -45.097 1.00 83.69 370 ASP A N 1
ATOM 2892 C CA . ASP A 1 370 ? 11.598 -7.954 -44.918 1.00 83.69 370 ASP A CA 1
ATOM 2893 C C . ASP A 1 370 ? 12.866 -8.124 -45.757 1.00 83.69 370 ASP A C 1
ATOM 2895 O O . ASP A 1 370 ? 13.258 -7.216 -46.490 1.00 83.69 370 ASP A O 1
ATOM 2899 N N . ARG A 1 371 ? 13.466 -9.322 -45.716 1.00 85.81 371 ARG A N 1
ATOM 2900 C CA . ARG A 1 371 ? 14.676 -9.624 -46.483 1.00 85.81 371 ARG A CA 1
ATOM 2901 C C . ARG A 1 371 ? 14.440 -9.557 -47.990 1.00 85.81 371 ARG A C 1
ATOM 2903 O O . ARG A 1 371 ? 15.250 -8.981 -48.711 1.00 85.81 371 ARG A O 1
ATOM 2910 N N . PHE A 1 372 ? 13.331 -10.113 -48.471 1.00 85.25 372 PHE A N 1
ATOM 2911 C CA . PHE A 1 372 ? 12.945 -10.001 -49.875 1.00 85.25 372 PHE A CA 1
ATOM 2912 C C . PHE A 1 372 ? 12.687 -8.539 -50.267 1.00 85.25 372 PHE A C 1
ATOM 2914 O O . PHE A 1 372 ? 13.140 -8.088 -51.316 1.00 85.25 372 PHE A O 1
ATOM 2921 N N . GLY A 1 373 ? 12.048 -7.763 -49.389 1.00 85.19 373 GLY A N 1
ATOM 2922 C CA . GLY A 1 373 ? 11.865 -6.324 -49.556 1.00 85.19 373 GLY A CA 1
ATOM 2923 C C . GLY A 1 373 ? 13.186 -5.564 -49.692 1.00 85.19 373 GLY A C 1
ATOM 2924 O O . GLY A 1 373 ? 13.274 -4.650 -50.510 1.00 85.19 373 GLY A O 1
ATOM 2925 N N . ASP A 1 374 ? 14.225 -5.950 -48.953 1.00 84.88 374 ASP A N 1
ATOM 2926 C CA . ASP A 1 374 ? 15.562 -5.360 -49.080 1.00 84.88 374 ASP A CA 1
ATOM 2927 C C . ASP A 1 374 ? 16.202 -5.670 -50.442 1.00 84.88 374 ASP A C 1
ATOM 2929 O O . ASP A 1 374 ? 16.711 -4.754 -51.095 1.00 84.88 374 ASP A O 1
ATOM 2933 N N . HIS A 1 375 ? 16.087 -6.912 -50.929 1.00 86.62 375 HIS A N 1
ATOM 2934 C CA . HIS A 1 375 ? 16.515 -7.273 -52.288 1.00 86.62 375 HIS A CA 1
ATOM 2935 C C . HIS A 1 375 ? 15.764 -6.460 -53.356 1.00 86.62 375 HIS A C 1
ATOM 2937 O O . HIS A 1 375 ? 16.382 -5.913 -54.271 1.00 86.62 375 HIS A O 1
ATOM 2943 N N . MET A 1 376 ? 14.446 -6.294 -53.210 1.00 86.00 376 MET A N 1
ATOM 2944 C CA . MET A 1 376 ? 13.631 -5.509 -54.143 1.00 86.00 376 MET A CA 1
ATOM 2945 C C . MET A 1 376 ? 13.942 -4.011 -54.093 1.00 86.00 376 MET A C 1
ATOM 2947 O O . MET A 1 376 ? 13.940 -3.349 -55.130 1.00 86.00 376 MET A O 1
ATOM 2951 N N . LYS A 1 377 ? 14.245 -3.447 -52.918 1.00 86.75 377 LYS A N 1
ATOM 2952 C CA . LYS A 1 377 ? 14.703 -2.052 -52.796 1.00 86.75 377 LYS A CA 1
ATOM 2953 C C . LYS A 1 377 ? 16.027 -1.842 -53.524 1.00 86.75 377 LYS A C 1
ATOM 2955 O O . LYS A 1 377 ? 16.161 -0.853 -54.242 1.00 86.75 377 LYS A O 1
ATOM 2960 N N . ALA A 1 378 ? 16.974 -2.767 -53.370 1.00 86.38 378 ALA A N 1
ATOM 2961 C CA . ALA A 1 378 ? 18.249 -2.715 -54.077 1.00 86.38 378 ALA A CA 1
ATOM 2962 C C . ALA A 1 378 ? 18.049 -2.823 -55.603 1.00 86.38 378 ALA A C 1
ATOM 2964 O O . ALA A 1 378 ? 18.608 -2.019 -56.350 1.00 86.38 378 ALA A O 1
ATOM 2965 N N . LEU A 1 379 ? 17.164 -3.714 -56.064 1.00 85.56 379 LEU A N 1
ATOM 2966 C CA . LEU A 1 379 ? 16.817 -3.858 -57.484 1.00 85.56 379 LEU A CA 1
ATOM 2967 C C . LEU A 1 379 ? 16.130 -2.608 -58.054 1.00 85.56 379 LEU A C 1
ATOM 2969 O O . LEU A 1 379 ? 16.480 -2.134 -59.132 1.00 85.56 379 LEU A O 1
ATOM 2973 N N . ASN A 1 380 ? 15.184 -2.025 -57.318 1.00 85.06 380 ASN A N 1
ATOM 2974 C CA . ASN A 1 380 ? 14.525 -0.778 -57.711 1.00 85.06 380 ASN A CA 1
ATOM 2975 C C . ASN A 1 380 ? 15.514 0.393 -57.749 1.00 85.06 380 ASN A C 1
ATOM 2977 O O . ASN A 1 380 ? 15.418 1.253 -58.627 1.00 85.06 380 ASN A O 1
ATOM 2981 N N . SER A 1 381 ? 16.481 0.419 -56.826 1.00 84.44 381 SER A N 1
ATOM 2982 C CA . SER A 1 381 ? 17.564 1.403 -56.825 1.00 84.44 381 SER A CA 1
ATOM 2983 C C . SER A 1 381 ? 18.441 1.285 -58.073 1.00 84.44 381 SER A C 1
ATOM 2985 O O . SER A 1 381 ? 18.786 2.326 -58.639 1.00 84.44 381 SER A O 1
ATOM 2987 N N . TYR A 1 382 ? 18.748 0.057 -58.512 1.00 86.56 382 TYR A N 1
ATOM 2988 C CA . TYR A 1 382 ? 19.465 -0.230 -59.758 1.00 86.56 382 TYR A CA 1
ATOM 2989 C C . TYR A 1 382 ? 18.676 0.241 -60.987 1.00 86.56 382 TYR A C 1
ATOM 2991 O O . TYR A 1 382 ? 19.161 1.096 -61.720 1.00 86.56 382 TYR A O 1
ATOM 2999 N N . ARG A 1 383 ? 17.425 -0.214 -61.152 1.00 85.44 383 ARG A N 1
ATOM 3000 C CA . ARG A 1 383 ? 16.560 0.152 -62.295 1.00 85.44 383 ARG A CA 1
ATOM 3001 C C . ARG A 1 383 ? 16.361 1.657 -62.426 1.00 85.44 383 ARG A C 1
ATOM 3003 O O . ARG A 1 383 ? 16.433 2.218 -63.505 1.00 85.44 383 ARG A O 1
ATOM 3010 N N . THR A 1 384 ? 16.162 2.335 -61.301 1.00 83.62 384 THR A N 1
ATOM 3011 C CA . THR A 1 384 ? 16.003 3.792 -61.304 1.00 83.62 384 THR A CA 1
ATOM 3012 C C . THR A 1 384 ? 17.310 4.504 -61.700 1.00 83.62 384 THR A C 1
ATOM 3014 O O . THR A 1 384 ? 17.254 5.542 -62.343 1.00 83.62 384 THR A O 1
ATOM 3017 N N . ALA A 1 385 ? 18.487 3.968 -61.345 1.00 85.31 385 ALA A N 1
ATOM 3018 C CA . ALA A 1 385 ? 19.769 4.518 -61.806 1.00 85.31 385 ALA A CA 1
ATOM 3019 C C . ALA A 1 385 ? 19.971 4.302 -63.315 1.00 85.31 385 ALA A C 1
ATOM 3021 O O . ALA A 1 385 ? 20.457 5.185 -64.012 1.00 85.31 385 ALA A O 1
ATOM 3022 N N . GLU A 1 386 ? 19.570 3.135 -63.812 1.00 86.00 386 GLU A N 1
ATOM 3023 C CA . GLU A 1 386 ? 19.606 2.784 -65.231 1.00 86.00 386 GLU A CA 1
ATOM 3024 C C . GLU A 1 386 ? 18.671 3.680 -66.061 1.00 86.00 386 GLU A C 1
ATOM 3026 O O . GLU A 1 386 ? 19.071 4.205 -67.094 1.00 86.00 386 GLU A O 1
ATOM 3031 N N . GLU A 1 387 ? 17.456 3.951 -65.576 1.00 83.19 387 GLU A N 1
ATOM 3032 C CA . GLU A 1 387 ? 16.527 4.911 -66.190 1.00 83.19 387 GLU A CA 1
ATOM 3033 C C . GLU A 1 387 ? 17.089 6.344 -66.220 1.00 83.19 387 GLU A C 1
ATOM 3035 O O . GLU A 1 387 ? 16.858 7.081 -67.182 1.00 83.19 387 GLU A O 1
ATOM 3040 N N . GLU A 1 388 ? 17.808 6.759 -65.169 1.00 82.44 388 GLU A N 1
ATOM 3041 C CA . GLU A 1 388 ? 18.489 8.061 -65.108 1.00 82.44 388 GLU A CA 1
ATOM 3042 C C . GLU A 1 388 ? 19.630 8.142 -66.131 1.00 82.44 388 GLU A C 1
ATOM 3044 O O . GLU A 1 388 ? 19.783 9.175 -66.784 1.00 82.44 388 GLU A O 1
ATOM 3049 N N . LEU A 1 389 ? 20.385 7.054 -66.316 1.00 84.62 389 LEU A N 1
ATOM 3050 C CA . LEU A 1 389 ? 21.455 6.958 -67.312 1.00 84.62 389 LEU A CA 1
ATOM 3051 C C . LEU A 1 389 ? 20.908 6.968 -68.748 1.00 84.62 389 LEU A C 1
ATOM 3053 O O . LEU A 1 389 ? 21.463 7.633 -69.618 1.00 84.62 389 LEU A O 1
ATOM 3057 N N . ASN A 1 390 ? 19.790 6.278 -68.979 1.00 83.75 390 ASN A N 1
ATOM 3058 C CA . ASN A 1 390 ? 19.159 6.143 -70.294 1.00 83.75 390 ASN A CA 1
ATOM 3059 C C . ASN A 1 390 ? 18.288 7.354 -70.685 1.00 83.75 390 ASN A C 1
ATOM 3061 O O . ASN A 1 390 ? 17.668 7.354 -71.747 1.00 83.75 390 ASN A O 1
ATOM 3065 N N . GLY A 1 391 ? 18.204 8.387 -69.836 1.00 77.25 391 GLY A N 1
ATOM 3066 C CA . GLY A 1 391 ? 17.431 9.606 -70.103 1.00 77.25 391 GLY A CA 1
ATOM 3067 C C . GLY A 1 391 ? 15.906 9.425 -70.070 1.00 77.25 391 GLY A C 1
ATOM 3068 O O . GLY A 1 391 ? 15.168 10.359 -70.377 1.00 77.25 391 GLY A O 1
ATOM 3069 N N . THR A 1 392 ? 15.413 8.249 -69.674 1.00 76.19 392 THR A N 1
ATOM 3070 C CA . THR A 1 392 ? 13.980 7.914 -69.591 1.00 76.19 392 THR A CA 1
ATOM 3071 C C . THR A 1 392 ? 13.380 8.187 -68.209 1.00 76.19 392 THR A C 1
ATOM 3073 O O . THR A 1 392 ? 12.188 7.959 -67.985 1.00 76.19 392 THR A O 1
ATOM 3076 N N . TYR A 1 393 ? 14.187 8.681 -67.267 1.00 73.19 393 TYR A N 1
ATOM 3077 C CA . TYR A 1 393 ? 13.770 8.919 -65.891 1.00 73.19 393 TYR A CA 1
ATOM 3078 C C . TYR A 1 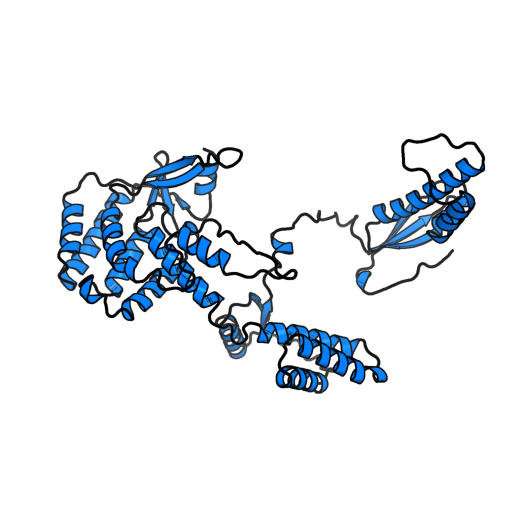393 ? 12.717 10.027 -65.757 1.00 73.19 393 TYR A C 1
ATOM 3080 O O . TYR A 1 393 ? 12.933 11.196 -66.088 1.00 73.19 393 TYR A O 1
ATOM 3088 N N . ARG A 1 394 ? 11.571 9.677 -65.164 1.00 67.75 394 ARG A N 1
ATOM 3089 C CA . ARG A 1 394 ? 10.540 10.643 -64.763 1.00 67.75 394 ARG A CA 1
ATOM 3090 C C . ARG A 1 394 ? 10.814 11.146 -63.347 1.00 67.75 394 ARG A C 1
ATOM 3092 O O . ARG A 1 394 ? 10.802 10.365 -62.398 1.00 67.75 394 ARG A O 1
ATOM 3099 N N . LYS A 1 395 ? 10.974 12.465 -63.189 1.00 64.44 395 LYS A N 1
ATOM 3100 C CA . LYS A 1 395 ? 11.160 13.143 -61.890 1.00 64.44 395 LYS A CA 1
ATOM 3101 C C . LYS A 1 395 ? 10.060 12.734 -60.892 1.00 64.44 395 LYS A C 1
ATOM 3103 O O . LYS A 1 395 ? 8.891 13.065 -61.085 1.00 64.44 395 LYS A O 1
ATOM 3108 N N . ARG A 1 396 ? 10.428 12.038 -59.810 1.00 66.56 396 ARG A N 1
ATOM 3109 C CA . ARG A 1 396 ? 9.524 11.687 -58.694 1.00 66.56 396 ARG A CA 1
ATOM 3110 C C . ARG A 1 396 ? 9.693 12.652 -57.513 1.00 66.56 396 ARG A C 1
ATOM 3112 O O . ARG A 1 396 ? 10.728 13.299 -57.373 1.00 66.56 396 ARG A O 1
ATOM 3119 N N . ARG A 1 397 ? 8.679 12.740 -56.639 1.00 56.88 397 ARG A N 1
ATOM 3120 C CA . ARG A 1 397 ? 8.781 13.456 -55.352 1.00 56.88 397 ARG A CA 1
ATOM 3121 C C . ARG A 1 397 ? 9.773 12.728 -54.436 1.00 56.88 397 ARG A C 1
ATOM 3123 O O . ARG A 1 397 ? 9.568 11.556 -54.138 1.00 56.88 397 ARG A O 1
ATOM 3130 N N . GLY A 1 398 ? 10.812 13.424 -53.974 1.00 65.00 398 GLY A N 1
ATOM 3131 C CA . GLY A 1 398 ? 11.811 12.880 -53.050 1.00 65.00 398 GLY A CA 1
ATOM 3132 C C . GLY A 1 398 ? 13.149 13.617 -53.111 1.00 65.00 398 GLY A C 1
ATOM 3133 O O . GLY A 1 398 ? 13.337 14.516 -53.931 1.00 65.00 398 GLY A O 1
ATOM 3134 N N . ARG A 1 399 ? 14.082 13.238 -52.229 1.00 66.38 399 ARG A N 1
ATOM 3135 C CA . ARG A 1 399 ? 15.455 13.760 -52.234 1.00 66.38 399 ARG A CA 1
ATOM 3136 C C . ARG A 1 399 ? 16.192 13.250 -53.486 1.00 66.38 399 ARG A C 1
ATOM 3138 O O . ARG A 1 399 ? 16.157 12.042 -53.720 1.00 66.38 399 ARG A O 1
ATOM 3145 N N . PRO A 1 400 ? 16.870 14.119 -54.258 1.00 67.56 400 PRO A N 1
ATOM 3146 C CA . PRO A 1 400 ? 17.713 13.687 -55.371 1.00 67.56 400 PRO A CA 1
ATOM 3147 C C . PRO A 1 400 ? 18.816 12.733 -54.905 1.00 67.56 400 PRO A C 1
ATOM 3149 O O . PRO A 1 400 ? 19.303 12.844 -53.772 1.00 67.56 400 PRO A O 1
ATOM 3152 N N . ARG A 1 401 ? 19.239 11.817 -55.783 1.00 70.31 401 ARG A N 1
ATOM 3153 C CA . ARG A 1 401 ? 20.412 10.979 -55.518 1.00 70.31 401 ARG A CA 1
ATOM 3154 C C . ARG A 1 401 ? 21.645 11.855 -55.342 1.00 70.31 401 ARG A C 1
ATOM 3156 O O . ARG A 1 401 ? 21.817 12.862 -56.017 1.00 70.31 401 ARG A O 1
ATOM 3163 N N . THR A 1 402 ? 22.485 11.462 -54.394 1.00 76.19 402 THR A N 1
ATOM 3164 C CA . THR A 1 402 ? 23.738 12.161 -54.064 1.00 76.19 402 THR A CA 1
ATOM 3165 C C . THR A 1 402 ? 24.939 11.562 -54.803 1.00 76.19 402 THR A C 1
ATOM 3167 O O . THR A 1 402 ? 26.007 12.155 -54.806 1.00 76.19 402 THR A O 1
ATOM 3170 N N . ILE A 1 403 ? 24.761 10.387 -55.412 1.00 84.06 403 ILE A N 1
ATOM 3171 C CA . ILE A 1 403 ? 25.803 9.590 -56.066 1.00 84.06 403 ILE A CA 1
ATOM 3172 C C . ILE A 1 403 ? 25.467 9.503 -57.566 1.00 84.06 403 ILE A C 1
ATOM 3174 O O . ILE A 1 403 ? 24.277 9.370 -57.881 1.00 84.06 403 ILE A O 1
ATOM 3178 N N . PRO A 1 404 ? 26.462 9.559 -58.475 1.00 85.69 404 PRO A N 1
ATOM 3179 C CA . PRO A 1 404 ? 26.257 9.365 -59.909 1.00 85.69 404 PRO A CA 1
ATOM 3180 C C . PRO A 1 404 ? 25.521 8.052 -60.247 1.00 85.69 404 PRO A C 1
ATOM 3182 O O . PRO A 1 404 ? 25.709 7.053 -59.545 1.00 85.69 404 PRO A O 1
ATOM 3185 N N . PRO A 1 405 ? 24.724 8.003 -61.334 1.00 83.62 405 PRO A N 1
ATOM 3186 C CA . PRO A 1 405 ? 23.951 6.811 -61.698 1.00 83.62 405 PRO A CA 1
ATOM 3187 C C . PRO A 1 405 ? 24.798 5.538 -61.838 1.00 83.62 405 PRO A C 1
ATOM 3189 O O . PRO A 1 405 ? 24.430 4.501 -61.295 1.00 83.62 405 PRO A O 1
ATOM 3192 N N . ILE A 1 406 ? 25.972 5.632 -62.470 1.00 84.88 406 ILE A N 1
ATOM 3193 C CA . ILE A 1 406 ? 26.890 4.499 -62.688 1.00 84.88 406 ILE A CA 1
ATOM 3194 C C . ILE A 1 406 ? 27.380 3.916 -61.352 1.00 84.88 406 ILE A C 1
ATOM 3196 O O . ILE A 1 406 ? 27.280 2.714 -61.113 1.00 84.88 406 ILE A O 1
ATOM 3200 N N . GLU A 1 407 ? 27.836 4.768 -60.434 1.00 87.12 407 GLU A N 1
ATOM 3201 C CA . GLU A 1 407 ? 28.274 4.343 -59.099 1.00 87.12 407 GLU A CA 1
ATOM 3202 C C . GLU A 1 407 ? 27.116 3.770 -58.265 1.00 87.12 407 GLU A C 1
ATOM 3204 O O . GLU A 1 407 ? 27.298 2.838 -57.478 1.00 87.12 407 GLU A O 1
ATOM 3209 N N . ALA A 1 408 ? 25.898 4.291 -58.442 1.00 83.88 408 ALA A N 1
ATOM 3210 C CA . ALA A 1 408 ? 24.712 3.765 -57.775 1.00 83.88 408 ALA A CA 1
ATOM 3211 C C . ALA A 1 408 ? 24.310 2.372 -58.297 1.00 83.88 408 ALA A C 1
ATOM 3213 O O . ALA A 1 408 ? 23.838 1.548 -57.507 1.00 83.88 408 ALA A O 1
ATOM 3214 N N . MET A 1 409 ? 24.508 2.101 -59.592 1.00 84.75 409 MET A N 1
ATOM 3215 C CA . MET A 1 409 ? 24.299 0.782 -60.201 1.00 84.75 409 MET A CA 1
ATOM 3216 C C . MET A 1 409 ? 25.291 -0.245 -59.646 1.00 84.75 409 MET A C 1
ATOM 3218 O O . MET A 1 409 ? 24.872 -1.309 -59.187 1.00 84.75 409 MET A O 1
ATOM 3222 N N . GLU A 1 410 ? 26.579 0.099 -59.603 1.00 86.69 410 GLU A N 1
ATOM 3223 C CA . GLU A 1 410 ? 27.633 -0.753 -59.033 1.00 86.69 410 GLU A CA 1
ATOM 3224 C C . GLU A 1 410 ? 27.399 -1.038 -57.545 1.00 86.69 410 GLU A C 1
ATOM 3226 O O . GLU A 1 410 ? 27.431 -2.185 -57.094 1.00 86.69 410 GLU A O 1
ATOM 3231 N N . LYS A 1 411 ? 27.039 -0.011 -56.768 1.00 86.50 411 LYS A N 1
ATOM 3232 C CA . LYS A 1 411 ? 26.691 -0.177 -55.352 1.00 86.50 411 LYS A CA 1
ATOM 3233 C C . LYS A 1 411 ? 25.506 -1.127 -55.147 1.00 86.50 411 LYS A C 1
ATOM 3235 O O . LYS A 1 411 ? 25.499 -1.894 -54.184 1.00 86.50 411 LYS A O 1
ATOM 3240 N N . ALA A 1 412 ? 24.505 -1.081 -56.026 1.00 84.44 412 ALA A N 1
ATOM 3241 C CA . ALA A 1 412 ? 23.343 -1.959 -55.943 1.00 84.44 412 ALA A CA 1
ATOM 3242 C C . ALA A 1 412 ? 23.699 -3.420 -56.268 1.00 84.44 412 ALA A C 1
ATOM 3244 O O . ALA A 1 412 ? 23.266 -4.306 -55.528 1.00 84.44 412 ALA A O 1
ATOM 3245 N N . LYS A 1 413 ? 24.540 -3.670 -57.283 1.00 84.50 413 LYS A N 1
ATOM 3246 C CA . LYS A 1 413 ? 25.071 -5.010 -57.594 1.00 84.50 413 LYS A CA 1
ATOM 3247 C C . LYS A 1 413 ? 25.872 -5.588 -56.423 1.00 84.50 413 LYS A C 1
ATOM 3249 O O . LYS A 1 413 ? 25.547 -6.667 -55.938 1.00 84.50 413 LYS A O 1
ATOM 3254 N N . ASN A 1 414 ? 26.800 -4.811 -55.863 1.00 84.06 414 ASN A N 1
ATOM 3255 C CA . ASN A 1 414 ? 27.634 -5.235 -54.729 1.00 84.06 414 ASN A CA 1
ATOM 3256 C C . ASN A 1 414 ? 26.835 -5.510 -53.446 1.00 84.06 414 ASN A C 1
ATOM 3258 O O . ASN A 1 414 ? 27.256 -6.285 -52.592 1.00 84.06 414 ASN A O 1
ATOM 3262 N N . SER A 1 415 ? 25.674 -4.871 -53.287 1.00 81.12 415 SER A N 1
ATOM 3263 C CA . SER A 1 415 ? 24.831 -5.053 -52.102 1.00 81.12 415 SER A CA 1
ATOM 3264 C C . SER A 1 415 ? 24.016 -6.350 -52.110 1.00 81.12 415 SER A C 1
ATOM 3266 O O . SER A 1 415 ? 23.531 -6.778 -51.060 1.00 81.12 415 SER A O 1
ATOM 3268 N N . SER A 1 416 ? 23.810 -6.960 -53.281 1.00 82.81 416 SER A N 1
ATOM 3269 C CA . SER A 1 416 ? 22.892 -8.083 -53.429 1.00 82.81 416 SER A CA 1
ATOM 3270 C C . SER A 1 416 ? 23.170 -8.861 -54.712 1.00 82.81 416 SER A C 1
ATOM 3272 O O . SER A 1 416 ? 22.842 -8.392 -55.800 1.00 82.81 416 SER A O 1
ATOM 3274 N N . ALA A 1 417 ? 23.617 -10.111 -54.573 1.00 81.62 417 ALA A N 1
ATOM 3275 C CA . ALA A 1 417 ? 23.789 -11.044 -55.694 1.00 81.62 417 ALA A CA 1
ATOM 3276 C C . ALA A 1 417 ? 22.497 -11.216 -56.526 1.00 81.62 417 ALA A C 1
ATOM 3278 O O . ALA A 1 417 ? 22.535 -11.358 -57.743 1.00 81.62 417 ALA A O 1
ATOM 3279 N N . VAL A 1 418 ? 21.322 -11.101 -55.892 1.00 80.50 418 VAL A N 1
ATOM 3280 C CA . VAL A 1 418 ? 20.023 -11.104 -56.594 1.00 80.50 418 VAL A CA 1
ATOM 3281 C C . VAL A 1 418 ? 19.916 -9.944 -57.592 1.00 80.50 418 VAL A C 1
ATOM 3283 O O . VAL A 1 418 ? 19.327 -10.113 -58.652 1.00 80.50 418 VAL A O 1
ATOM 3286 N N . VAL A 1 419 ? 20.482 -8.773 -57.277 1.00 81.94 419 VAL A N 1
ATOM 3287 C CA . VAL A 1 419 ? 20.458 -7.585 -58.150 1.00 81.94 419 VAL A CA 1
ATOM 3288 C C . VAL A 1 419 ? 21.451 -7.741 -59.287 1.00 81.94 419 VAL A C 1
ATOM 3290 O O . VAL A 1 419 ? 21.108 -7.442 -60.425 1.00 81.94 419 VAL A O 1
ATOM 3293 N N . GLU A 1 420 ? 22.647 -8.250 -58.992 1.00 82.06 420 GLU A N 1
ATOM 3294 C CA . GLU A 1 420 ? 23.644 -8.594 -60.006 1.00 82.06 420 GLU A CA 1
ATOM 3295 C C . GLU A 1 420 ? 23.049 -9.527 -61.066 1.00 82.06 420 GLU A C 1
ATOM 3297 O O . GLU A 1 420 ? 23.063 -9.206 -62.253 1.00 82.06 420 GLU A O 1
ATOM 3302 N N . HIS A 1 421 ? 22.399 -10.605 -60.637 1.00 79.38 421 HIS A N 1
ATOM 3303 C CA . HIS A 1 421 ? 21.782 -11.559 -61.547 1.00 79.38 421 HIS A CA 1
ATOM 3304 C C . HIS A 1 421 ? 20.527 -11.009 -62.255 1.00 79.38 421 HIS A C 1
ATOM 3306 O O . HIS A 1 421 ? 20.385 -11.120 -63.472 1.00 79.38 421 HIS A O 1
ATOM 3312 N N . SER A 1 422 ? 19.627 -10.344 -61.522 1.00 77.44 422 SER A N 1
ATOM 3313 C CA . SER A 1 422 ? 18.387 -9.785 -62.094 1.00 77.44 422 SER A CA 1
ATOM 3314 C C . SER A 1 422 ? 18.631 -8.585 -63.017 1.00 77.44 422 SER A C 1
ATOM 3316 O O . SER A 1 422 ? 17.736 -8.208 -63.768 1.00 77.44 422 SER A O 1
ATOM 3318 N N . SER A 1 423 ? 19.823 -7.974 -62.976 1.00 73.88 423 SER A N 1
ATOM 3319 C CA . SER A 1 423 ? 20.229 -6.960 -63.957 1.00 73.88 423 SER A CA 1
ATOM 3320 C C . SER A 1 423 ? 20.473 -7.547 -65.351 1.00 73.88 423 SER A C 1
ATOM 3322 O O . SER A 1 423 ? 20.378 -6.832 -66.340 1.00 73.88 423 SER A O 1
ATOM 3324 N N . GLN A 1 424 ? 20.745 -8.853 -65.436 1.00 73.75 424 GLN A N 1
ATOM 3325 C CA . GLN A 1 424 ? 21.070 -9.555 -66.680 1.00 73.75 424 GLN A CA 1
ATOM 3326 C C . GLN A 1 424 ? 19.918 -10.437 -67.187 1.00 73.75 424 GLN A C 1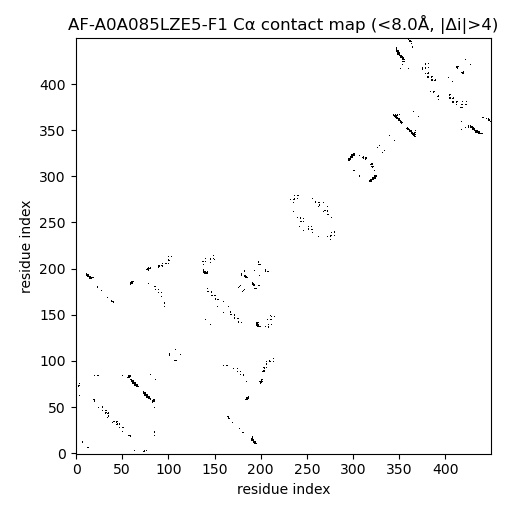
ATOM 3328 O O . GLN A 1 424 ? 19.943 -10.882 -68.331 1.00 73.75 424 GLN A O 1
ATOM 3333 N N . CYS A 1 425 ? 18.900 -10.692 -66.357 1.00 68.94 425 CYS A N 1
ATOM 3334 C CA . CYS A 1 425 ? 17.772 -11.560 -66.686 1.00 68.94 425 CYS A CA 1
ATOM 3335 C C . CYS A 1 425 ? 16.438 -10.905 -66.291 1.00 68.94 425 CYS A C 1
ATOM 3337 O O . CYS A 1 425 ? 16.149 -10.704 -65.112 1.00 68.94 425 CYS A O 1
ATOM 3339 N N . SER A 1 426 ? 15.601 -10.582 -67.280 1.00 60.25 426 SER A N 1
ATOM 3340 C CA . SER A 1 426 ? 14.327 -9.869 -67.096 1.00 60.25 426 SER A CA 1
ATOM 3341 C C . SER A 1 426 ? 13.147 -10.820 -66.865 1.00 60.25 426 SER A C 1
ATOM 3343 O O . SER A 1 426 ? 12.267 -10.928 -67.715 1.00 6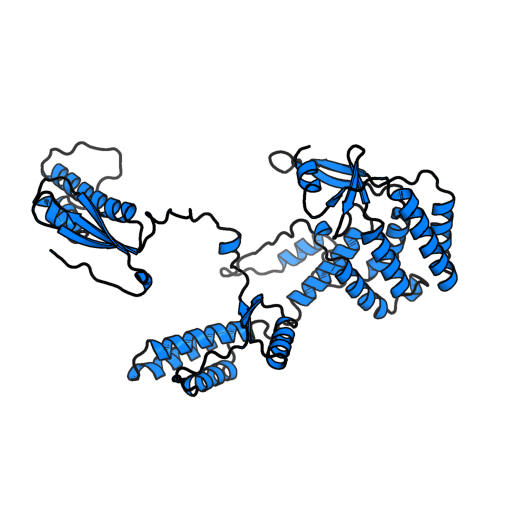0.25 426 SER A O 1
ATOM 3345 N N . LEU A 1 427 ? 13.116 -11.530 -65.734 1.00 60.66 427 LEU A N 1
ATOM 3346 C CA . LEU A 1 427 ? 12.008 -12.436 -65.394 1.00 60.66 427 LEU A CA 1
ATOM 3347 C C . LEU A 1 427 ? 11.568 -12.300 -63.930 1.00 60.66 427 LEU A C 1
ATOM 3349 O O . LEU A 1 427 ? 12.327 -11.833 -63.080 1.00 60.66 427 LEU A O 1
ATOM 3353 N N . ASP A 1 428 ? 10.325 -12.708 -63.662 1.00 69.81 428 ASP A N 1
ATOM 3354 C CA . ASP A 1 428 ? 9.703 -12.663 -62.338 1.00 69.81 428 ASP A CA 1
ATOM 3355 C C . ASP A 1 428 ? 10.457 -13.539 -61.324 1.00 69.81 428 ASP A C 1
ATOM 3357 O O . ASP A 1 428 ? 10.813 -14.687 -61.594 1.00 69.81 428 ASP A O 1
ATOM 3361 N N . LEU A 1 429 ? 10.714 -12.974 -60.141 1.00 79.62 429 LEU A N 1
ATOM 3362 C CA . LEU A 1 429 ? 11.422 -13.640 -59.049 1.00 79.62 429 LEU A CA 1
ATOM 3363 C C . LEU A 1 429 ? 10.432 -14.419 -58.179 1.00 79.62 429 LEU A C 1
ATOM 3365 O O . LEU A 1 429 ? 9.518 -13.836 -57.591 1.00 79.62 429 LEU A O 1
ATOM 3369 N N . HIS A 1 430 ? 10.653 -15.724 -58.032 1.00 79.81 430 HIS A N 1
ATOM 3370 C CA . HIS A 1 430 ? 9.836 -16.587 -57.181 1.00 79.81 430 HIS A CA 1
ATOM 3371 C C . HIS A 1 430 ? 10.537 -16.905 -55.861 1.00 79.81 430 HIS A C 1
ATOM 3373 O O . HIS A 1 430 ? 11.642 -17.445 -55.834 1.00 79.81 430 HIS A O 1
ATOM 3379 N N . LEU A 1 431 ? 9.859 -16.598 -54.754 1.00 82.00 431 LEU A N 1
ATOM 3380 C CA . LEU A 1 431 ? 10.367 -16.774 -53.396 1.00 82.00 431 LEU A CA 1
ATOM 3381 C C . LEU A 1 431 ? 9.861 -18.080 -52.776 1.00 82.00 431 LEU A C 1
ATOM 3383 O O . LEU A 1 431 ? 8.653 -18.324 -52.732 1.00 82.00 431 LEU A O 1
ATOM 3387 N N . ARG A 1 432 ? 10.768 -18.896 -52.231 1.00 83.50 432 ARG A N 1
ATOM 3388 C CA . ARG A 1 432 ? 10.438 -20.162 -51.563 1.00 83.50 432 ARG A CA 1
ATOM 3389 C C . ARG A 1 432 ? 11.242 -20.344 -50.275 1.00 83.50 432 ARG A C 1
ATOM 3391 O O . ARG A 1 432 ? 12.418 -20.019 -50.214 1.00 83.50 432 ARG A O 1
ATOM 3398 N N . ILE A 1 433 ? 10.619 -20.905 -49.237 1.00 84.25 433 ILE A N 1
ATOM 3399 C CA . ILE A 1 433 ? 11.331 -21.354 -48.027 1.00 84.25 433 ILE A CA 1
ATOM 3400 C C . ILE A 1 433 ? 11.847 -22.775 -48.268 1.00 84.25 433 ILE A C 1
ATOM 3402 O O . ILE A 1 433 ? 11.052 -23.653 -48.607 1.00 84.25 433 ILE A O 1
ATOM 3406 N N . ILE A 1 434 ? 13.148 -22.999 -48.064 1.00 83.06 434 ILE A N 1
ATOM 3407 C CA . ILE A 1 434 ? 13.764 -24.332 -48.133 1.00 83.06 434 ILE A CA 1
ATOM 3408 C C . ILE A 1 434 ? 13.630 -25.021 -46.775 1.00 83.06 434 ILE A C 1
ATOM 3410 O O . ILE A 1 434 ? 13.053 -26.101 -46.671 1.00 83.06 434 ILE A O 1
ATOM 3414 N N . CYS A 1 435 ? 14.144 -24.389 -45.719 1.00 80.00 435 CYS A N 1
ATOM 3415 C CA . CYS A 1 435 ? 14.141 -24.948 -44.371 1.00 80.00 435 CYS A CA 1
ATOM 3416 C C . CYS A 1 435 ? 14.267 -23.853 -43.299 1.00 80.00 435 CYS A C 1
ATOM 3418 O O . CYS A 1 435 ? 14.358 -22.657 -43.593 1.00 80.00 435 CYS A O 1
ATOM 3420 N N . ARG A 1 436 ? 14.214 -24.262 -42.028 1.00 75.38 436 ARG A N 1
ATOM 3421 C CA . ARG A 1 436 ? 14.333 -23.377 -40.864 1.00 75.38 436 ARG A CA 1
ATOM 3422 C C . ARG A 1 436 ? 15.494 -23.797 -39.996 1.00 75.38 436 ARG A C 1
ATOM 3424 O O . ARG A 1 436 ? 15.570 -24.962 -39.620 1.00 75.38 436 ARG A O 1
ATOM 3431 N N . GLU A 1 437 ? 16.322 -22.829 -39.628 1.00 74.19 437 GLU A N 1
ATOM 3432 C CA . GLU A 1 437 ? 17.475 -23.050 -38.770 1.00 74.19 437 GLU A CA 1
ATOM 3433 C C . GLU A 1 437 ? 17.167 -22.574 -37.345 1.00 74.19 437 GLU A C 1
ATOM 3435 O O . GLU A 1 437 ? 16.906 -21.399 -37.075 1.00 74.19 437 GLU A O 1
ATOM 3440 N N . SER A 1 438 ? 17.177 -23.521 -36.410 1.00 66.94 438 SER A N 1
ATOM 3441 C CA . SER A 1 438 ? 16.883 -23.279 -34.995 1.00 66.94 438 SER A CA 1
ATOM 3442 C C . SER A 1 438 ? 18.011 -22.536 -34.274 1.00 66.94 438 SER A C 1
ATOM 3444 O O . SER A 1 438 ? 17.761 -21.864 -33.271 1.00 66.94 438 SER A O 1
ATOM 3446 N N . GLN A 1 439 ? 19.234 -22.604 -34.809 1.00 65.88 439 GLN A N 1
ATOM 3447 C CA . GLN A 1 439 ? 20.431 -21.985 -34.243 1.00 65.88 439 GLN A CA 1
ATOM 3448 C C . GLN A 1 439 ? 20.987 -20.826 -35.085 1.00 65.88 439 GLN A C 1
ATOM 3450 O O . GLN A 1 439 ? 22.160 -20.487 -34.954 1.00 65.88 439 GLN A O 1
ATOM 3455 N N . PHE A 1 440 ? 20.154 -20.142 -35.881 1.00 60.28 440 PHE A N 1
ATOM 3456 C CA . PHE A 1 440 ? 20.578 -19.039 -36.769 1.00 60.28 440 PHE A CA 1
ATOM 3457 C C . PHE A 1 440 ? 21.326 -17.889 -36.056 1.00 60.28 440 PHE A C 1
ATOM 3459 O O . PHE A 1 440 ? 22.016 -17.092 -36.675 1.00 60.28 440 PHE A O 1
ATOM 3466 N N . ARG A 1 441 ? 21.194 -17.771 -34.726 1.00 60.66 441 ARG A N 1
ATOM 3467 C CA . ARG A 1 441 ? 21.924 -16.777 -33.913 1.00 60.66 441 ARG A CA 1
ATOM 3468 C C . ARG A 1 441 ? 23.368 -17.169 -33.591 1.00 60.66 441 ARG A C 1
ATOM 3470 O O . ARG A 1 441 ? 24.110 -16.329 -33.096 1.00 60.66 441 ARG A O 1
ATOM 3477 N N . LEU A 1 442 ? 23.724 -18.435 -33.789 1.00 58.03 442 LEU A N 1
ATOM 3478 C CA . LEU A 1 442 ? 25.018 -19.018 -33.430 1.00 58.03 442 LEU A CA 1
ATOM 3479 C C . LEU A 1 442 ? 25.925 -19.226 -34.649 1.00 58.03 442 LEU A C 1
ATOM 3481 O O . LEU A 1 442 ? 27.106 -19.506 -34.472 1.00 58.03 442 LEU A O 1
ATOM 3485 N N . ARG A 1 443 ? 25.406 -19.070 -35.872 1.00 53.12 443 ARG A N 1
ATOM 3486 C CA . ARG A 1 443 ? 26.179 -19.189 -37.111 1.00 53.12 443 ARG A CA 1
ATOM 3487 C C . ARG A 1 443 ? 26.191 -17.856 -37.856 1.00 53.12 443 ARG A C 1
ATOM 3489 O O . ARG A 1 443 ? 25.151 -17.240 -38.046 1.00 53.12 443 ARG A O 1
ATOM 3496 N N . GLN A 1 444 ? 27.370 -17.421 -38.291 1.00 45.31 444 GLN A N 1
ATOM 3497 C CA . GLN A 1 444 ? 27.510 -16.434 -39.361 1.00 45.31 444 GLN A CA 1
ATOM 3498 C C . GLN A 1 444 ? 27.849 -17.215 -40.631 1.00 45.31 444 GLN A C 1
ATOM 3500 O O . GLN A 1 444 ? 29.019 -17.453 -40.909 1.00 45.31 444 GLN A O 1
ATOM 3505 N N . ILE A 1 445 ? 26.841 -17.700 -41.359 1.00 48.28 445 ILE A N 1
ATOM 3506 C CA . ILE A 1 445 ? 27.082 -18.284 -42.682 1.00 48.28 445 ILE A CA 1
ATOM 3507 C C . ILE A 1 445 ? 27.142 -17.131 -43.687 1.00 48.28 445 ILE A C 1
ATOM 3509 O O . ILE A 1 445 ? 26.195 -16.354 -43.821 1.00 48.28 445 ILE A O 1
ATOM 3513 N N . THR A 1 446 ? 28.273 -16.997 -44.372 1.00 41.84 446 THR A N 1
ATOM 3514 C CA . THR A 1 446 ? 28.445 -16.096 -45.516 1.00 41.84 446 THR A CA 1
ATOM 3515 C C . THR A 1 446 ? 27.622 -16.636 -46.695 1.00 41.84 446 THR A C 1
ATOM 3517 O O . THR A 1 446 ? 27.659 -17.843 -46.938 1.00 41.84 446 THR A O 1
ATOM 3520 N N . PRO A 1 447 ? 26.856 -15.799 -47.421 1.00 45.19 447 PRO A N 1
ATOM 3521 C CA . PRO A 1 447 ? 26.023 -16.261 -48.531 1.00 45.19 447 PRO A CA 1
ATOM 3522 C C . PRO A 1 447 ? 26.863 -16.989 -49.587 1.00 45.19 447 PRO A C 1
ATOM 3524 O O . PRO A 1 447 ? 27.900 -16.482 -50.012 1.00 45.19 447 PRO A O 1
ATOM 3527 N N . VAL A 1 448 ? 26.395 -18.162 -50.012 1.00 42.56 448 VAL A N 1
ATOM 3528 C CA . VAL A 1 448 ? 26.979 -18.905 -51.133 1.00 42.56 448 VAL A CA 1
ATOM 3529 C C . VAL A 1 448 ? 26.561 -18.188 -52.419 1.00 42.56 448 VAL A C 1
ATOM 3531 O O . VAL A 1 448 ? 25.370 -17.972 -52.654 1.00 42.56 448 VAL A O 1
ATOM 3534 N N . GLN A 1 449 ? 27.548 -17.728 -53.190 1.00 48.44 449 GLN A N 1
ATOM 3535 C CA . GLN A 1 449 ? 27.342 -17.148 -54.519 1.00 48.44 449 GLN A CA 1
ATOM 3536 C C . GLN A 1 449 ? 26.935 -18.236 -55.526 1.00 48.44 449 GLN A C 1
ATOM 3538 O O . GLN A 1 449 ? 27.145 -19.419 -55.266 1.00 48.44 449 GLN A O 1
ATOM 3543 N N . PHE A 1 450 ? 26.309 -17.790 -56.619 1.00 49.66 450 PHE A N 1
ATOM 3544 C CA . PHE A 1 450 ? 25.750 -18.591 -57.713 1.00 49.66 450 PHE A CA 1
ATOM 3545 C C . PHE A 1 450 ? 26.625 -19.747 -58.198 1.00 49.66 450 PHE A C 1
ATOM 3547 O O . PHE A 1 450 ? 27.856 -19.548 -58.318 1.00 49.66 450 PHE A O 1
#

Mean predicted aligned error: 19.74 Å

Solvent-accessible surface area (backbone atoms only — not comparable to full-atom values): 26465 Å² total; per-residue (Å²): 109,68,69,58,56,56,53,56,71,32,94,53,37,44,82,43,97,58,83,56,50,69,58,48,46,50,55,50,39,52,54,34,49,56,51,21,70,72,41,66,36,64,65,47,44,50,54,35,51,48,60,68,74,52,81,80,61,41,66,18,39,55,45,68,47,70,37,80,92,41,90,88,44,50,67,43,80,38,36,44,34,74,61,19,80,48,42,65,59,29,53,52,51,32,68,61,51,51,82,78,42,79,84,52,94,86,53,73,92,44,73,67,58,50,57,53,56,59,70,71,60,83,82,56,96,86,63,80,92,82,87,85,82,79,75,64,55,49,61,66,38,60,54,76,58,45,43,52,53,50,35,58,53,47,73,69,41,83,66,46,72,81,71,41,63,64,51,46,68,57,52,37,52,52,50,49,40,46,43,51,74,54,26,45,32,34,48,95,94,42,32,35,32,44,76,54,19,36,51,56,54,47,70,36,34,63,56,54,48,48,45,43,50,53,52,49,48,45,67,74,57,65,59,73,90,60,76,50,55,70,57,56,48,49,54,51,50,56,51,52,52,46,43,75,70,70,47,56,81,90,51,34,65,59,51,53,49,50,52,50,54,54,42,42,76,70,74,44,58,65,72,63,51,54,55,52,52,55,55,57,75,72,50,81,83,79,68,70,93,68,71,81,72,85,47,56,75,46,77,41,67,72,42,89,72,57,39,63,49,50,37,52,52,20,61,75,73,55,30,47,57,44,72,40,78,71,76,52,67,60,69,74,72,51,74,81,69,73,80,61,55,83,91,56,48,52,23,36,33,33,36,41,33,45,72,55,101,52,63,48,53,44,76,36,85,50,34,66,67,59,54,53,47,51,53,50,51,35,36,51,51,24,54,54,20,50,29,54,70,70,71,70,55,76,91,70,96,72,84,77,82,92,62,58,41,70,62,43,33,52,52,22,31,76,73,30,68,68,32,48,52,49,74,77,44,97,53,71,75,46,82,44,80,77,50,73,48,93,57,52,90,80,54,88,80,76,74,67,76,127

pLDDT: mean 80.7, std 13.14, range [37.88, 97.12]

Nearest PDB structures (foldseek):
  5cqg-assembly1_A  TM=6.485E-01  e=1.385E-03  Tribolium castaneum
  6usr-assembly1_A  TM=4.800E-01  e=1.312E-03  Tribolium castaneum
  6usq-assembly1_A  TM=4.404E-01  e=1.917E-03  Tribolium castaneum
  7om7-assembly1_A  TM=4.839E-01  e=2.189E+00  Thosea asigna virus

Organism: NCBI:txid68888

Radius of gyration: 34.77 Å; Cα contacts (8 Å, |Δi|>4): 475; chains: 1; bounding box: 76×63×103 Å

Foldseek 3Di:
DVVVVVVCPDPQKDFDDDFCQVVLLVVLLVLLVVQCVVLVWPLSVVLSVCSVPDPPADFWAWDWDFPPVDPVRDTDIATACVSHSCQSVLVLLCQLLVVLFQPDPPRDPDPVVVVVVVVPDDDDPPDDDDDDDDPPLQSPDALVVLLVLQLVSQVVDPCNVVSGSGHSVSSSVSSCSCAAVVQKHDYPNIIMGGHGGGHRHHSNSVSSSRSRVVVVVCLVPVPPVPPCLVVLLVVLLVQLVCLVVPPDPVCSVVSLVVSLVVSVVVVDDNVSNVVSNVVNVPDDPDDDPDPPQPQAEAEEADDPPVQVVVCVVSVVVRHHYDHDHDDPPCVVVDPVPDPDDPQFAAFFWKWKDFPPRDIFTDHTRHGPVVVVVVLVVLLVQLVQLVCVVVVNHDDDPDDDDPDHSVVSNVVSCVVDVSNVVCVVGPGDIDMDTPDGDPPSVPDDDDTDHD

Sequence (450 aa):
MDKMLSLLNSATYVPIQSDPTPQTKTELRGLLQIFAEQSKEVTISSIRNRLYYVTNSACPELYGLPKVHKLGVPLRPVVCSVNSVTSQLCTYLKGIIQPLTGGRSSHVSKHKDFCAALKSIQISKTDFMVSYDVKDLFTSIPILHTVNILQSLLDSDSSLGERTKLSPFQIVKLVSFCMCEGNAFRFQGSFFRQNDGAPMGSPLSPVLAELFVEHLEETAFEGTDNPWAPLKRGVMTGMVDRAVTICDPEFLNSELHHIATALQKNGYPQNFVTSTITRRLHVPRDRPNDEVSSNPVITIPYYCGLGEYLQRLGRQHGYRVYFKSSPSLRSLVRNDKIKLPFKDRPGVVYEIKGGCNASYIGETGNTLLDRFGDHMKALNSYRTAEEELNGTYRKRRGRPRTIPPIEAMEKAKNSSAVVEHSSQCSLDLHLRIICRESQFRLRQITPVQF

InterPro domains:
  IPR000477 Reverse transcriptase domain [PS50878] (1-321)
  IPR058912 Helix-turn-helix domain, animal [PF26215] (232-277)